Protein AF-A0A948BEP5-F1 (afdb_monomer)

Nearest PDB structures (foldseek):
  3zx6-assembly1_B  TM=8.880E-01  e=3.765E-09  Archaeoglobus fulgidus DSM 4304
  8c5v-assembly1_I  TM=4.727E-01  e=2.054E-11  Escherichia coli
  3g67-assembly1_A  TM=8.653E-01  e=1.529E-03  Thermotoga maritima

Radius of gyration: 84.53 Å; Cα contacts (8 Å, |Δi|>4): 363; chains: 1; bounding box: 162×76×253 Å

Structure (mmCIF, N/CA/C/O backbone):
data_AF-A0A948BEP5-F1
#
_entry.id   AF-A0A948BEP5-F1
#
loop_
_atom_site.group_PDB
_atom_site.id
_atom_site.type_symbol
_atom_site.label_atom_id
_atom_site.label_alt_id
_atom_site.label_comp_id
_atom_site.label_asym_id
_atom_site.label_entity_id
_atom_site.label_seq_id
_atom_site.pdbx_PDB_ins_code
_atom_site.Cartn_x
_atom_site.Cartn_y
_atom_site.Cartn_z
_atom_site.occupancy
_atom_site.B_iso_or_equiv
_atom_site.auth_seq_id
_atom_site.auth_comp_id
_atom_site.auth_asym_id
_atom_site.auth_atom_id
_atom_site.pdbx_PDB_model_num
ATOM 1 N N . MET A 1 1 ? 29.121 20.825 -36.760 1.00 53.16 1 MET A N 1
ATOM 2 C CA . MET A 1 1 ? 28.857 19.366 -36.659 1.00 53.16 1 MET A CA 1
ATOM 3 C C . MET A 1 1 ? 28.263 18.908 -35.318 1.00 53.16 1 MET A C 1
ATOM 5 O O . MET A 1 1 ? 27.631 17.858 -35.311 1.00 53.16 1 MET A O 1
ATOM 9 N N . SER A 1 2 ? 28.394 19.653 -34.205 1.00 50.41 2 SER A N 1
ATOM 10 C CA . SER A 1 2 ? 27.948 19.178 -32.875 1.00 50.41 2 SER A CA 1
ATOM 11 C C . SER A 1 2 ? 26.434 18.887 -32.761 1.00 50.41 2 SER A C 1
ATOM 13 O O . SER A 1 2 ? 26.057 17.910 -32.128 1.00 50.41 2 SER A O 1
ATOM 15 N N . GLN A 1 3 ? 25.566 19.618 -33.475 1.00 61.78 3 GLN A N 1
ATOM 16 C CA . GLN A 1 3 ? 24.101 19.426 -33.419 1.00 61.78 3 GLN A CA 1
ATOM 17 C C . GLN A 1 3 ? 23.497 18.514 -34.510 1.00 61.78 3 GLN A C 1
ATOM 19 O O . GLN A 1 3 ? 22.281 18.396 -34.623 1.00 61.78 3 GLN A O 1
ATOM 24 N N . MET A 1 4 ? 24.307 17.868 -35.354 1.00 74.12 4 MET A N 1
ATOM 25 C CA . MET A 1 4 ? 23.768 16.977 -36.395 1.00 74.12 4 MET A CA 1
ATOM 26 C C . MET A 1 4 ? 23.423 15.596 -35.827 1.00 74.12 4 MET A C 1
ATOM 28 O O . MET A 1 4 ? 24.247 15.016 -35.116 1.00 74.12 4 MET A O 1
ATOM 32 N N . THR A 1 5 ? 22.260 15.052 -36.206 1.00 80.31 5 THR A N 1
ATOM 33 C CA . THR A 1 5 ? 21.852 13.670 -35.895 1.00 80.31 5 THR A CA 1
ATOM 34 C C . THR A 1 5 ? 22.830 12.654 -36.491 1.00 80.31 5 THR A C 1
ATOM 36 O O . THR A 1 5 ? 23.499 12.939 -37.489 1.00 80.31 5 THR A O 1
ATOM 39 N N . VAL A 1 6 ? 22.901 11.453 -35.906 1.00 78.69 6 VAL A N 1
ATOM 40 C CA . VAL A 1 6 ? 23.799 10.373 -36.361 1.00 78.69 6 VAL A CA 1
ATOM 41 C C . VAL A 1 6 ? 23.621 10.093 -37.856 1.00 78.69 6 VAL A C 1
ATOM 43 O O . VAL A 1 6 ? 24.601 10.115 -38.599 1.00 78.69 6 VAL A O 1
ATOM 46 N N . GLY A 1 7 ? 22.373 9.959 -38.319 1.00 81.00 7 GLY A N 1
ATOM 47 C CA . GLY A 1 7 ? 22.066 9.751 -39.737 1.00 81.00 7 GLY A CA 1
ATOM 48 C C . GLY A 1 7 ? 22.590 10.873 -40.638 1.00 81.00 7 GLY A C 1
ATOM 49 O O . GLY A 1 7 ? 23.225 10.596 -41.651 1.00 81.00 7 GLY A O 1
ATOM 50 N N . LYS A 1 8 ? 22.426 12.145 -40.242 1.00 83.31 8 LYS A N 1
ATOM 51 C CA . LYS A 1 8 ? 22.953 13.288 -41.010 1.00 83.31 8 LYS A CA 1
ATOM 52 C C . LYS A 1 8 ? 24.482 13.318 -41.036 1.00 83.31 8 LYS A C 1
ATOM 54 O O . LYS A 1 8 ? 25.053 13.715 -42.045 1.00 83.31 8 LYS A O 1
ATOM 59 N N . ARG A 1 9 ? 25.154 12.911 -39.952 1.00 80.94 9 ARG A N 1
ATOM 60 C CA . ARG A 1 9 ? 26.625 12.835 -39.903 1.00 80.94 9 ARG A CA 1
ATOM 61 C C . ARG A 1 9 ? 27.159 11.744 -40.826 1.00 80.94 9 ARG A C 1
ATOM 63 O O . ARG A 1 9 ? 28.095 12.006 -41.567 1.00 80.94 9 ARG A O 1
ATOM 70 N N . ILE A 1 10 ? 26.553 10.557 -40.799 1.00 85.56 10 ILE A N 1
ATOM 71 C CA . ILE A 1 10 ? 26.925 9.442 -41.680 1.00 85.56 10 ILE A CA 1
ATOM 72 C C . ILE A 1 10 ? 26.679 9.831 -43.140 1.00 85.56 10 ILE A C 1
ATOM 74 O O . ILE A 1 10 ? 27.594 9.742 -43.955 1.00 85.56 10 ILE A O 1
ATOM 78 N N . ALA A 1 11 ? 25.483 10.338 -43.454 1.00 86.06 11 ALA A N 1
ATOM 79 C CA . ALA A 1 11 ? 25.134 10.769 -44.803 1.00 86.06 11 ALA A CA 1
ATOM 80 C C . ALA A 1 11 ? 26.091 11.850 -45.324 1.00 86.06 11 ALA A C 1
ATOM 82 O O . ALA A 1 11 ? 26.559 11.748 -46.449 1.00 86.06 11 ALA A O 1
ATOM 83 N N . LEU A 1 12 ? 26.441 12.851 -44.508 1.00 86.88 12 LEU A N 1
ATOM 84 C CA . LEU A 1 12 ? 27.394 13.886 -44.909 1.00 86.88 12 LEU A CA 1
ATOM 85 C C . LEU A 1 12 ? 28.789 13.303 -45.184 1.00 86.88 12 LEU A C 1
ATOM 87 O O . LEU A 1 12 ? 29.376 13.630 -46.212 1.00 86.88 12 LEU A O 1
ATOM 91 N N . SER A 1 13 ? 29.298 12.413 -44.326 1.00 85.75 13 SER A N 1
ATOM 92 C CA . SER A 1 13 ? 30.599 11.766 -44.540 1.00 85.75 13 SER A CA 1
ATOM 93 C C . SER A 1 13 ? 30.629 10.940 -45.829 1.00 85.75 13 SER A C 1
ATOM 95 O O . SER A 1 13 ? 31.559 11.085 -46.621 1.00 85.75 13 SER A O 1
ATOM 97 N N . PHE A 1 14 ? 29.592 10.136 -46.091 1.00 88.38 14 PHE A N 1
ATOM 98 C CA . PHE A 1 14 ? 29.485 9.366 -47.335 1.00 88.38 14 PHE A CA 1
ATOM 99 C C . PHE A 1 14 ? 29.331 10.263 -48.564 1.00 88.38 14 PHE A C 1
ATOM 101 O O . PHE A 1 14 ? 30.010 10.034 -49.559 1.00 88.38 14 PHE A O 1
ATOM 108 N N . THR A 1 15 ? 28.508 11.311 -48.495 1.00 90.44 15 THR A N 1
ATOM 109 C CA . THR A 1 15 ? 28.331 12.265 -49.599 1.00 90.44 15 THR A CA 1
ATOM 110 C C . THR A 1 15 ? 29.638 12.975 -49.938 1.00 90.44 15 THR A C 1
ATOM 112 O O . THR A 1 15 ? 29.978 13.087 -51.111 1.00 90.44 15 THR A O 1
ATOM 115 N N . VAL A 1 16 ? 30.414 13.408 -48.938 1.00 89.38 16 VAL A N 1
ATOM 116 C CA . VAL A 1 16 ? 31.720 14.044 -49.175 1.00 89.38 16 VAL A CA 1
ATOM 117 C C . VAL A 1 16 ? 32.698 13.068 -49.834 1.00 89.38 16 VAL A C 1
ATOM 119 O O . VAL A 1 16 ? 33.363 13.439 -50.798 1.00 89.38 16 VAL A O 1
ATOM 122 N N . ILE A 1 17 ? 32.752 11.811 -49.380 1.00 89.19 17 ILE A N 1
ATOM 123 C CA . ILE A 1 17 ? 33.594 10.774 -50.002 1.00 89.19 17 ILE A CA 1
ATOM 124 C C . ILE A 1 17 ? 33.149 10.497 -51.448 1.00 89.19 17 ILE A C 1
ATOM 126 O O . ILE A 1 17 ? 33.989 10.369 -52.341 1.00 89.19 17 ILE A O 1
ATOM 130 N N . LEU A 1 18 ? 31.842 10.446 -51.709 1.00 89.81 18 LEU A N 1
ATOM 131 C CA . LEU A 1 18 ? 31.289 10.189 -53.040 1.00 89.81 18 LEU A CA 1
ATOM 132 C C . LEU A 1 18 ? 31.579 11.351 -54.005 1.00 89.81 18 LEU A C 1
ATOM 134 O O . LEU A 1 18 ? 31.995 11.132 -55.139 1.00 89.81 18 LEU A O 1
ATOM 138 N N . ILE A 1 19 ? 31.472 12.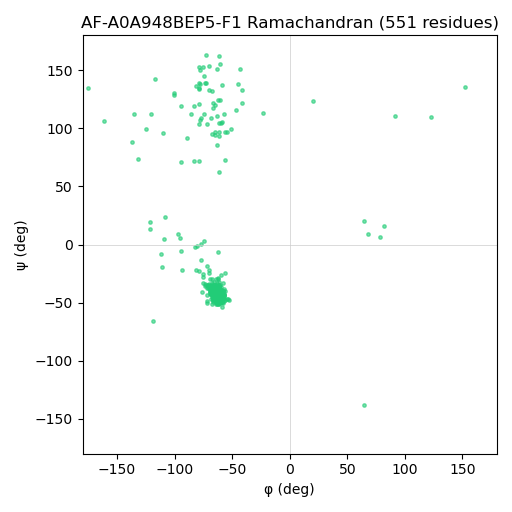597 -53.539 1.00 90.56 19 ILE A N 1
ATOM 139 C CA . ILE A 1 19 ? 31.864 13.777 -54.323 1.00 90.56 19 ILE A CA 1
ATOM 140 C C . ILE A 1 19 ? 33.369 13.753 -54.624 1.00 90.56 19 ILE A C 1
ATOM 142 O O . ILE A 1 19 ? 33.764 13.968 -55.768 1.00 90.56 19 ILE A O 1
ATOM 146 N N . LEU A 1 20 ? 34.218 13.455 -53.633 1.00 88.56 20 LEU A N 1
ATOM 147 C CA . LEU A 1 20 ? 35.672 13.385 -53.829 1.00 88.56 20 LEU A CA 1
ATOM 148 C C . LEU A 1 20 ? 36.076 12.283 -54.814 1.00 88.56 20 LEU A C 1
ATOM 150 O O . LEU A 1 20 ? 36.954 12.501 -55.646 1.00 88.56 20 LEU A O 1
ATOM 154 N N . THR A 1 21 ? 35.423 11.122 -54.754 1.00 87.81 21 THR A N 1
ATOM 155 C CA . THR A 1 21 ? 35.673 10.010 -55.685 1.00 87.81 21 THR A CA 1
ATOM 156 C C . THR A 1 21 ? 35.197 10.326 -57.103 1.00 87.81 21 THR A C 1
ATOM 158 O O . THR A 1 21 ? 35.933 10.052 -58.050 1.00 87.81 21 THR A O 1
ATOM 161 N N . LEU A 1 22 ? 34.039 10.976 -57.271 1.00 89.50 22 LEU A N 1
ATOM 162 C CA . LEU A 1 22 ? 33.578 11.459 -58.579 1.00 89.50 22 LEU A CA 1
ATOM 163 C C . LEU A 1 22 ? 34.520 12.515 -59.173 1.00 89.50 22 LEU A C 1
ATOM 165 O O . LEU A 1 22 ? 34.840 12.449 -60.359 1.00 89.50 22 LEU A O 1
ATOM 169 N N . LEU A 1 23 ? 35.007 13.458 -58.359 1.00 87.75 23 LEU A N 1
ATOM 170 C CA . LEU A 1 23 ? 35.986 14.458 -58.797 1.00 87.75 23 LEU A CA 1
ATOM 171 C C . LEU A 1 23 ? 37.303 13.806 -59.234 1.00 87.75 23 LEU A C 1
ATOM 173 O O . LEU A 1 23 ? 37.836 14.149 -60.287 1.00 87.75 23 LEU A O 1
ATOM 177 N N . LEU A 1 24 ? 37.800 12.831 -58.469 1.00 87.69 24 LEU A N 1
ATOM 178 C CA . LEU A 1 24 ? 38.979 12.035 -58.821 1.00 87.69 24 LEU A CA 1
ATOM 179 C C . LEU A 1 24 ? 38.804 11.291 -60.146 1.00 87.69 24 LEU A C 1
ATOM 181 O O . LEU A 1 24 ? 39.694 11.345 -60.995 1.00 87.69 24 LEU A O 1
ATOM 185 N N . ALA A 1 25 ? 37.660 10.632 -60.340 1.00 85.81 25 ALA A N 1
ATOM 186 C CA . ALA A 1 25 ? 37.344 9.929 -61.579 1.00 85.81 25 ALA A CA 1
ATOM 187 C C . ALA A 1 25 ? 37.276 10.896 -62.773 1.00 85.81 25 ALA A C 1
ATOM 189 O O . ALA A 1 25 ? 37.861 10.619 -63.820 1.00 85.81 25 ALA A O 1
ATOM 190 N N . GLY A 1 26 ? 36.639 12.060 -62.602 1.00 87.31 26 GLY A N 1
ATOM 191 C CA . GLY A 1 26 ? 36.557 13.098 -63.632 1.00 87.31 26 GLY A CA 1
ATOM 192 C C . GLY A 1 26 ? 37.926 13.668 -64.016 1.00 87.31 26 GLY A C 1
ATOM 193 O O . GLY A 1 26 ? 38.270 13.706 -65.197 1.00 87.31 26 GLY A O 1
ATOM 194 N N . ILE A 1 27 ? 38.746 14.047 -63.028 1.00 85.12 27 ILE A N 1
ATOM 195 C CA . ILE A 1 27 ? 40.113 14.553 -63.244 1.00 85.12 27 ILE A CA 1
ATOM 196 C C . ILE A 1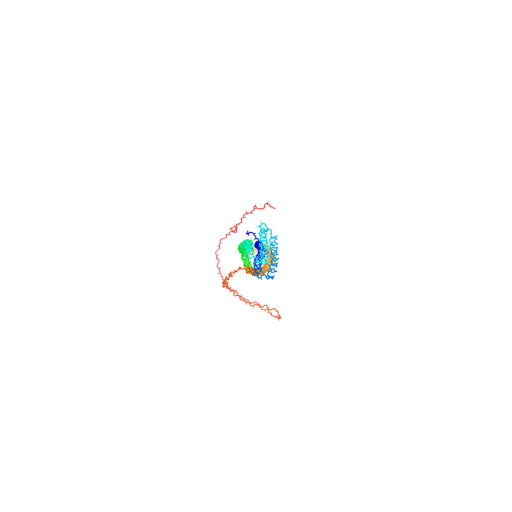 27 ? 40.993 13.474 -63.890 1.00 85.12 27 ILE A C 1
ATOM 198 O O . ILE A 1 27 ? 41.769 13.771 -64.801 1.00 85.12 27 ILE A O 1
ATOM 202 N N . GLY A 1 28 ? 40.878 12.223 -63.440 1.00 84.25 28 GLY A N 1
ATOM 203 C CA . GLY A 1 28 ? 41.599 11.089 -64.010 1.00 84.25 28 GLY A CA 1
ATOM 204 C C . GLY A 1 28 ? 41.238 10.862 -65.477 1.00 84.25 28 GLY A C 1
ATOM 205 O O . GLY A 1 28 ? 42.131 10.809 -66.320 1.00 84.25 28 GLY A O 1
ATOM 206 N N . SER A 1 29 ? 39.941 10.814 -65.792 1.00 86.75 29 SER A N 1
ATOM 207 C CA . SER A 1 29 ? 39.439 10.620 -67.157 1.00 86.75 29 SER A CA 1
ATOM 208 C C . SER A 1 29 ? 39.868 11.748 -68.094 1.00 86.75 29 SER A C 1
ATOM 210 O O . SER A 1 29 ? 40.354 11.484 -69.191 1.00 86.75 29 SER A O 1
ATOM 212 N N . PHE A 1 30 ? 39.752 13.005 -67.657 1.00 85.69 30 PHE A N 1
ATOM 213 C CA . PHE A 1 30 ? 40.146 14.167 -68.456 1.00 85.69 30 PHE A CA 1
ATOM 214 C C . PHE A 1 30 ? 41.641 14.154 -68.807 1.00 85.69 30 PHE A C 1
ATOM 216 O O . PHE A 1 30 ? 42.029 14.393 -69.952 1.00 85.69 30 PHE A O 1
ATOM 223 N N . ASN A 1 31 ? 42.497 13.833 -67.834 1.00 82.25 31 ASN A N 1
ATOM 224 C CA . ASN A 1 31 ? 43.938 13.755 -68.063 1.00 82.25 31 ASN A CA 1
ATOM 225 C C . ASN A 1 31 ? 44.333 12.531 -68.901 1.00 82.25 31 ASN A C 1
ATOM 227 O O . ASN A 1 31 ? 45.217 12.640 -69.749 1.00 82.25 31 ASN A O 1
ATOM 231 N N . ALA A 1 32 ? 43.673 11.386 -68.704 1.00 82.69 32 ALA A N 1
ATOM 232 C CA . ALA A 1 32 ? 43.890 10.193 -69.518 1.00 82.69 32 ALA A CA 1
ATOM 233 C C . ALA A 1 32 ? 43.532 10.446 -70.988 1.00 82.69 32 ALA A C 1
ATOM 235 O O . ALA A 1 32 ? 44.304 10.085 -71.872 1.00 82.69 32 ALA A O 1
ATOM 236 N N . GLN A 1 33 ? 42.417 11.136 -71.247 1.00 84.62 33 GLN A N 1
ATOM 237 C CA . GLN A 1 33 ? 41.996 11.487 -72.600 1.00 84.62 33 GLN A CA 1
ATOM 238 C C . GLN A 1 33 ? 43.021 12.392 -73.295 1.00 84.62 33 GLN A C 1
ATOM 240 O O . GLN A 1 33 ? 43.379 12.133 -74.437 1.00 84.62 33 GLN A O 1
ATOM 245 N N . ARG A 1 34 ? 43.581 13.386 -72.591 1.00 80.50 34 ARG A N 1
ATOM 246 C CA . ARG A 1 34 ? 44.648 14.246 -73.136 1.00 80.50 34 ARG A CA 1
ATOM 247 C C . ARG A 1 34 ? 45.925 13.489 -73.496 1.00 80.50 34 ARG A C 1
ATOM 249 O O . ARG A 1 34 ? 46.567 13.830 -74.483 1.00 80.50 34 ARG A O 1
ATOM 256 N N . VAL A 1 35 ? 46.313 12.499 -72.690 1.00 83.44 35 VAL A N 1
ATOM 257 C CA . VAL A 1 35 ? 47.468 11.637 -72.992 1.00 83.44 35 VAL A CA 1
ATOM 258 C C . VAL A 1 35 ? 47.160 10.730 -74.182 1.00 83.44 35 VAL A C 1
ATOM 260 O O . VAL A 1 35 ? 48.019 10.552 -75.041 1.00 83.44 35 VAL A O 1
ATOM 263 N N . LEU A 1 36 ? 45.940 10.189 -74.253 1.00 82.94 36 LEU A N 1
ATOM 264 C CA . LEU A 1 36 ? 45.505 9.328 -75.349 1.00 82.94 36 LEU A CA 1
ATOM 265 C C . LEU A 1 36 ? 45.498 10.072 -76.688 1.00 82.94 36 LEU A C 1
ATOM 267 O O . LEU A 1 36 ? 45.969 9.510 -77.668 1.00 82.94 36 LEU A O 1
ATOM 271 N N . THR A 1 37 ? 45.040 11.328 -76.723 1.00 83.12 37 THR A N 1
ATOM 272 C CA . THR A 1 37 ? 45.100 12.166 -77.931 1.00 83.12 37 THR A CA 1
ATOM 273 C C . THR A 1 37 ? 46.544 12.340 -78.406 1.00 83.12 37 THR A C 1
ATOM 275 O O . THR A 1 37 ? 46.856 11.929 -79.513 1.00 83.12 37 THR A O 1
ATOM 278 N N . SER A 1 38 ? 47.463 12.786 -77.539 1.00 79.69 38 SER A N 1
ATOM 279 C CA . SER A 1 38 ? 48.876 12.957 -77.925 1.00 79.69 38 SER A CA 1
ATOM 280 C C . SER A 1 38 ? 49.568 11.648 -78.344 1.00 79.69 38 SER A C 1
ATOM 282 O O . SER A 1 38 ? 50.490 11.660 -79.154 1.00 79.69 38 SER A O 1
ATOM 284 N N . MET A 1 39 ? 49.150 10.502 -77.794 1.00 80.25 39 MET A N 1
ATOM 285 C CA . MET A 1 39 ? 49.641 9.186 -78.228 1.00 80.25 39 MET A CA 1
ATOM 286 C C . MET A 1 39 ? 49.058 8.768 -79.582 1.00 80.25 39 MET A C 1
ATOM 288 O O . MET A 1 39 ? 49.753 8.132 -80.372 1.00 80.25 39 MET A O 1
ATOM 292 N N . ASN A 1 40 ? 47.797 9.113 -79.850 1.00 84.31 40 ASN A N 1
ATOM 293 C CA . ASN A 1 40 ? 47.148 8.852 -81.127 1.00 84.31 40 ASN A CA 1
ATOM 294 C C . ASN A 1 40 ? 47.814 9.648 -82.254 1.00 84.31 40 ASN A C 1
ATOM 296 O O . ASN A 1 40 ? 48.082 9.075 -83.307 1.00 84.31 40 ASN A O 1
ATOM 300 N N . ASP A 1 41 ? 48.152 10.914 -82.013 1.00 79.56 41 ASP A N 1
ATOM 301 C CA . ASP A 1 41 ? 48.837 11.766 -82.994 1.00 79.56 41 ASP A CA 1
ATOM 302 C C . ASP A 1 41 ? 50.211 11.169 -83.357 1.00 79.56 41 ASP A C 1
ATOM 304 O O . ASP A 1 41 ? 50.549 10.979 -84.526 1.00 79.56 41 ASP A O 1
ATOM 308 N N . LEU A 1 42 ? 50.967 10.720 -82.349 1.00 82.06 42 LEU A N 1
ATOM 309 C CA . LEU A 1 42 ? 52.245 10.031 -82.545 1.00 82.06 42 LEU A CA 1
ATOM 310 C C . LEU A 1 42 ? 52.105 8.746 -83.387 1.00 82.06 42 LEU A C 1
ATOM 312 O O . LEU A 1 42 ? 52.903 8.508 -84.294 1.00 82.06 42 LEU A O 1
ATOM 316 N N . ALA A 1 43 ? 51.106 7.913 -83.081 1.00 83.38 43 ALA A N 1
ATOM 317 C CA . ALA A 1 43 ? 50.912 6.609 -83.716 1.00 83.38 43 ALA A CA 1
ATOM 318 C C . ALA A 1 43 ? 50.332 6.691 -85.137 1.00 83.38 43 ALA A C 1
ATOM 320 O O . ALA A 1 43 ? 50.644 5.837 -85.964 1.00 83.38 43 ALA A O 1
ATOM 321 N N . SER A 1 44 ? 49.481 7.681 -85.411 1.00 83.38 44 SER A N 1
ATOM 322 C CA . SER A 1 44 ? 48.756 7.798 -86.683 1.00 83.38 44 SER A CA 1
ATOM 323 C C . SER A 1 44 ? 49.456 8.679 -87.716 1.00 83.38 44 SER A C 1
ATOM 325 O O . SER A 1 44 ? 49.213 8.498 -88.905 1.00 83.38 44 SER A O 1
ATOM 327 N N . ILE A 1 45 ? 50.345 9.580 -87.286 1.00 83.50 45 ILE A N 1
ATOM 328 C CA . ILE A 1 45 ? 50.978 10.563 -88.172 1.00 83.50 45 ILE A CA 1
ATOM 329 C C . ILE A 1 45 ? 52.493 10.371 -88.200 1.00 83.50 45 ILE A C 1
ATOM 331 O O . ILE A 1 45 ? 53.057 9.958 -89.212 1.00 83.50 45 ILE A O 1
ATOM 335 N N . HIS A 1 46 ? 53.171 10.611 -87.077 1.00 82.88 46 HIS A N 1
ATOM 336 C CA . HIS A 1 46 ? 54.634 10.680 -87.049 1.00 82.88 46 HIS A CA 1
ATOM 337 C C . HIS A 1 46 ? 55.324 9.332 -87.294 1.00 82.88 46 HIS A C 1
ATOM 339 O O . HIS A 1 46 ? 56.311 9.273 -88.031 1.00 82.88 46 HIS A O 1
ATOM 345 N N . VAL A 1 47 ? 54.802 8.241 -86.718 1.00 84.31 47 VAL A N 1
ATOM 346 C CA . VAL A 1 47 ? 55.361 6.890 -86.908 1.00 84.31 47 VAL A CA 1
ATOM 347 C C . VAL A 1 47 ? 55.209 6.400 -88.360 1.00 84.31 47 VAL A C 1
ATOM 349 O O . VAL A 1 47 ? 56.221 5.995 -88.938 1.00 84.31 47 VAL A O 1
ATOM 352 N N . PRO A 1 48 ? 54.024 6.468 -89.002 1.00 87.50 48 PRO A N 1
ATOM 353 C CA . PRO A 1 48 ? 53.893 6.164 -90.429 1.00 87.50 48 PRO A CA 1
ATOM 354 C C . PRO A 1 48 ? 54.779 7.044 -91.312 1.00 87.50 48 PRO A C 1
ATOM 356 O O . PRO A 1 48 ? 55.410 6.539 -92.237 1.00 87.50 48 PRO A O 1
ATOM 359 N N . LEU A 1 49 ? 54.900 8.336 -90.994 1.00 85.44 49 LEU A N 1
ATOM 360 C CA . LEU A 1 49 ? 55.749 9.254 -91.748 1.00 85.44 49 LEU A CA 1
ATOM 361 C C . LEU A 1 49 ? 57.234 8.885 -91.641 1.00 85.44 49 LEU A C 1
ATOM 363 O O . LEU A 1 49 ? 57.948 8.961 -92.635 1.00 85.44 49 LEU A O 1
ATOM 367 N N . MET A 1 50 ? 57.695 8.417 -90.473 1.00 84.62 50 MET A N 1
ATOM 368 C CA . MET A 1 50 ? 59.049 7.866 -90.313 1.00 84.62 50 MET A CA 1
ATOM 369 C C . MET A 1 50 ? 59.264 6.609 -91.164 1.00 84.62 50 MET A C 1
ATOM 371 O O . MET A 1 50 ? 60.328 6.454 -91.757 1.00 84.62 50 MET A O 1
ATOM 375 N N . ALA A 1 51 ? 58.270 5.719 -91.238 1.00 86.12 51 ALA A N 1
ATOM 3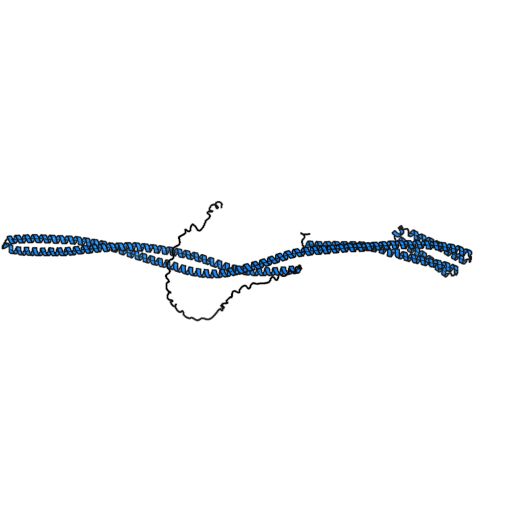76 C CA . ALA A 1 51 ? 58.360 4.509 -92.054 1.00 86.12 51 ALA A CA 1
ATOM 377 C C . ALA A 1 51 ? 58.421 4.838 -93.555 1.00 86.12 51 ALA A C 1
ATOM 379 O O . ALA A 1 51 ? 59.289 4.324 -94.256 1.00 86.12 51 ALA A O 1
ATOM 380 N N . LEU A 1 52 ? 57.558 5.744 -94.029 1.00 85.88 52 LEU A N 1
ATOM 381 C CA . LEU A 1 52 ? 57.554 6.214 -95.418 1.00 85.88 52 LEU A CA 1
ATOM 382 C C . LEU A 1 52 ? 58.857 6.936 -95.785 1.00 85.88 52 LEU A C 1
ATOM 384 O O . LEU A 1 52 ? 59.361 6.778 -96.891 1.00 85.88 52 LEU A O 1
ATOM 388 N N . GLN A 1 53 ? 59.429 7.701 -94.852 1.00 83.56 53 GLN A N 1
ATOM 389 C CA . GLN A 1 53 ? 60.730 8.352 -95.024 1.00 83.56 53 GLN A CA 1
ATOM 390 C C . GLN A 1 53 ? 61.871 7.359 -95.227 1.00 83.56 53 GLN A C 1
ATOM 392 O O . GLN A 1 53 ? 62.734 7.585 -96.073 1.00 83.56 53 GLN A O 1
ATOM 397 N N . GLU A 1 54 ? 61.895 6.287 -94.437 1.00 83.44 54 GLU A N 1
ATOM 398 C CA . GLU A 1 54 ? 62.936 5.269 -94.549 1.00 83.44 54 GLU A CA 1
ATOM 399 C C . GLU A 1 54 ? 62.802 4.491 -95.864 1.00 83.44 54 GLU A C 1
ATOM 401 O O . GLU A 1 54 ? 63.799 4.307 -96.557 1.00 83.44 54 GLU A O 1
ATOM 406 N N . GLN A 1 55 ? 61.570 4.147 -96.260 1.00 86.19 55 GLN A N 1
ATOM 407 C CA . GLN A 1 55 ? 61.286 3.522 -97.558 1.00 86.19 55 GLN A CA 1
ATOM 408 C C . GLN A 1 55 ? 61.728 4.407 -98.728 1.00 86.19 55 GLN A C 1
ATOM 410 O O . GLN A 1 55 ? 62.401 3.932 -99.633 1.00 86.19 55 GLN A O 1
ATOM 415 N N . LEU A 1 56 ? 61.426 5.707 -98.683 1.00 85.69 56 LEU A N 1
ATOM 416 C CA . LEU A 1 56 ? 61.837 6.664 -99.712 1.00 85.69 56 LEU A CA 1
ATOM 417 C C . LEU A 1 56 ? 63.368 6.748 -99.848 1.00 85.69 56 LEU A C 1
ATOM 419 O O . LEU A 1 56 ? 63.900 6.819 -100.955 1.00 85.69 56 LEU A O 1
ATOM 423 N N . ALA A 1 57 ? 64.086 6.748 -98.722 1.00 84.06 57 ALA A N 1
ATOM 424 C CA . ALA A 1 57 ? 65.545 6.775 -98.721 1.00 84.06 57 ALA A CA 1
ATOM 425 C C . ALA A 1 57 ? 66.148 5.484 -99.306 1.00 84.06 57 ALA A C 1
ATOM 427 O O . ALA A 1 57 ? 67.139 5.553 -100.036 1.00 84.06 57 ALA A O 1
ATOM 428 N N . GLU A 1 58 ? 65.549 4.330 -99.004 1.00 85.62 58 GLU A N 1
ATOM 429 C CA . GLU A 1 58 ? 65.946 3.020 -99.528 1.00 85.62 58 GLU A CA 1
ATOM 430 C C . GLU A 1 58 ? 65.672 2.903 -101.036 1.00 85.62 58 GLU A C 1
ATOM 432 O O . GLU A 1 58 ? 66.590 2.617 -101.805 1.00 85.62 58 GLU A O 1
ATOM 437 N N . GLU A 1 59 ? 64.449 3.216 -101.475 1.00 87.88 59 GLU A N 1
ATOM 438 C CA . GLU A 1 59 ? 64.023 3.129 -102.877 1.00 87.88 59 GLU A CA 1
ATOM 439 C C . GLU A 1 59 ? 64.873 4.037 -103.782 1.00 87.88 59 GLU A C 1
ATOM 441 O O . GLU A 1 59 ? 65.314 3.608 -104.850 1.00 87.88 59 GLU A O 1
ATOM 446 N N . VAL A 1 60 ? 65.208 5.259 -103.345 1.00 85.56 60 VAL A N 1
ATOM 447 C CA . VAL A 1 60 ? 66.070 6.146 -104.145 1.00 85.56 60 VAL A CA 1
ATOM 448 C C . VAL A 1 60 ? 67.532 5.697 -104.149 1.00 85.56 60 VAL A C 1
ATOM 450 O O . VAL A 1 60 ? 68.201 5.819 -105.176 1.00 85.56 60 VAL A O 1
ATOM 453 N N . ALA A 1 61 ? 68.045 5.134 -103.052 1.00 85.75 61 ALA A N 1
ATOM 454 C CA . ALA A 1 61 ? 69.388 4.552 -103.050 1.00 85.75 61 ALA A CA 1
ATOM 455 C C . ALA A 1 61 ? 69.482 3.363 -104.024 1.00 85.75 61 ALA A C 1
ATOM 457 O O . ALA A 1 61 ? 70.461 3.236 -104.765 1.00 85.75 61 ALA A O 1
ATOM 458 N N . GLU A 1 62 ? 68.444 2.524 -104.082 1.00 87.56 62 GLU A N 1
ATOM 459 C CA . GLU A 1 62 ? 68.341 1.470 -105.090 1.00 87.56 62 GLU A CA 1
ATOM 460 C C . GLU A 1 62 ? 68.196 2.028 -106.509 1.00 87.56 62 GLU A C 1
ATOM 462 O O . GLU A 1 62 ? 68.760 1.464 -107.451 1.00 87.56 62 GLU A O 1
ATOM 467 N N . GLN A 1 63 ? 67.474 3.139 -106.674 1.00 88.56 63 GLN A N 1
ATOM 468 C CA . GLN A 1 63 ? 67.261 3.783 -107.967 1.00 88.56 63 GLN A CA 1
ATOM 469 C C . GLN A 1 63 ? 68.580 4.350 -108.511 1.00 88.56 63 GLN A C 1
ATOM 471 O O . GLN A 1 63 ? 68.927 4.114 -109.669 1.00 88.56 63 GLN A O 1
ATOM 476 N N . GLU A 1 64 ? 69.368 5.012 -107.661 1.00 86.31 64 GLU A N 1
ATOM 477 C CA . GLU A 1 64 ? 70.727 5.472 -107.967 1.00 86.31 64 GLU A CA 1
ATOM 478 C C . GLU A 1 64 ? 71.635 4.301 -108.364 1.00 86.31 64 GLU A C 1
ATOM 480 O O . GLU A 1 64 ? 72.274 4.337 -109.420 1.00 86.31 64 GLU A O 1
ATOM 485 N N . ALA A 1 65 ? 71.640 3.225 -107.570 1.00 87.19 65 ALA A N 1
ATOM 486 C CA . ALA A 1 65 ? 72.414 2.027 -107.876 1.00 87.19 65 ALA A CA 1
ATOM 487 C C . ALA A 1 65 ? 72.008 1.412 -109.225 1.00 87.19 65 ALA A C 1
ATOM 489 O O . ALA A 1 65 ? 72.870 1.008 -110.003 1.00 87.19 65 ALA A O 1
ATOM 490 N N . SER A 1 66 ? 70.710 1.378 -109.537 1.00 89.38 66 SER A N 1
ATOM 491 C CA . SER A 1 66 ? 70.200 0.857 -110.806 1.00 89.38 66 SER A CA 1
ATOM 492 C C . SER A 1 66 ? 70.639 1.712 -111.999 1.00 89.38 66 SER A C 1
ATOM 494 O O . SER A 1 66 ? 71.069 1.165 -113.015 1.00 89.38 66 SER A O 1
ATOM 496 N N . ALA A 1 67 ? 70.617 3.044 -111.873 1.00 86.94 67 ALA A N 1
ATOM 497 C CA . ALA A 1 67 ? 71.127 3.940 -112.911 1.00 86.94 67 ALA A CA 1
ATOM 498 C C . ALA A 1 67 ? 72.622 3.704 -113.180 1.00 86.94 67 ALA A C 1
ATOM 500 O O . ALA A 1 67 ? 73.030 3.553 -114.332 1.00 86.94 67 ALA A O 1
ATOM 501 N N . LEU A 1 68 ? 73.436 3.611 -112.125 1.00 86.62 68 LEU A N 1
ATOM 502 C CA . LEU A 1 68 ? 74.878 3.373 -112.242 1.00 86.62 68 LEU A CA 1
ATOM 503 C C . LEU A 1 68 ? 75.195 1.978 -112.801 1.00 86.62 68 LEU A C 1
ATOM 505 O O . LEU A 1 68 ? 76.061 1.839 -113.663 1.00 86.62 68 LEU A O 1
ATOM 509 N N . LEU A 1 69 ? 74.472 0.942 -112.371 1.00 86.69 69 LEU A N 1
ATOM 510 C CA . LEU A 1 69 ? 74.628 -0.418 -112.896 1.00 86.69 69 LEU A CA 1
ATOM 511 C C . LEU A 1 69 ? 74.231 -0.512 -114.373 1.00 86.69 69 LEU A C 1
ATOM 513 O O . LEU A 1 69 ? 74.894 -1.218 -115.137 1.00 86.69 69 LEU A O 1
ATOM 517 N N . PHE A 1 70 ? 73.205 0.229 -114.803 1.00 89.31 70 PHE A N 1
ATOM 518 C CA . PHE A 1 70 ? 72.876 0.351 -116.221 1.00 89.31 70 PHE A CA 1
ATOM 519 C C . PHE A 1 70 ? 74.024 0.994 -117.006 1.00 89.31 70 PHE A C 1
ATOM 521 O O . PHE A 1 70 ? 74.407 0.478 -118.053 1.00 89.31 70 PHE A O 1
ATOM 528 N N . VAL A 1 71 ? 74.606 2.080 -116.489 1.00 86.19 71 VAL A N 1
ATOM 529 C CA . VAL A 1 71 ? 75.743 2.774 -117.120 1.00 86.19 71 VAL A CA 1
ATOM 530 C C . VAL A 1 71 ? 76.967 1.860 -117.239 1.00 86.19 71 VAL A C 1
ATOM 532 O O . VAL A 1 71 ? 77.643 1.878 -118.264 1.00 86.19 71 VAL A O 1
ATOM 535 N N . LEU A 1 72 ? 77.239 1.032 -116.226 1.00 85.50 72 LEU A N 1
ATOM 536 C CA . LEU A 1 72 ? 78.399 0.137 -116.204 1.00 85.50 72 LEU A CA 1
ATOM 537 C C . LEU A 1 72 ? 78.234 -1.103 -117.093 1.00 85.50 72 LEU A C 1
ATOM 539 O O . LEU A 1 72 ? 79.204 -1.548 -117.703 1.00 85.50 72 LEU A O 1
ATOM 543 N N . HIS A 1 73 ? 77.046 -1.713 -117.113 1.00 85.75 73 HIS A N 1
ATOM 544 C CA . HIS A 1 73 ? 76.843 -3.035 -117.725 1.00 85.75 73 HIS A CA 1
ATOM 545 C C . HIS A 1 73 ? 75.997 -3.001 -119.007 1.00 85.75 73 HIS A C 1
ATOM 547 O O . HIS A 1 73 ? 76.017 -3.964 -119.771 1.00 85.75 73 HIS A O 1
ATOM 553 N N . GLY A 1 74 ? 75.221 -1.936 -119.239 1.00 80.69 74 GLY A N 1
ATOM 554 C CA . GLY A 1 74 ? 74.315 -1.797 -120.387 1.00 80.69 74 GLY A CA 1
ATOM 555 C C . GLY A 1 74 ? 73.108 -2.748 -120.385 1.00 80.69 74 GLY A C 1
ATOM 556 O O . GLY A 1 74 ? 72.395 -2.842 -121.385 1.00 80.69 74 GLY A O 1
ATOM 557 N N . ASP A 1 75 ? 72.868 -3.477 -119.289 1.00 87.81 75 ASP A N 1
ATOM 558 C CA . ASP A 1 75 ? 71.784 -4.458 -119.178 1.00 87.81 75 ASP A CA 1
ATOM 559 C C . ASP A 1 75 ? 70.439 -3.767 -118.906 1.00 87.81 75 ASP A C 1
ATOM 561 O O . ASP A 1 75 ? 70.254 -3.102 -117.884 1.00 87.81 75 ASP A O 1
ATOM 565 N N . LYS A 1 76 ? 69.468 -3.974 -119.804 1.00 84.94 76 LYS A N 1
ATOM 566 C CA . LYS A 1 76 ? 68.122 -3.384 -119.735 1.00 84.94 76 LYS A CA 1
ATOM 567 C C . LYS A 1 76 ? 67.375 -3.679 -118.435 1.00 84.94 76 LYS A C 1
ATOM 569 O O . LYS A 1 76 ? 66.536 -2.870 -118.055 1.00 84.94 76 LYS A O 1
ATOM 574 N N . ARG A 1 77 ? 67.694 -4.766 -117.725 1.00 87.62 77 ARG A N 1
ATOM 575 C CA . ARG A 1 77 ? 67.069 -5.079 -116.427 1.00 87.62 77 ARG A CA 1
ATOM 576 C C . ARG A 1 77 ? 67.260 -3.959 -115.404 1.00 87.62 77 ARG A C 1
ATOM 578 O O . ARG A 1 77 ? 66.369 -3.708 -114.600 1.00 87.62 77 ARG A O 1
ATOM 585 N N . PHE A 1 78 ? 68.390 -3.253 -115.455 1.00 88.81 78 PHE A N 1
ATOM 586 C CA . PHE A 1 78 ? 68.648 -2.110 -114.578 1.00 88.81 78 PHE A CA 1
ATOM 587 C C . PHE A 1 78 ? 67.868 -0.856 -114.993 1.00 88.81 78 PHE A C 1
ATOM 589 O O . PHE A 1 78 ? 67.499 -0.055 -114.139 1.00 88.81 78 PHE A O 1
ATOM 596 N N . LEU A 1 79 ? 67.548 -0.703 -116.279 1.00 86.81 79 LEU A N 1
ATOM 597 C CA . LEU A 1 79 ? 66.666 0.369 -116.744 1.00 86.81 79 LEU A CA 1
ATOM 598 C C . LEU A 1 79 ? 65.209 0.101 -116.335 1.00 86.81 79 LEU A C 1
ATOM 600 O O . LEU A 1 79 ? 64.545 0.991 -115.818 1.00 86.81 79 LEU A O 1
ATOM 604 N N . GLU A 1 80 ? 64.735 -1.139 -116.485 1.00 88.06 80 GLU A N 1
ATOM 605 C CA . GLU A 1 80 ? 63.396 -1.547 -116.034 1.00 88.06 80 GLU A CA 1
ATOM 606 C C . GLU A 1 80 ? 63.239 -1.414 -114.511 1.00 88.06 80 GLU A C 1
ATOM 608 O O . GLU A 1 80 ? 62.215 -0.918 -114.038 1.00 88.06 80 GLU A O 1
ATOM 613 N N . LYS A 1 81 ? 64.266 -1.801 -113.736 1.00 89.56 81 LYS A N 1
ATOM 614 C CA . LYS A 1 81 ? 64.288 -1.600 -112.281 1.00 89.56 81 LYS A CA 1
ATOM 615 C C . LYS A 1 81 ? 64.305 -0.109 -111.917 1.00 89.56 81 LYS A C 1
ATOM 617 O O . LYS A 1 81 ? 63.560 0.287 -111.028 1.00 89.56 81 LYS A O 1
ATOM 622 N N . PHE A 1 82 ? 65.073 0.718 -112.632 1.00 91.12 82 PHE A N 1
ATOM 623 C CA . PHE A 1 82 ? 65.083 2.172 -112.436 1.00 91.12 82 PHE A CA 1
ATOM 624 C C . PHE A 1 82 ? 63.700 2.794 -112.672 1.00 91.12 82 PHE A C 1
ATOM 626 O O . PHE A 1 82 ? 63.230 3.549 -111.831 1.00 91.12 82 PHE A O 1
ATOM 633 N N . ASP A 1 83 ? 63.032 2.459 -113.782 1.00 89.25 83 ASP A N 1
ATOM 634 C CA . ASP A 1 83 ? 61.699 2.992 -114.108 1.00 89.25 83 ASP A CA 1
ATOM 635 C C . ASP A 1 83 ? 60.595 2.446 -113.183 1.00 89.25 83 ASP A C 1
ATOM 637 O O . ASP A 1 83 ? 59.549 3.077 -113.019 1.00 89.25 83 ASP A O 1
ATOM 641 N N . THR A 1 84 ? 60.798 1.267 -112.588 1.00 91.12 84 THR A N 1
ATOM 642 C CA . THR A 1 84 ? 59.895 0.727 -111.560 1.00 91.12 84 THR A CA 1
ATOM 643 C C . THR A 1 84 ? 60.042 1.513 -110.261 1.00 91.12 84 THR A C 1
ATOM 645 O O . THR A 1 84 ? 59.046 2.023 -109.755 1.00 91.12 84 THR A O 1
ATOM 648 N N . LEU A 1 85 ? 61.280 1.694 -109.791 1.00 90.38 85 LEU A N 1
ATOM 649 C CA . LEU A 1 85 ? 61.588 2.485 -108.599 1.00 90.38 85 LEU A CA 1
ATOM 650 C C . LEU A 1 85 ? 61.159 3.950 -108.755 1.00 90.38 85 LEU A C 1
ATOM 652 O O . LEU A 1 85 ? 60.662 4.534 -107.807 1.00 90.38 85 LEU A O 1
ATOM 656 N N . ASP A 1 86 ? 61.256 4.522 -109.959 1.00 90.25 86 ASP A N 1
ATOM 657 C CA . ASP A 1 86 ? 60.750 5.867 -110.272 1.00 90.25 86 ASP A CA 1
ATOM 658 C C . ASP A 1 86 ? 59.263 6.016 -109.910 1.00 90.25 86 ASP A C 1
ATOM 660 O O . ASP A 1 86 ? 58.859 6.952 -109.224 1.00 90.25 86 ASP A O 1
ATOM 664 N N . LYS A 1 87 ? 58.445 5.031 -110.304 1.00 89.50 87 LYS A N 1
ATOM 665 C CA . LYS A 1 87 ? 57.006 5.005 -109.999 1.00 89.50 87 LYS A CA 1
ATOM 666 C C . LYS A 1 87 ? 56.720 4.732 -108.525 1.00 89.50 87 LYS A C 1
ATOM 668 O O . LYS A 1 87 ? 55.718 5.230 -108.005 1.00 89.50 87 LYS A O 1
ATOM 673 N N . GLU A 1 88 ? 57.537 3.904 -107.878 1.00 89.50 88 GLU A N 1
ATOM 674 C CA . GLU A 1 88 ? 57.415 3.605 -106.447 1.00 89.50 88 GLU A CA 1
ATOM 675 C C . GLU A 1 88 ? 57.718 4.857 -105.620 1.00 89.50 88 GLU A C 1
ATOM 677 O O . GLU A 1 88 ? 56.863 5.271 -104.838 1.00 89.50 88 GLU A O 1
ATOM 682 N N . VAL A 1 89 ? 58.812 5.559 -105.920 1.00 89.12 89 VAL A N 1
ATOM 683 C CA . VAL A 1 89 ? 59.189 6.824 -105.277 1.00 89.12 89 VAL A CA 1
ATOM 684 C C . VAL A 1 89 ? 58.127 7.909 -105.491 1.00 89.12 89 VAL A C 1
ATOM 686 O O . VAL A 1 89 ? 57.720 8.570 -104.534 1.00 89.12 89 VAL A O 1
ATOM 689 N N . ASP A 1 90 ? 57.581 8.040 -106.704 1.00 87.69 90 ASP A N 1
ATOM 690 C CA . ASP A 1 90 ? 56.439 8.922 -106.993 1.00 87.69 90 ASP A CA 1
ATOM 691 C C . ASP A 1 90 ? 55.207 8.588 -106.138 1.00 87.69 90 ASP A C 1
ATOM 693 O O . ASP A 1 90 ? 54.463 9.466 -105.682 1.00 87.69 90 ASP A O 1
ATOM 697 N N . THR A 1 91 ? 54.956 7.295 -105.937 1.00 90.62 91 THR A N 1
ATOM 698 C CA . THR A 1 91 ? 53.854 6.812 -105.102 1.00 90.62 91 THR A CA 1
ATOM 699 C C . THR A 1 91 ? 54.119 7.138 -103.636 1.00 90.62 91 THR A C 1
ATOM 701 O O . THR A 1 91 ? 53.227 7.665 -102.970 1.00 90.62 91 THR A O 1
ATOM 704 N N . ARG A 1 92 ? 55.351 6.950 -103.146 1.00 89.44 92 ARG A N 1
ATOM 705 C CA . ARG A 1 92 ? 55.751 7.330 -101.784 1.00 89.44 92 ARG A CA 1
ATOM 706 C C . ARG A 1 92 ? 55.617 8.817 -101.536 1.00 89.44 92 ARG A C 1
ATOM 708 O O . ARG A 1 92 ? 55.080 9.202 -100.502 1.00 89.44 92 ARG A O 1
ATOM 715 N N . PHE A 1 93 ? 56.025 9.667 -102.476 1.00 89.00 93 PHE A N 1
ATOM 716 C CA . PHE A 1 93 ? 55.826 11.108 -102.340 1.00 89.00 93 PHE A CA 1
ATOM 717 C C . PHE A 1 93 ? 54.344 11.482 -102.247 1.00 89.00 93 PHE A C 1
ATOM 719 O O . PHE A 1 93 ? 53.990 12.352 -101.449 1.00 89.00 93 PHE A O 1
ATOM 726 N N . LYS A 1 94 ? 53.456 10.795 -102.979 1.00 88.81 94 LYS A N 1
ATOM 727 C CA . LYS A 1 94 ? 51.999 10.977 -102.849 1.00 88.81 94 LYS A CA 1
ATOM 728 C C . LYS A 1 94 ? 51.468 10.490 -101.502 1.00 88.81 94 LYS A C 1
ATOM 730 O O . LYS A 1 94 ? 50.649 11.184 -100.905 1.00 88.81 94 LYS A O 1
ATOM 735 N N . GLU A 1 95 ? 51.934 9.349 -101.000 1.00 89.06 95 GLU A N 1
ATOM 736 C CA . GLU A 1 95 ? 51.561 8.822 -99.677 1.00 89.06 95 GLU A CA 1
ATOM 737 C C . GLU A 1 95 ? 52.020 9.756 -98.547 1.00 89.06 95 GLU A C 1
ATOM 739 O O . GLU A 1 95 ? 51.238 10.101 -97.657 1.00 89.06 95 GLU A O 1
ATOM 744 N N . VAL A 1 96 ? 53.259 10.242 -98.623 1.00 87.81 96 VAL A N 1
ATOM 745 C CA . VAL A 1 96 ? 53.823 11.240 -97.708 1.00 87.81 96 VAL A CA 1
ATOM 746 C C . VAL A 1 96 ? 53.027 12.540 -97.769 1.00 87.81 96 VAL A C 1
ATOM 748 O O . VAL A 1 96 ? 52.615 13.057 -96.732 1.00 87.81 96 VAL A O 1
ATOM 751 N N . SER A 1 97 ? 52.766 13.056 -98.971 1.00 86.94 97 SER A N 1
ATOM 752 C CA . SER A 1 97 ? 51.992 14.282 -99.167 1.00 86.94 97 SER A CA 1
ATOM 753 C C . SER A 1 97 ? 50.563 14.138 -98.640 1.00 86.94 97 SER A C 1
ATOM 755 O O . SER A 1 97 ? 50.072 15.038 -97.961 1.00 86.94 97 SER A O 1
ATOM 757 N N . SER A 1 98 ? 49.913 12.990 -98.859 1.00 88.31 98 SER A N 1
ATOM 758 C CA . SER A 1 98 ? 48.578 12.701 -98.323 1.00 88.31 98 SER A CA 1
ATOM 759 C C . SER A 1 98 ? 48.576 12.631 -96.797 1.00 88.31 98 SER A C 1
ATOM 761 O O . SER A 1 98 ? 47.652 13.141 -96.171 1.00 88.31 98 SER A O 1
ATOM 763 N N . THR A 1 99 ? 49.602 12.023 -96.197 1.00 86.62 99 THR A N 1
ATOM 764 C CA . THR A 1 99 ? 49.738 11.920 -94.736 1.00 86.62 99 THR A CA 1
ATOM 765 C C . THR A 1 99 ? 49.933 13.305 -94.123 1.00 86.62 99 THR A C 1
ATOM 767 O O . THR A 1 99 ? 49.206 13.684 -93.210 1.00 86.62 99 THR A O 1
ATOM 770 N N . VAL A 1 100 ? 50.836 14.110 -94.687 1.00 86.56 100 VAL A N 1
ATOM 771 C CA . VAL A 1 100 ? 51.059 15.502 -94.268 1.00 86.56 100 VAL A CA 1
ATOM 772 C C . VAL A 1 100 ? 49.808 16.363 -94.470 1.00 86.56 100 VAL A C 1
ATOM 774 O O . VAL A 1 100 ? 49.465 17.144 -93.596 1.00 86.56 100 VAL A O 1
ATOM 777 N N . SER A 1 101 ? 49.095 16.210 -95.589 1.00 86.31 101 SER A N 1
ATOM 778 C CA . SER A 1 101 ? 47.885 17.001 -95.879 1.00 86.31 101 SER A CA 1
ATOM 779 C C . SER A 1 101 ? 46.687 16.616 -95.012 1.00 86.31 101 SER A C 1
ATOM 781 O O . SER A 1 101 ? 45.723 17.374 -94.935 1.00 86.31 101 SER A O 1
ATOM 783 N N . SER A 1 102 ? 46.717 15.432 -94.392 1.00 85.69 102 SER A N 1
ATOM 784 C CA . SER A 1 102 ? 45.658 14.982 -93.485 1.00 85.69 102 SER A CA 1
ATOM 785 C C . SER A 1 102 ? 45.731 15.628 -92.100 1.00 85.69 102 SER A C 1
ATOM 787 O O . SER A 1 102 ? 44.752 15.565 -91.357 1.00 85.69 102 SER A O 1
ATOM 789 N N . ASP A 1 103 ? 46.847 16.289 -91.782 1.00 84.06 103 ASP A N 1
ATOM 790 C CA . ASP A 1 103 ? 47.078 16.961 -90.511 1.00 84.06 103 ASP A CA 1
ATOM 791 C C . ASP A 1 103 ? 47.333 18.463 -90.725 1.00 84.06 103 ASP A C 1
ATOM 793 O O . ASP A 1 103 ? 48.347 18.875 -91.290 1.00 84.06 103 ASP A O 1
ATOM 797 N N . GLN A 1 104 ? 46.399 19.300 -90.264 1.00 82.75 104 GLN A N 1
ATOM 798 C CA . GLN A 1 104 ? 46.475 20.752 -90.450 1.00 82.75 104 GLN A CA 1
ATOM 799 C C . GLN A 1 104 ? 47.680 21.381 -89.730 1.00 82.75 104 GLN A C 1
ATOM 801 O O . GLN A 1 104 ? 48.215 22.379 -90.204 1.00 82.75 104 GLN A O 1
ATOM 806 N N . GLU A 1 105 ? 48.131 20.802 -88.618 1.00 81.94 105 GLU A N 1
ATOM 807 C CA . GLU A 1 105 ? 49.271 21.301 -87.849 1.00 81.94 105 GLU A CA 1
ATOM 808 C C . GLU A 1 105 ? 50.577 21.092 -88.629 1.00 81.94 105 GLU A C 1
ATOM 810 O O . GLU A 1 105 ? 51.416 21.994 -88.698 1.00 81.94 105 GLU A O 1
ATOM 815 N N . LEU A 1 106 ? 50.709 19.960 -89.330 1.00 82.75 106 LEU A N 1
ATOM 816 C CA . LEU A 1 106 ? 51.815 19.730 -90.261 1.00 82.75 106 LEU A CA 1
ATOM 817 C C . LEU A 1 106 ? 51.760 20.673 -91.471 1.00 82.75 106 LEU A C 1
ATOM 819 O O . LEU A 1 106 ? 52.796 21.190 -91.905 1.00 82.75 106 LEU A O 1
ATOM 823 N N . VAL A 1 107 ? 50.567 20.928 -92.014 1.00 83.00 107 VAL A N 1
ATOM 824 C CA . VAL A 1 107 ? 50.384 21.891 -93.113 1.00 83.00 107 VAL A CA 1
ATOM 825 C C . VAL A 1 107 ? 50.851 23.285 -92.696 1.00 83.00 107 VAL A C 1
ATOM 827 O O . VAL A 1 107 ? 51.666 23.892 -93.399 1.00 83.00 107 VAL A O 1
ATOM 830 N N . ASP A 1 108 ? 50.400 23.759 -91.537 1.00 83.50 108 ASP A N 1
ATOM 831 C CA . ASP A 1 108 ? 50.739 25.078 -90.999 1.00 83.50 108 ASP A CA 1
ATOM 832 C C . ASP A 1 108 ? 52.232 25.182 -90.639 1.00 83.50 108 ASP A C 1
ATOM 834 O O . ASP A 1 108 ? 52.850 26.234 -90.819 1.00 83.50 108 ASP A O 1
ATOM 838 N N . ALA A 1 109 ? 52.849 24.074 -90.219 1.00 81.62 109 ALA A N 1
ATOM 839 C CA . ALA A 1 109 ? 54.287 23.971 -89.974 1.00 81.62 109 ALA A CA 1
ATOM 840 C C . ALA A 1 109 ? 55.140 23.915 -91.263 1.00 81.62 109 ALA A C 1
ATOM 842 O O . ALA A 1 109 ? 56.366 23.813 -91.196 1.00 81.62 109 ALA A O 1
ATOM 843 N N . GLY A 1 110 ? 54.523 24.018 -92.447 1.00 85.19 110 GLY A N 1
ATOM 844 C CA . GLY A 1 110 ? 55.222 24.153 -93.727 1.00 85.19 110 GLY A CA 1
ATOM 845 C C . GLY A 1 110 ? 55.719 22.836 -94.324 1.00 85.19 110 GLY A C 1
ATOM 846 O O . GLY A 1 110 ? 56.530 22.849 -95.254 1.00 85.19 110 GLY A O 1
ATOM 847 N N . TRP A 1 111 ? 55.224 21.694 -93.846 1.00 86.38 111 TRP A N 1
ATOM 848 C CA . TRP A 1 111 ? 55.676 20.373 -94.285 1.00 86.38 111 TRP A CA 1
ATOM 849 C C . TRP A 1 111 ? 55.412 20.088 -95.760 1.00 86.38 111 TRP A C 1
ATOM 851 O O . TRP A 1 111 ? 56.234 19.449 -96.413 1.00 86.38 111 TRP A O 1
ATOM 861 N N . ILE A 1 112 ? 54.321 20.621 -96.316 1.00 86.44 112 ILE A N 1
ATOM 862 C CA . ILE A 1 112 ? 54.030 20.521 -97.754 1.00 86.44 112 ILE A CA 1
ATOM 863 C C . ILE A 1 112 ? 55.193 21.089 -98.581 1.00 86.44 112 ILE A C 1
ATOM 865 O O . ILE A 1 112 ? 55.581 20.504 -99.588 1.00 86.44 112 ILE A O 1
ATOM 869 N N . SER A 1 113 ? 55.793 22.199 -98.138 1.00 86.50 113 SER A N 1
ATOM 870 C CA . SER A 1 113 ? 56.942 22.810 -98.817 1.00 86.50 113 SER A CA 1
ATOM 871 C C . SER A 1 113 ? 58.171 21.897 -98.785 1.00 86.50 113 SER A C 1
ATOM 873 O O . SER A 1 113 ? 58.858 21.742 -99.793 1.00 86.50 113 SER A O 1
ATOM 875 N N . ILE A 1 114 ? 58.417 21.236 -97.649 1.00 87.44 114 ILE A N 1
ATOM 876 C CA . ILE A 1 114 ? 59.535 20.298 -97.475 1.00 87.44 114 ILE A CA 1
ATOM 877 C C . ILE A 1 114 ? 59.359 19.077 -98.389 1.00 87.44 114 ILE A C 1
ATOM 879 O O . ILE A 1 114 ? 60.294 18.707 -99.098 1.00 87.44 114 ILE A O 1
ATOM 883 N N . VAL A 1 115 ? 58.156 18.495 -98.422 1.00 88.44 115 VAL A N 1
ATOM 884 C CA . VAL A 1 115 ? 57.827 17.344 -99.279 1.00 88.44 115 VAL A CA 1
ATOM 885 C C . VAL A 1 115 ? 57.943 17.711 -100.758 1.00 88.44 115 VAL A C 1
ATOM 887 O O . VAL A 1 115 ? 58.586 16.989 -101.513 1.00 88.44 115 VAL A O 1
ATOM 890 N N . ASN A 1 116 ? 57.394 18.857 -101.169 1.00 89.06 116 ASN A N 1
ATOM 891 C CA . ASN A 1 116 ? 57.467 19.316 -102.558 1.00 89.06 116 ASN A CA 1
ATOM 892 C C . ASN A 1 116 ? 58.904 19.626 -102.994 1.00 89.06 116 ASN A C 1
ATOM 894 O O . ASN A 1 116 ? 59.270 19.356 -104.133 1.00 89.06 116 ASN A O 1
ATOM 898 N N . SER A 1 117 ? 59.726 20.177 -102.096 1.00 89.12 117 SER A N 1
ATOM 899 C CA . SER A 1 117 ? 61.149 20.419 -102.355 1.00 89.12 117 SER A CA 1
ATOM 900 C C . SER A 1 117 ? 61.909 19.109 -102.582 1.00 89.12 117 SER A C 1
ATOM 902 O O . SER A 1 117 ? 62.705 19.016 -103.515 1.00 89.12 117 SER A O 1
ATOM 904 N N . ALA A 1 118 ? 61.620 18.079 -101.779 1.00 88.19 118 ALA A N 1
ATOM 905 C CA . ALA A 1 118 ? 62.200 16.751 -101.955 1.00 88.19 118 ALA A CA 1
ATOM 906 C C . ALA A 1 118 ? 61.722 16.074 -103.250 1.00 88.19 118 ALA A C 1
ATOM 908 O O . ALA A 1 118 ? 62.551 15.555 -103.993 1.00 88.19 118 ALA A O 1
ATOM 909 N N . ALA A 1 119 ? 60.427 16.147 -103.571 1.00 89.06 119 ALA A N 1
ATOM 910 C CA . ALA A 1 119 ? 59.882 15.618 -104.823 1.00 89.06 119 ALA A CA 1
ATOM 911 C C . ALA A 1 119 ? 60.503 16.306 -106.056 1.00 89.06 119 ALA A C 1
ATOM 913 O O . ALA A 1 119 ? 60.975 15.639 -106.968 1.00 89.06 119 ALA A O 1
ATOM 914 N N . ALA A 1 120 ? 60.623 17.637 -106.050 1.00 89.50 120 ALA A N 1
ATOM 915 C CA . ALA A 1 120 ? 61.267 18.368 -107.144 1.00 89.50 120 ALA A CA 1
ATOM 916 C C . ALA A 1 120 ? 62.767 18.038 -107.279 1.00 89.50 120 ALA A C 1
ATOM 918 O O . ALA A 1 120 ? 63.307 18.000 -108.384 1.00 89.50 120 ALA A O 1
ATOM 919 N N . ALA A 1 121 ? 63.461 17.799 -106.162 1.00 89.25 121 ALA A N 1
ATOM 920 C CA . ALA A 1 121 ? 64.850 17.350 -106.190 1.00 89.25 121 ALA A CA 1
ATOM 921 C C . ALA A 1 121 ? 64.988 15.909 -106.720 1.00 89.25 121 ALA A C 1
ATOM 923 O O . ALA A 1 121 ? 66.004 15.594 -107.343 1.00 89.25 121 ALA A O 1
ATOM 924 N N . HIS A 1 122 ? 63.977 15.056 -106.511 1.00 91.75 122 HIS A N 1
ATOM 925 C CA . HIS A 1 122 ? 63.905 13.719 -107.105 1.00 91.75 122 HIS A CA 1
ATOM 926 C C . HIS A 1 122 ? 63.705 13.794 -108.617 1.00 91.75 122 HIS A C 1
ATOM 928 O O . HIS A 1 122 ? 64.484 13.184 -109.343 1.00 91.75 122 HIS A O 1
ATOM 934 N N . ASP A 1 123 ? 62.774 14.620 -109.100 1.00 91.12 123 ASP A N 1
ATOM 935 C CA . ASP A 1 123 ? 62.568 14.850 -110.538 1.00 91.12 123 ASP A CA 1
ATOM 936 C C . ASP A 1 123 ? 63.872 15.277 -111.234 1.00 91.12 123 ASP A C 1
ATOM 938 O O . ASP A 1 123 ? 64.267 14.727 -112.269 1.00 91.12 123 ASP A O 1
ATOM 942 N N . ASP A 1 124 ? 64.589 16.232 -110.631 1.00 90.12 124 ASP A N 1
ATOM 943 C CA . ASP A 1 124 ? 65.906 16.690 -111.084 1.00 90.12 124 ASP A CA 1
ATOM 944 C C . ASP A 1 124 ? 66.925 15.533 -111.162 1.00 90.12 124 ASP A C 1
ATOM 946 O O . ASP A 1 124 ? 67.697 15.432 -112.128 1.00 90.12 124 ASP A O 1
ATOM 950 N N . PHE A 1 125 ? 66.941 14.661 -110.147 1.00 91.25 125 PHE A N 1
ATOM 951 C CA . PHE A 1 125 ? 67.773 13.458 -110.104 1.00 91.25 125 PHE A CA 1
ATOM 952 C C . PHE A 1 125 ? 67.395 12.471 -111.217 1.00 91.25 125 PHE A C 1
ATOM 954 O O . PHE A 1 125 ? 68.275 12.040 -111.963 1.00 91.25 125 PHE A O 1
ATOM 961 N N . VAL A 1 126 ? 66.109 12.172 -111.409 1.00 91.12 126 VAL A N 1
ATOM 962 C CA . VAL A 1 126 ? 65.610 11.231 -112.424 1.00 91.12 126 VAL A CA 1
ATOM 963 C C . VAL A 1 126 ? 65.961 11.696 -113.831 1.00 91.12 126 VAL A C 1
ATOM 965 O O . VAL A 1 126 ? 66.450 10.913 -114.653 1.00 91.12 126 VAL A O 1
ATOM 968 N N . VAL A 1 127 ? 65.757 12.983 -114.123 1.00 91.44 127 VAL A N 1
ATOM 969 C CA . VAL A 1 127 ? 66.123 13.584 -115.413 1.00 91.44 127 VAL A CA 1
ATOM 970 C C . VAL A 1 127 ? 67.626 13.454 -115.656 1.00 91.44 127 VAL A C 1
ATOM 972 O O . VAL A 1 127 ? 68.049 13.079 -116.755 1.00 91.44 127 VAL A O 1
ATOM 975 N N . SER A 1 128 ? 68.439 13.714 -114.633 1.00 90.50 128 SER A N 1
ATOM 976 C CA . SER A 1 128 ? 69.901 13.641 -114.723 1.00 90.50 128 SER A CA 1
ATOM 977 C C . SER A 1 128 ? 70.387 12.198 -114.889 1.00 90.50 128 SER A C 1
ATOM 979 O O . SER A 1 128 ? 71.227 11.932 -115.750 1.00 90.50 128 SER A O 1
ATOM 981 N N . ALA A 1 129 ? 69.781 11.248 -114.174 1.00 89.25 129 ALA A N 1
ATOM 982 C CA . ALA A 1 129 ? 70.056 9.820 -114.287 1.00 89.25 129 ALA A CA 1
ATOM 983 C C . ALA A 1 129 ? 69.700 9.298 -115.683 1.00 89.25 129 ALA A C 1
ATOM 985 O O . ALA A 1 129 ? 70.511 8.632 -116.323 1.00 89.25 129 ALA A O 1
ATOM 986 N N . ARG A 1 130 ? 68.532 9.667 -116.227 1.00 89.56 130 ARG A N 1
ATOM 987 C CA . ARG A 1 130 ? 68.149 9.319 -117.607 1.00 89.56 130 ARG A CA 1
ATOM 988 C C . ARG A 1 130 ? 69.095 9.922 -118.639 1.00 89.56 130 ARG A C 1
ATOM 990 O O . ARG A 1 130 ? 69.415 9.265 -119.629 1.00 89.56 130 ARG A O 1
ATOM 997 N N . ASN A 1 131 ? 69.558 11.151 -118.428 1.00 88.44 131 ASN A N 1
ATOM 998 C CA . ASN A 1 131 ? 70.536 11.783 -119.309 1.00 88.44 131 ASN A CA 1
ATOM 999 C C . ASN A 1 131 ? 71.887 11.058 -119.280 1.00 88.44 131 ASN A C 1
ATOM 1001 O O . ASN A 1 131 ? 72.476 10.876 -120.348 1.00 88.44 131 ASN A O 1
ATOM 1005 N N . LEU A 1 132 ? 72.348 10.625 -118.102 1.00 88.56 132 LEU A N 1
ATOM 1006 C CA . LEU A 1 132 ? 73.555 9.814 -117.943 1.00 88.56 132 LEU A CA 1
ATOM 1007 C C . LEU A 1 132 ? 73.400 8.442 -118.616 1.00 88.56 132 LEU A C 1
ATOM 1009 O O . LEU A 1 132 ? 74.246 8.051 -119.414 1.00 88.56 132 LEU A O 1
ATOM 1013 N N . MET A 1 133 ? 72.285 7.745 -118.379 1.00 87.00 133 MET A N 1
ATOM 1014 C CA . MET A 1 133 ? 71.990 6.452 -119.007 1.00 87.00 133 MET A CA 1
ATOM 1015 C C . MET A 1 133 ? 71.924 6.544 -120.541 1.00 87.00 133 MET A C 1
ATOM 1017 O O . MET A 1 133 ? 72.363 5.625 -121.228 1.00 87.00 133 MET A O 1
ATOM 1021 N N . LYS A 1 134 ? 71.424 7.656 -121.103 1.00 86.31 134 LYS A N 1
ATOM 1022 C CA . LYS A 1 134 ? 71.455 7.912 -122.556 1.00 86.31 134 LYS A CA 1
ATOM 1023 C C . LYS A 1 134 ? 72.874 8.140 -123.084 1.00 86.31 134 LYS A C 1
ATOM 1025 O O . LYS A 1 134 ? 73.198 7.622 -124.146 1.00 86.31 134 LYS A O 1
ATOM 1030 N N . ALA A 1 135 ? 73.720 8.872 -122.359 1.00 85.00 135 ALA A N 1
ATOM 1031 C CA . ALA A 1 135 ? 75.122 9.061 -122.747 1.00 85.00 135 ALA A CA 1
ATOM 1032 C C . ALA A 1 135 ? 75.935 7.761 -122.646 1.00 85.00 135 ALA A C 1
ATOM 1034 O O . ALA A 1 135 ? 76.776 7.483 -123.493 1.00 85.00 135 ALA A O 1
ATOM 1035 N N . ALA A 1 136 ? 75.617 6.887 -121.689 1.00 82.69 136 ALA A N 1
ATOM 1036 C CA . ALA A 1 136 ? 76.221 5.557 -121.617 1.00 82.69 136 ALA A CA 1
ATOM 1037 C C . ALA A 1 136 ? 75.966 4.709 -122.880 1.00 82.69 136 ALA A C 1
ATOM 1039 O O . ALA A 1 136 ? 76.782 3.859 -123.228 1.00 82.69 136 ALA A O 1
ATOM 1040 N N . GLN A 1 137 ? 74.872 4.966 -123.608 1.00 79.25 137 GLN A N 1
ATOM 1041 C CA . GLN A 1 137 ? 74.559 4.289 -124.873 1.00 79.25 137 GLN A CA 1
ATOM 1042 C C . GLN A 1 137 ? 75.346 4.839 -126.076 1.00 79.25 137 GLN A C 1
ATOM 1044 O O . GLN A 1 137 ? 75.492 4.119 -127.063 1.00 79.25 137 GLN A O 1
ATOM 1049 N N . SER A 1 138 ? 75.844 6.085 -126.026 1.00 75.88 138 SER A N 1
ATOM 1050 C CA . SER A 1 138 ? 76.647 6.685 -127.110 1.00 75.88 138 SER A CA 1
ATOM 1051 C C . SER A 1 138 ? 78.121 6.267 -127.058 1.00 75.88 138 SER A C 1
ATOM 1053 O O . SER A 1 138 ? 78.800 6.301 -128.084 1.00 75.88 138 SER A O 1
ATOM 1055 N N . GLY A 1 139 ? 78.608 5.836 -125.886 1.00 71.56 139 GLY A N 1
ATOM 1056 C CA . GLY A 1 139 ? 79.988 5.393 -125.666 1.00 71.56 139 GLY A CA 1
ATOM 1057 C C . GLY A 1 139 ? 81.010 6.528 -125.511 1.00 71.56 139 GLY A C 1
ATOM 1058 O O . GLY A 1 139 ? 82.207 6.249 -125.425 1.00 71.56 139 GLY A O 1
ATOM 1059 N N . ASP A 1 140 ? 80.568 7.792 -125.462 1.00 83.69 140 ASP A N 1
ATOM 1060 C CA . ASP A 1 140 ? 81.440 8.949 -125.232 1.00 83.69 140 ASP A CA 1
ATOM 1061 C C . ASP A 1 140 ? 81.773 9.088 -123.742 1.00 83.69 140 ASP A C 1
ATOM 1063 O O . ASP A 1 140 ? 80.973 9.553 -122.929 1.00 83.69 140 ASP A O 1
ATOM 1067 N N . LYS A 1 141 ? 82.997 8.694 -123.387 1.00 79.38 141 LYS A N 1
ATOM 1068 C CA . LYS A 1 141 ? 83.471 8.722 -122.004 1.00 79.38 141 LYS A CA 1
ATOM 1069 C C . LYS A 1 141 ? 83.492 10.132 -121.401 1.00 79.38 141 LYS A C 1
ATOM 1071 O O . LYS A 1 141 ? 83.184 10.271 -120.224 1.00 79.38 141 LYS A O 1
ATOM 1076 N N . ALA A 1 142 ? 83.805 11.167 -122.185 1.00 79.56 142 ALA A N 1
ATOM 1077 C CA . ALA A 1 142 ? 83.835 12.540 -121.679 1.00 79.56 142 ALA A CA 1
ATOM 1078 C C . ALA A 1 142 ? 82.418 13.067 -121.391 1.00 79.56 142 ALA A C 1
ATOM 1080 O O . ALA A 1 142 ? 82.209 13.798 -120.422 1.00 79.56 142 ALA A O 1
ATOM 1081 N N . GLU A 1 143 ? 81.436 12.663 -122.201 1.00 82.06 143 GLU A N 1
ATOM 1082 C CA . GLU A 1 143 ? 80.027 12.996 -121.975 1.00 82.06 143 GLU A CA 1
ATOM 1083 C C . GLU A 1 143 ? 79.440 12.241 -120.768 1.00 82.06 143 GLU A C 1
ATOM 1085 O O . GLU A 1 143 ? 78.650 12.811 -120.009 1.00 82.06 143 GLU A O 1
ATOM 1090 N N . ILE A 1 144 ? 79.843 10.981 -120.567 1.00 83.81 144 ILE A N 1
ATOM 1091 C CA . ILE A 1 144 ? 79.456 10.168 -119.405 1.00 83.81 144 ILE A CA 1
ATOM 1092 C C . ILE A 1 144 ? 80.005 10.780 -118.113 1.00 83.81 144 ILE A C 1
ATOM 1094 O O . ILE A 1 144 ? 79.222 10.988 -117.191 1.00 83.81 144 ILE A O 1
ATOM 1098 N N . ASP A 1 145 ? 81.297 11.121 -118.057 1.00 83.56 145 ASP A N 1
ATOM 1099 C CA . ASP A 1 145 ? 81.925 11.691 -116.855 1.00 83.56 145 ASP A CA 1
ATOM 1100 C C . ASP A 1 145 ? 81.259 13.028 -116.462 1.00 83.56 145 ASP A C 1
ATOM 1102 O O . ASP A 1 145 ? 80.817 13.192 -115.328 1.00 83.56 145 ASP A O 1
ATOM 1106 N N . HIS A 1 146 ? 81.042 13.944 -117.415 1.00 86.19 146 HIS A N 1
ATOM 1107 C CA . HIS A 1 146 ? 80.362 15.220 -117.141 1.00 86.19 146 HIS A CA 1
ATOM 1108 C C . HIS A 1 146 ? 78.911 15.039 -116.657 1.00 86.19 146 HIS A C 1
ATOM 1110 O O . HIS A 1 146 ? 78.437 15.766 -115.783 1.00 86.19 146 HIS A O 1
ATOM 1116 N N . LYS A 1 147 ? 78.164 14.078 -117.217 1.00 87.44 147 LYS A N 1
ATOM 1117 C CA . LYS A 1 147 ? 76.794 13.793 -116.756 1.00 87.44 147 LYS A CA 1
ATOM 1118 C C . LYS A 1 147 ? 76.767 13.031 -115.433 1.00 87.44 147 LYS A C 1
ATOM 1120 O O . LYS A 1 147 ? 75.773 13.146 -114.719 1.00 87.44 147 LYS A O 1
ATOM 1125 N N . ALA A 1 148 ? 77.816 12.278 -115.109 1.00 85.12 148 ALA A N 1
ATOM 1126 C CA . ALA A 1 148 ? 77.971 11.627 -113.818 1.00 85.12 148 ALA A CA 1
ATOM 1127 C C . ALA A 1 148 ? 78.204 12.669 -112.717 1.00 85.12 148 ALA A C 1
ATOM 1129 O O . ALA A 1 148 ? 77.519 12.596 -111.702 1.00 85.12 148 ALA A O 1
ATOM 1130 N N . ASP A 1 149 ? 79.032 13.692 -112.963 1.00 86.62 149 ASP A N 1
ATOM 1131 C CA . ASP A 1 149 ? 79.223 14.823 -112.038 1.00 86.62 149 ASP A CA 1
ATOM 1132 C C . ASP A 1 149 ? 77.901 15.569 -111.770 1.00 86.62 149 ASP A C 1
ATOM 1134 O O . ASP A 1 149 ? 77.560 15.879 -110.627 1.00 86.62 149 ASP A O 1
ATOM 1138 N N . ILE A 1 150 ? 77.102 15.814 -112.820 1.00 87.69 150 ILE A N 1
ATOM 1139 C CA . ILE A 1 150 ? 75.771 16.433 -112.680 1.00 87.69 150 ILE A CA 1
ATOM 1140 C C . ILE A 1 150 ? 74.827 15.530 -111.878 1.00 87.69 150 ILE A C 1
ATOM 1142 O O . ILE A 1 150 ? 74.086 16.018 -111.023 1.00 87.69 150 ILE A O 1
ATOM 1146 N N . LEU A 1 151 ? 74.826 14.221 -112.148 1.00 87.62 151 LEU A N 1
ATOM 1147 C CA . LEU A 1 151 ? 74.015 13.275 -111.387 1.00 87.62 151 LEU A CA 1
ATOM 1148 C C . LEU A 1 151 ? 74.437 13.257 -109.916 1.00 87.62 151 LEU A C 1
ATOM 1150 O O . LEU A 1 151 ? 73.565 13.308 -109.058 1.00 87.62 151 LEU A O 1
ATOM 1154 N N . GLU A 1 152 ? 75.735 13.248 -109.616 1.00 86.81 152 GLU A N 1
ATOM 1155 C CA . GLU A 1 152 ? 76.252 13.302 -108.248 1.00 86.81 152 GLU A CA 1
ATOM 1156 C C . GLU A 1 152 ? 75.775 14.567 -107.517 1.00 86.81 152 GLU A C 1
ATOM 1158 O O . GLU A 1 152 ? 75.274 14.479 -106.392 1.00 86.81 152 GLU A O 1
ATOM 1163 N N . GLU A 1 153 ? 75.833 15.735 -108.170 1.00 89.25 153 GLU A N 1
ATOM 1164 C CA . GLU A 1 153 ? 75.315 16.991 -107.616 1.00 89.25 153 GLU A CA 1
ATOM 1165 C C . GLU A 1 153 ? 73.810 16.901 -107.308 1.00 89.25 153 GLU A C 1
ATOM 1167 O O . GLU A 1 153 ? 73.367 17.269 -106.213 1.00 89.25 153 GLU A O 1
ATOM 1172 N N . LYS A 1 154 ? 73.005 16.383 -108.247 1.00 89.56 154 LYS A N 1
ATOM 1173 C CA . LYS A 1 154 ? 71.552 16.246 -108.062 1.00 89.56 154 LYS A CA 1
ATOM 1174 C C . LYS A 1 154 ? 71.190 15.209 -107.007 1.00 89.56 154 LYS A C 1
ATOM 1176 O O . LYS A 1 154 ? 70.336 15.488 -106.169 1.00 89.56 154 LYS A O 1
ATOM 1181 N N . THR A 1 155 ? 71.878 14.070 -106.978 1.00 85.81 155 THR A N 1
ATOM 1182 C CA . THR A 1 155 ? 71.748 13.056 -105.928 1.00 85.81 155 THR A CA 1
ATOM 1183 C C . THR A 1 155 ? 72.049 13.657 -104.561 1.00 85.81 155 THR A C 1
ATOM 1185 O O . THR A 1 155 ? 71.302 13.435 -103.608 1.00 85.81 155 THR A O 1
ATOM 1188 N N . LYS A 1 156 ? 73.130 14.437 -104.440 1.00 87.00 156 LYS A N 1
ATOM 1189 C CA . LYS A 1 156 ? 73.493 15.095 -103.183 1.00 87.00 156 LYS A CA 1
ATOM 1190 C C . LYS A 1 156 ? 72.401 16.061 -102.732 1.00 87.00 156 LYS A C 1
ATOM 1192 O O . LYS A 1 156 ? 71.967 15.985 -101.585 1.00 87.00 156 LYS A O 1
ATOM 1197 N N . LYS A 1 157 ? 71.909 16.911 -103.637 1.00 86.75 157 LYS A N 1
ATOM 1198 C CA . LYS A 1 157 ? 70.817 17.852 -103.352 1.00 86.75 157 LYS A CA 1
ATOM 1199 C C . LYS A 1 157 ? 69.535 17.128 -102.928 1.00 86.75 157 LYS A C 1
ATOM 1201 O O . LYS A 1 157 ? 68.887 17.538 -101.968 1.00 86.75 157 LYS A O 1
ATOM 1206 N N . PHE A 1 158 ? 69.197 16.026 -103.593 1.00 86.31 158 PHE A N 1
ATOM 1207 C CA . PHE A 1 158 ? 68.069 15.184 -103.212 1.00 86.31 158 PHE A CA 1
ATOM 1208 C C . PHE A 1 158 ? 68.244 14.588 -101.805 1.00 86.31 158 PHE A C 1
ATOM 1210 O O . PHE A 1 158 ? 67.382 14.774 -100.942 1.00 86.31 158 PHE A O 1
ATOM 1217 N N . LYS A 1 159 ? 69.393 13.960 -101.522 1.00 85.19 159 LYS A N 1
ATOM 1218 C CA . LYS A 1 159 ? 69.717 13.412 -100.193 1.00 85.19 159 LYS A CA 1
ATOM 1219 C C . LYS A 1 159 ? 69.656 14.483 -99.100 1.00 85.19 159 LYS A C 1
ATOM 1221 O O . LYS A 1 159 ? 69.142 14.207 -98.019 1.00 85.19 159 LYS A O 1
ATOM 1226 N N . GLU A 1 160 ? 70.106 15.707 -99.379 1.00 86.69 160 GLU A N 1
ATOM 1227 C CA . GLU A 1 160 ? 69.976 16.846 -98.460 1.00 86.69 160 GLU A CA 1
ATOM 1228 C C . GLU A 1 160 ? 68.502 17.188 -98.180 1.00 86.69 160 GLU A C 1
ATOM 1230 O O . GLU A 1 160 ? 68.121 17.319 -97.016 1.00 86.69 160 GLU A O 1
ATOM 1235 N N . THR A 1 161 ? 67.642 17.259 -99.204 1.00 86.00 161 THR A N 1
ATOM 1236 C CA . THR A 1 161 ? 66.203 17.531 -99.007 1.00 86.00 161 THR A CA 1
ATOM 1237 C C . THR A 1 161 ? 65.479 16.430 -98.226 1.00 86.00 161 THR A C 1
ATOM 1239 O O . THR A 1 161 ? 64.681 16.732 -97.336 1.00 86.00 161 THR A O 1
ATOM 1242 N N . VAL A 1 162 ? 65.807 15.157 -98.471 1.00 84.50 162 VAL A N 1
ATOM 1243 C CA . VAL A 1 162 ? 65.272 14.022 -97.698 1.00 84.50 162 VAL A CA 1
ATOM 1244 C C . VAL A 1 162 ? 65.811 14.023 -96.264 1.00 84.50 162 VAL A C 1
ATOM 1246 O O . VAL A 1 162 ? 65.064 13.731 -95.330 1.00 84.50 162 VAL A O 1
ATOM 1249 N N . SER A 1 163 ? 67.071 14.418 -96.047 1.00 85.62 163 SER A N 1
ATOM 1250 C CA . SER A 1 163 ? 67.639 14.573 -94.700 1.00 85.62 163 SER A CA 1
ATOM 1251 C C . SER A 1 163 ? 66.916 15.658 -93.903 1.00 85.62 163 SER A C 1
ATOM 1253 O O . SER A 1 163 ? 66.559 15.423 -92.753 1.00 85.62 163 SER A O 1
ATOM 1255 N N . VAL A 1 164 ? 66.628 16.816 -94.511 1.00 87.00 164 VAL A N 1
ATOM 1256 C CA . VAL A 1 164 ? 65.845 17.891 -93.871 1.00 87.00 164 VAL A CA 1
ATOM 1257 C C . VAL A 1 164 ? 64.455 17.395 -93.474 1.00 87.00 164 VAL A C 1
ATOM 1259 O O . VAL A 1 164 ? 63.976 17.698 -92.379 1.00 87.00 164 VAL A O 1
ATOM 1262 N N . PHE A 1 165 ? 63.820 16.594 -94.327 1.00 83.25 165 PHE A N 1
ATOM 1263 C CA . PHE A 1 165 ? 62.528 15.979 -94.042 1.00 83.25 165 PHE A CA 1
ATOM 1264 C C . PHE A 1 165 ? 62.606 14.974 -92.874 1.00 83.25 165 PHE A C 1
ATOM 1266 O O . PHE A 1 165 ? 61.788 15.030 -91.949 1.00 83.25 165 PHE A O 1
ATOM 1273 N N . LYS A 1 166 ? 63.629 14.109 -92.855 1.00 84.25 166 LYS A N 1
ATOM 1274 C CA . LYS A 1 166 ? 63.891 13.135 -91.779 1.00 84.25 166 LYS A CA 1
ATOM 1275 C C . LYS A 1 166 ? 64.182 13.813 -90.438 1.00 84.25 166 LYS A C 1
ATOM 1277 O O . LYS A 1 166 ? 63.607 13.432 -89.418 1.00 84.25 166 LYS A O 1
ATOM 1282 N N . ASP A 1 167 ? 65.037 14.832 -90.428 1.00 86.00 167 ASP A N 1
ATOM 1283 C CA . ASP A 1 167 ? 65.415 15.560 -89.214 1.00 86.00 167 ASP A CA 1
ATOM 1284 C C . ASP A 1 167 ? 64.247 16.372 -88.648 1.00 86.00 167 ASP A C 1
ATOM 1286 O O . ASP A 1 167 ? 64.031 16.372 -87.432 1.00 86.00 167 ASP A O 1
ATOM 1290 N N . THR A 1 168 ? 63.445 16.996 -89.519 1.00 85.75 168 THR A N 1
ATOM 1291 C CA . THR A 1 168 ? 62.213 17.692 -89.119 1.00 85.75 168 THR A CA 1
ATOM 1292 C C . THR A 1 168 ? 61.231 16.717 -88.468 1.00 85.75 168 THR A C 1
ATOM 1294 O O . THR A 1 168 ? 60.780 16.967 -87.351 1.00 85.75 168 THR A O 1
ATOM 1297 N N . ASN A 1 169 ? 60.985 15.549 -89.073 1.00 83.38 169 ASN A N 1
ATOM 1298 C CA . ASN A 1 169 ? 60.092 14.551 -88.477 1.00 83.38 169 ASN A CA 1
ATOM 1299 C C . ASN A 1 169 ? 60.616 13.987 -87.162 1.00 83.38 169 ASN A C 1
ATOM 1301 O O . ASN A 1 169 ? 59.862 13.840 -86.204 1.00 83.38 169 ASN A O 1
ATOM 1305 N N . LYS A 1 170 ? 61.920 13.724 -87.071 1.00 85.31 170 LYS A N 1
ATOM 1306 C CA . LYS A 1 170 ? 62.554 13.276 -85.829 1.00 85.31 170 LYS A CA 1
ATOM 1307 C C . LYS A 1 170 ? 62.407 14.307 -84.709 1.00 85.31 170 LYS A C 1
ATOM 1309 O O . LYS A 1 170 ? 62.153 13.923 -83.566 1.00 85.31 170 LYS A O 1
ATOM 1314 N N . LYS A 1 171 ? 62.555 15.597 -85.021 1.00 85.81 171 LYS A N 1
ATOM 1315 C CA . LYS A 1 171 ? 62.396 16.694 -84.061 1.00 85.81 171 LYS A CA 1
ATOM 1316 C C . LYS A 1 171 ? 60.949 16.821 -83.580 1.00 85.81 171 LYS A C 1
ATOM 1318 O O . LYS A 1 171 ? 60.745 16.864 -82.369 1.00 85.81 171 LYS A O 1
ATOM 1323 N N . GLU A 1 172 ? 59.976 16.817 -84.490 1.00 83.62 172 GLU A N 1
ATOM 1324 C CA . GLU A 1 172 ? 58.549 16.884 -84.137 1.00 83.62 172 GLU A CA 1
ATOM 1325 C C . GLU A 1 172 ? 58.105 15.643 -83.351 1.00 83.62 172 GLU A C 1
ATOM 1327 O O . GLU A 1 172 ? 57.527 15.757 -82.274 1.00 83.62 172 GLU A O 1
ATOM 1332 N N . THR A 1 173 ? 58.515 14.446 -83.781 1.00 83.12 173 THR A N 1
ATOM 1333 C CA . THR A 1 173 ? 58.255 13.193 -83.050 1.00 83.12 173 THR A CA 1
ATOM 1334 C C . THR A 1 173 ? 58.815 13.252 -81.627 1.00 83.12 173 THR A C 1
ATOM 1336 O O . THR A 1 173 ? 58.146 12.852 -80.673 1.00 83.12 173 THR A O 1
ATOM 1339 N N . ALA A 1 174 ? 60.033 13.775 -81.444 1.00 84.94 174 ALA A N 1
ATOM 1340 C CA . ALA A 1 174 ? 60.624 13.953 -80.120 1.00 84.94 174 ALA A CA 1
ATOM 1341 C C . ALA A 1 174 ? 59.880 15.007 -79.281 1.00 84.94 174 ALA A C 1
ATOM 1343 O O . ALA A 1 174 ? 59.716 14.806 -78.077 1.00 84.94 174 ALA A O 1
ATOM 1344 N N . ALA A 1 175 ? 59.413 16.101 -79.891 1.00 84.00 175 ALA A N 1
ATOM 1345 C CA . ALA A 1 175 ? 58.622 17.133 -79.223 1.00 84.00 175 ALA A CA 1
ATOM 1346 C C . ALA A 1 175 ? 57.275 16.577 -78.732 1.00 84.00 175 ALA A C 1
ATOM 1348 O O . ALA A 1 175 ? 56.999 16.645 -77.533 1.00 84.00 175 ALA A O 1
ATOM 1349 N N . VAL A 1 176 ? 56.513 15.916 -79.610 1.00 83.44 176 VAL A N 1
ATOM 1350 C CA . VAL A 1 176 ? 55.231 15.266 -79.288 1.00 83.44 176 VAL A CA 1
ATOM 1351 C C . VAL A 1 176 ? 55.415 14.171 -78.234 1.00 83.44 176 VAL A C 1
ATOM 1353 O O . VAL A 1 176 ? 54.648 14.092 -77.273 1.00 83.44 176 VAL A O 1
ATOM 1356 N N . THR A 1 177 ? 56.474 13.359 -78.330 1.00 83.69 177 THR A N 1
ATOM 1357 C CA . THR A 1 177 ? 56.764 12.313 -77.331 1.00 83.69 177 THR A CA 1
ATOM 1358 C C . THR A 1 177 ? 57.115 12.917 -75.965 1.00 83.69 177 THR A C 1
ATOM 1360 O O . THR A 1 177 ? 56.624 12.448 -74.935 1.00 83.69 177 THR A O 1
ATOM 1363 N N . ASN A 1 178 ? 57.936 13.971 -75.926 1.00 85.06 178 ASN A N 1
ATOM 1364 C CA . ASN A 1 178 ? 58.278 14.672 -74.685 1.00 85.06 178 ASN A CA 1
ATOM 1365 C C . ASN A 1 178 ? 57.056 15.355 -74.063 1.00 85.06 178 ASN A C 1
ATOM 1367 O O . ASN A 1 178 ? 56.877 15.301 -72.843 1.00 85.06 178 ASN A O 1
ATOM 1371 N N . GLU A 1 179 ? 56.190 15.952 -74.881 1.00 84.31 179 GLU A N 1
ATOM 1372 C CA . GLU A 1 179 ? 54.939 16.541 -74.423 1.00 84.31 179 GLU A CA 1
ATOM 1373 C C . GLU A 1 179 ? 53.990 15.473 -73.864 1.00 84.31 179 GLU A C 1
ATOM 1375 O O . GLU A 1 179 ? 53.498 15.619 -72.742 1.00 84.31 179 GLU A O 1
ATOM 1380 N N . ALA A 1 180 ? 53.795 14.360 -74.576 1.00 82.94 180 ALA A N 1
ATOM 1381 C CA . ALA A 1 180 ? 52.987 13.234 -74.116 1.00 82.94 180 ALA A CA 1
ATOM 1382 C C . ALA A 1 180 ? 53.523 12.649 -72.796 1.00 82.94 180 ALA A C 1
ATOM 1384 O O . ALA A 1 180 ? 52.753 12.399 -71.863 1.00 82.94 180 ALA A O 1
ATOM 1385 N N . MET A 1 181 ? 54.847 12.497 -72.661 1.00 84.62 181 MET A N 1
ATOM 1386 C CA . MET A 1 181 ? 55.488 12.057 -71.417 1.00 84.62 181 MET A CA 1
ATOM 1387 C C . MET A 1 181 ? 55.315 13.068 -70.275 1.00 84.62 181 MET A C 1
ATOM 1389 O O . MET A 1 181 ? 55.028 12.669 -69.144 1.00 84.62 181 MET A O 1
ATOM 1393 N N . SER A 1 182 ? 55.442 14.369 -70.546 1.00 85.31 182 SER A N 1
ATOM 1394 C CA . SER A 1 182 ? 55.239 15.435 -69.556 1.00 85.31 182 SER A CA 1
ATOM 1395 C C . SER A 1 182 ? 53.784 15.496 -69.074 1.00 85.31 182 SER A C 1
ATOM 1397 O O . SER A 1 182 ? 53.519 15.516 -67.864 1.00 85.31 182 SER A O 1
ATOM 1399 N N . ARG A 1 183 ? 52.824 15.418 -70.006 1.00 83.69 183 ARG A N 1
ATOM 1400 C CA . ARG A 1 183 ? 51.385 15.307 -69.718 1.00 83.69 183 ARG A CA 1
ATOM 1401 C C . ARG A 1 183 ? 51.088 14.047 -68.902 1.00 83.69 183 ARG A C 1
ATOM 1403 O O . ARG A 1 183 ? 50.387 14.131 -67.897 1.00 83.69 183 ARG A O 1
ATOM 1410 N N . SER A 1 184 ? 51.696 12.911 -69.246 1.00 85.06 184 SER A N 1
ATOM 1411 C CA . SER A 1 184 ? 51.576 11.650 -68.497 1.00 85.06 184 SER A CA 1
ATOM 1412 C C . SER A 1 184 ? 52.129 11.752 -67.069 1.00 85.06 184 SER A C 1
ATOM 1414 O O . SER A 1 184 ? 51.475 11.335 -66.110 1.00 85.06 184 SER A O 1
ATOM 1416 N N . LYS A 1 185 ? 53.301 12.372 -66.878 1.00 86.12 185 LYS A N 1
ATOM 1417 C CA . LYS A 1 185 ? 53.895 12.592 -65.548 1.00 86.12 185 LYS A CA 1
ATOM 1418 C C . LYS A 1 185 ? 53.042 13.528 -64.692 1.00 86.12 185 LYS A C 1
ATOM 1420 O O . LYS A 1 185 ? 52.818 13.247 -63.512 1.00 86.12 185 LYS A O 1
ATOM 1425 N N . THR A 1 186 ? 52.535 14.605 -65.285 1.00 84.19 186 THR A N 1
ATOM 1426 C CA . THR A 1 186 ? 51.636 15.557 -64.618 1.00 84.19 186 THR A CA 1
ATOM 1427 C C . THR A 1 186 ? 50.329 14.875 -64.218 1.00 84.19 186 THR A C 1
ATOM 1429 O O . THR A 1 186 ? 49.914 14.990 -63.067 1.00 84.19 186 THR A O 1
ATOM 1432 N N . ALA A 1 187 ? 49.735 14.080 -65.114 1.00 84.69 187 ALA A N 1
ATOM 1433 C CA . ALA A 1 187 ? 48.536 13.292 -64.844 1.00 84.69 187 ALA A CA 1
ATOM 1434 C C . ALA A 1 187 ? 48.738 12.322 -63.669 1.00 84.69 187 ALA A C 1
ATOM 1436 O O . ALA A 1 187 ? 47.956 12.342 -62.720 1.00 84.69 187 ALA A O 1
ATOM 1437 N N . LYS A 1 188 ? 49.821 11.530 -63.673 1.00 85.06 188 LYS A N 1
ATOM 1438 C CA . LYS A 1 188 ? 50.157 10.612 -62.568 1.00 85.06 188 LYS A CA 1
ATOM 1439 C C . LYS A 1 188 ? 50.351 11.346 -61.241 1.00 85.06 188 LYS A C 1
ATOM 1441 O O . LYS A 1 188 ? 49.867 10.884 -60.211 1.00 85.06 188 LYS A O 1
ATOM 1446 N N . THR A 1 189 ? 51.030 12.493 -61.267 1.00 85.94 189 THR A N 1
ATOM 1447 C CA . THR A 1 189 ? 51.287 13.297 -60.063 1.00 85.94 189 THR A CA 1
ATOM 1448 C C . THR A 1 189 ? 49.989 13.877 -59.498 1.00 85.94 189 THR A C 1
ATOM 1450 O O . THR A 1 189 ? 49.733 13.749 -58.303 1.00 85.94 189 THR A O 1
ATOM 1453 N N . MET A 1 190 ? 49.128 14.442 -60.351 1.00 83.69 190 MET A N 1
ATOM 1454 C CA . MET A 1 190 ? 47.824 14.976 -59.944 1.00 83.69 190 MET A CA 1
ATOM 1455 C C . MET A 1 190 ? 46.911 13.880 -59.391 1.00 83.69 190 MET A C 1
ATOM 1457 O O . MET A 1 190 ? 46.367 14.040 -58.301 1.00 83.69 190 MET A O 1
ATOM 1461 N N . ILE A 1 191 ? 46.795 12.740 -60.084 1.00 87.56 191 ILE A N 1
ATOM 1462 C CA . ILE A 1 191 ? 46.021 11.587 -59.599 1.00 87.56 191 ILE A CA 1
ATOM 1463 C C . ILE A 1 191 ? 46.541 11.135 -58.227 1.00 87.56 191 ILE A C 1
ATOM 1465 O O . ILE A 1 191 ? 45.737 10.915 -57.322 1.00 87.56 191 ILE A O 1
ATOM 1469 N N . GLY A 1 192 ? 47.863 11.052 -58.039 1.00 85.69 192 GLY A N 1
ATOM 1470 C CA . GLY A 1 192 ? 48.477 10.686 -56.761 1.00 85.69 192 GLY A CA 1
ATOM 1471 C C . GLY A 1 192 ? 48.142 11.656 -55.623 1.00 85.69 192 GLY A C 1
ATOM 1472 O O . GLY A 1 192 ? 47.713 11.218 -54.556 1.00 85.69 192 GLY A O 1
ATOM 1473 N N . ILE A 1 193 ? 48.270 12.968 -55.855 1.00 88.50 193 ILE A N 1
ATOM 1474 C CA . ILE A 1 193 ? 47.960 14.006 -54.856 1.00 88.50 193 ILE A CA 1
ATOM 1475 C C . ILE A 1 193 ? 46.475 13.973 -54.479 1.00 88.50 193 ILE A C 1
ATOM 1477 O O . ILE A 1 193 ? 46.147 13.902 -53.294 1.00 88.50 193 ILE A O 1
ATOM 1481 N N . PHE A 1 194 ? 45.568 13.982 -55.461 1.00 86.69 194 PHE A N 1
ATOM 1482 C CA . PHE A 1 194 ? 44.129 13.955 -55.185 1.00 86.69 194 PHE A CA 1
ATOM 1483 C C . PHE A 1 194 ? 43.702 12.654 -54.493 1.00 86.69 194 PHE A C 1
ATOM 1485 O O . PHE A 1 194 ? 42.862 12.699 -53.595 1.00 86.69 194 PHE A O 1
ATOM 1492 N N . SER A 1 195 ? 44.315 11.514 -54.840 1.00 87.62 195 SER A N 1
ATOM 1493 C CA . SER A 1 195 ? 44.037 10.226 -54.188 1.00 87.62 195 SER A CA 1
ATOM 1494 C C . SER A 1 195 ? 44.469 10.240 -52.723 1.00 87.62 195 SER A C 1
ATOM 1496 O O . SER A 1 195 ? 43.726 9.784 -51.856 1.00 87.62 195 SER A O 1
ATOM 1498 N N . LEU A 1 196 ? 45.637 10.820 -52.425 1.00 89.94 196 LEU A N 1
ATOM 1499 C CA . LEU A 1 196 ? 46.126 10.967 -51.056 1.00 89.94 196 LEU A CA 1
ATOM 1500 C C . LEU A 1 196 ? 45.227 11.897 -50.229 1.00 89.94 196 LEU A C 1
ATOM 1502 O O . LEU A 1 196 ? 44.884 11.566 -49.096 1.00 89.94 196 LEU A O 1
ATOM 1506 N N . ILE A 1 197 ? 44.800 13.030 -50.796 1.00 89.81 197 ILE A N 1
ATOM 1507 C CA . ILE A 1 197 ? 43.876 13.960 -50.130 1.00 89.81 197 ILE A CA 1
ATOM 1508 C C . ILE A 1 197 ? 42.541 13.270 -49.839 1.00 89.81 197 ILE A C 1
ATOM 1510 O O . ILE A 1 197 ? 42.054 13.339 -48.711 1.00 89.81 197 ILE A O 1
ATOM 1514 N N . ALA A 1 198 ? 41.962 12.571 -50.820 1.00 88.50 198 ALA A N 1
ATOM 1515 C CA . ALA A 1 198 ? 40.703 11.856 -50.637 1.00 88.50 198 ALA A CA 1
ATOM 1516 C C . ALA A 1 198 ? 40.807 10.770 -49.556 1.00 88.50 198 ALA A C 1
ATOM 1518 O O . ALA A 1 198 ? 39.897 10.638 -48.738 1.00 88.50 198 ALA A O 1
ATOM 1519 N N . LEU A 1 199 ? 41.933 10.050 -49.494 1.00 90.25 199 LEU A N 1
ATOM 1520 C CA . LEU A 1 199 ? 42.203 9.064 -48.447 1.00 90.25 199 LEU A CA 1
ATOM 1521 C C . LEU A 1 199 ? 42.280 9.717 -47.059 1.00 90.25 199 LEU A C 1
ATOM 1523 O O . LEU A 1 199 ? 41.606 9.268 -46.135 1.00 90.25 199 LEU A O 1
ATOM 1527 N N . ILE A 1 200 ? 43.057 10.794 -46.907 1.00 91.56 200 ILE A N 1
ATOM 1528 C CA . ILE A 1 200 ? 43.212 11.502 -45.626 1.00 91.56 200 ILE A CA 1
ATOM 1529 C C . ILE A 1 200 ? 41.866 12.057 -45.149 1.00 91.56 200 ILE A C 1
ATOM 1531 O O . ILE A 1 200 ? 41.490 11.855 -43.994 1.00 91.56 200 ILE A O 1
ATOM 1535 N N . VAL A 1 201 ? 41.120 12.725 -46.033 1.00 91.12 201 VAL A N 1
ATOM 1536 C CA . VAL A 1 201 ? 39.800 13.281 -45.707 1.00 91.12 201 VAL A CA 1
ATOM 1537 C C . VAL A 1 201 ? 38.817 12.166 -45.352 1.00 91.12 201 VAL A C 1
ATOM 1539 O O . VAL A 1 201 ? 38.109 12.284 -44.353 1.00 91.12 201 VAL A O 1
ATOM 1542 N N . GLY A 1 202 ? 38.811 11.062 -46.105 1.00 89.75 202 GLY A N 1
ATOM 1543 C CA . GLY A 1 202 ? 37.975 9.897 -45.820 1.00 89.75 202 GLY A CA 1
ATOM 1544 C C . GLY A 1 202 ? 38.263 9.288 -44.446 1.00 89.75 202 GLY A C 1
ATOM 1545 O O . GLY A 1 202 ? 37.336 9.065 -43.669 1.00 89.75 202 GLY A O 1
ATOM 1546 N N . VAL A 1 203 ? 39.540 9.093 -44.101 1.00 90.94 203 VAL A N 1
ATOM 1547 C CA . VAL A 1 203 ? 39.959 8.569 -42.789 1.00 90.94 203 VAL A CA 1
ATOM 1548 C C . VAL A 1 203 ? 39.600 9.536 -41.659 1.00 90.94 203 VAL A C 1
ATOM 1550 O O . VAL A 1 203 ? 39.062 9.108 -40.639 1.00 90.94 203 VAL A O 1
ATOM 1553 N N . LEU A 1 204 ? 39.841 10.841 -41.825 1.00 90.44 204 LEU A N 1
ATOM 1554 C CA . LEU A 1 204 ? 39.487 11.845 -40.816 1.00 90.44 204 LEU A CA 1
ATOM 1555 C C . LEU A 1 204 ? 37.977 11.900 -40.571 1.00 90.44 204 LEU A C 1
ATOM 1557 O O . LEU A 1 204 ? 37.548 11.893 -39.416 1.00 90.44 204 LEU A O 1
ATOM 1561 N N . LEU A 1 205 ? 37.167 11.910 -41.634 1.00 89.00 205 LEU A N 1
ATOM 1562 C CA . LEU A 1 205 ? 35.709 11.876 -41.520 1.00 89.00 205 LEU A CA 1
ATOM 1563 C C . LEU A 1 205 ? 35.232 10.580 -40.862 1.00 89.00 205 LEU A C 1
ATOM 1565 O O . LEU A 1 205 ? 34.386 10.643 -39.973 1.00 89.00 205 LEU A O 1
ATOM 1569 N N . ALA A 1 206 ? 35.811 9.429 -41.217 1.00 87.81 206 ALA A N 1
ATOM 1570 C CA . ALA A 1 206 ? 35.500 8.155 -40.575 1.00 87.81 206 ALA A CA 1
ATOM 1571 C C . ALA A 1 206 ? 35.812 8.187 -39.069 1.00 87.81 206 ALA A C 1
ATOM 1573 O O . ALA A 1 206 ? 34.962 7.826 -38.259 1.00 87.81 206 ALA A O 1
ATOM 1574 N N . ILE A 1 207 ? 36.984 8.689 -38.665 1.00 88.94 207 ILE A N 1
ATOM 1575 C CA . ILE A 1 207 ? 37.364 8.796 -37.247 1.00 88.94 207 ILE A CA 1
ATOM 1576 C C . ILE A 1 207 ? 36.426 9.747 -36.492 1.00 88.94 207 ILE A C 1
ATOM 1578 O O . ILE A 1 207 ? 35.971 9.409 -35.398 1.00 88.94 207 ILE A O 1
ATOM 1582 N N . ILE A 1 208 ? 36.123 10.923 -37.052 1.00 87.56 208 ILE A N 1
ATOM 1583 C CA . ILE A 1 208 ? 35.250 11.922 -36.416 1.00 87.56 208 ILE A CA 1
ATOM 1584 C C . ILE A 1 208 ? 33.822 11.382 -36.275 1.00 87.56 208 ILE A C 1
ATOM 1586 O O . ILE A 1 208 ? 33.228 11.495 -35.198 1.00 87.56 208 ILE A O 1
ATOM 1590 N N . SER A 1 209 ? 33.277 10.774 -37.333 1.00 86.00 209 SER A N 1
ATOM 1591 C CA . SER A 1 209 ? 31.944 10.171 -37.318 1.00 86.00 209 SER A CA 1
ATOM 1592 C C . SER A 1 209 ? 31.866 9.027 -36.311 1.00 86.00 209 SER A C 1
ATOM 1594 O O . SER A 1 209 ? 30.998 9.065 -35.440 1.00 86.00 209 SER A O 1
ATOM 1596 N N . THR A 1 210 ? 32.792 8.066 -36.361 1.00 86.06 210 THR A N 1
ATOM 1597 C CA . THR A 1 210 ? 32.803 6.907 -35.457 1.00 86.06 210 THR A CA 1
ATOM 1598 C C . THR A 1 210 ? 32.966 7.336 -34.002 1.00 86.06 210 THR A C 1
ATOM 1600 O O . THR A 1 210 ? 32.130 6.988 -33.173 1.00 86.06 210 THR A O 1
ATOM 1603 N N . ARG A 1 211 ? 33.963 8.174 -33.676 1.00 86.44 211 ARG A N 1
ATOM 1604 C CA . ARG A 1 211 ? 34.166 8.651 -32.294 1.00 86.44 211 ARG A CA 1
ATOM 1605 C C . ARG A 1 211 ? 32.956 9.409 -31.761 1.00 86.44 211 ARG A C 1
ATOM 1607 O O . ARG A 1 211 ? 32.558 9.196 -30.620 1.00 86.44 211 ARG A O 1
ATOM 1614 N N . GLY A 1 212 ? 32.361 10.279 -32.578 1.00 84.12 212 GLY A N 1
ATOM 1615 C CA . GLY A 1 212 ? 31.185 11.047 -32.178 1.00 84.12 212 GLY A CA 1
ATOM 1616 C C . GLY A 1 212 ? 29.974 10.165 -31.860 1.00 84.12 212 GLY A C 1
ATOM 1617 O O . GLY A 1 212 ? 29.241 10.467 -30.921 1.00 84.12 212 GLY A O 1
ATOM 1618 N N . ILE A 1 213 ? 29.778 9.081 -32.617 1.00 85.44 213 ILE A N 1
ATOM 1619 C CA . ILE A 1 213 ? 28.691 8.119 -32.397 1.00 85.44 213 ILE A CA 1
ATOM 1620 C C . ILE A 1 213 ? 28.962 7.283 -31.143 1.00 85.44 213 ILE A C 1
ATOM 1622 O O . ILE A 1 213 ? 28.095 7.202 -30.276 1.00 85.44 213 ILE A O 1
ATOM 1626 N N . THR A 1 214 ? 30.168 6.728 -30.995 1.00 86.00 214 THR A N 1
ATOM 1627 C CA . THR A 1 214 ? 30.523 5.884 -29.843 1.00 86.00 214 THR A CA 1
ATOM 1628 C C . THR A 1 214 ? 30.427 6.640 -28.517 1.00 86.00 214 THR A C 1
ATOM 1630 O O . THR A 1 214 ? 29.947 6.079 -27.538 1.00 86.00 214 THR A O 1
ATOM 1633 N N . ILE A 1 215 ? 30.828 7.918 -28.463 1.00 87.25 215 ILE A N 1
ATOM 1634 C CA . ILE A 1 215 ? 30.710 8.735 -27.240 1.00 87.25 215 ILE A CA 1
ATOM 1635 C C . ILE A 1 215 ? 29.241 8.919 -26.836 1.00 87.25 215 ILE A C 1
ATOM 1637 O O . ILE A 1 215 ? 28.907 8.768 -25.662 1.00 87.25 215 ILE A O 1
ATOM 1641 N N . LEU A 1 216 ? 28.365 9.226 -27.799 1.00 85.69 216 LEU A N 1
ATOM 1642 C CA . LEU A 1 216 ? 26.939 9.414 -27.533 1.00 85.69 216 LEU A CA 1
ATOM 1643 C C . LEU A 1 216 ? 26.276 8.106 -27.088 1.00 85.69 216 LEU A C 1
ATOM 1645 O O . LEU A 1 216 ? 25.556 8.102 -26.093 1.00 85.69 216 LEU A O 1
ATOM 1649 N N . LEU A 1 217 ? 26.558 7.002 -27.786 1.00 88.44 217 LEU A N 1
ATOM 1650 C CA . LEU A 1 217 ? 26.052 5.681 -27.413 1.00 88.44 217 LEU A CA 1
ATOM 1651 C C . LEU A 1 217 ? 26.523 5.285 -26.018 1.00 88.44 217 LEU A C 1
ATOM 1653 O O . LEU A 1 217 ? 25.709 4.855 -25.214 1.00 88.44 217 LEU A O 1
ATOM 1657 N N . LYS A 1 218 ? 27.805 5.500 -25.696 1.00 89.12 218 LYS A N 1
ATOM 1658 C CA . LYS A 1 218 ? 28.346 5.210 -24.365 1.00 89.12 218 LYS A CA 1
ATOM 1659 C C . LYS A 1 218 ? 27.591 5.953 -23.271 1.00 89.12 218 LYS A C 1
ATOM 1661 O O . LYS A 1 218 ? 27.239 5.338 -22.275 1.00 89.12 218 LYS A O 1
ATOM 1666 N N . LYS A 1 219 ? 27.323 7.247 -23.469 1.00 90.12 219 LYS A N 1
ATOM 1667 C CA . LYS A 1 219 ? 26.554 8.046 -22.511 1.00 90.12 219 LYS A CA 1
ATOM 1668 C C . LYS A 1 219 ? 25.157 7.455 -22.285 1.00 90.12 219 LYS A C 1
ATOM 1670 O O . LYS A 1 219 ? 24.786 7.233 -21.142 1.00 90.12 219 LYS A O 1
ATOM 1675 N N . ILE A 1 220 ? 24.430 7.155 -23.363 1.00 91.38 220 ILE A N 1
ATOM 1676 C CA . ILE A 1 220 ? 23.068 6.600 -23.291 1.00 91.38 220 ILE A CA 1
ATOM 1677 C C . ILE A 1 220 ? 23.067 5.209 -22.640 1.00 91.38 220 ILE A C 1
ATOM 1679 O O . ILE A 1 220 ? 22.223 4.929 -21.801 1.00 91.38 220 ILE A O 1
ATOM 1683 N N . ILE A 1 221 ? 24.027 4.347 -22.986 1.00 92.06 221 ILE A N 1
ATOM 1684 C CA . ILE A 1 221 ? 24.205 3.017 -22.381 1.00 92.06 221 ILE A CA 1
ATOM 1685 C C . ILE A 1 221 ? 24.433 3.136 -20.873 1.00 92.06 221 ILE A C 1
ATOM 1687 O O . ILE A 1 221 ? 23.827 2.388 -20.114 1.00 92.06 221 ILE A O 1
ATOM 1691 N N . THR A 1 222 ? 25.291 4.063 -20.434 1.00 91.44 222 THR A N 1
ATOM 1692 C CA . THR A 1 222 ? 25.527 4.302 -19.005 1.00 91.44 222 THR A CA 1
ATOM 1693 C C . THR A 1 222 ? 24.261 4.809 -18.315 1.00 91.44 222 THR A C 1
ATOM 1695 O O . THR A 1 222 ? 23.847 4.209 -17.334 1.00 91.44 222 THR A O 1
ATOM 1698 N N . GLU A 1 223 ? 23.594 5.831 -18.861 1.00 93.38 223 GLU A N 1
ATOM 1699 C CA . GLU A 1 223 ? 22.356 6.377 -18.280 1.00 93.38 223 GLU A CA 1
ATOM 1700 C C . GLU A 1 223 ? 21.237 5.322 -18.191 1.00 93.38 223 GLU A C 1
ATOM 1702 O O . GLU A 1 223 ? 20.559 5.230 -17.169 1.00 93.38 223 GLU A O 1
ATOM 1707 N N . LEU A 1 224 ? 21.069 4.479 -19.218 1.00 94.25 224 LEU A N 1
ATOM 1708 C CA . LEU A 1 224 ? 20.101 3.376 -19.199 1.00 94.25 224 LEU A CA 1
ATOM 1709 C C . LEU A 1 224 ? 20.493 2.273 -18.210 1.00 94.25 224 LEU A C 1
ATOM 1711 O O . LEU A 1 224 ? 19.627 1.736 -17.525 1.00 94.25 224 LEU A O 1
ATOM 1715 N N . GLY A 1 225 ? 21.778 1.923 -18.123 1.00 93.06 225 GLY A N 1
ATOM 1716 C CA . GLY A 1 225 ? 22.272 0.917 -17.180 1.00 93.06 225 GLY A CA 1
ATOM 1717 C C . GLY A 1 225 ? 22.112 1.348 -15.720 1.00 93.06 225 GLY A C 1
ATOM 1718 O O . GLY A 1 225 ? 21.695 0.545 -14.877 1.00 93.06 225 GLY A O 1
ATOM 1719 N N . ASP A 1 226 ? 22.383 2.621 -15.433 1.00 93.62 226 ASP A N 1
ATOM 1720 C CA . ASP A 1 226 ? 22.182 3.226 -14.117 1.00 93.62 226 ASP A CA 1
ATOM 1721 C C . ASP A 1 226 ? 20.686 3.296 -13.785 1.00 93.62 226 ASP A C 1
ATOM 1723 O O . ASP A 1 226 ? 20.273 2.836 -12.719 1.00 93.62 226 ASP A O 1
ATOM 1727 N N . GLY A 1 227 ? 19.857 3.760 -14.729 1.00 95.69 227 GLY A N 1
ATOM 1728 C CA . GLY A 1 227 ? 18.401 3.799 -14.582 1.00 95.69 227 GLY A CA 1
ATOM 1729 C C . GLY A 1 227 ? 17.798 2.419 -14.309 1.00 95.69 227 GLY A C 1
ATOM 1730 O O . GLY A 1 227 ? 17.047 2.249 -13.352 1.00 95.69 227 GLY A O 1
ATOM 1731 N N . ALA A 1 228 ? 18.194 1.397 -15.071 1.00 95.56 228 ALA A N 1
ATOM 1732 C CA . ALA A 1 228 ? 17.758 0.021 -14.840 1.00 95.56 228 ALA A CA 1
ATOM 1733 C C . ALA A 1 228 ? 18.223 -0.513 -13.473 1.00 95.56 228 ALA A C 1
ATOM 1735 O O . ALA A 1 228 ? 17.505 -1.253 -12.802 1.00 95.56 228 ALA A O 1
ATOM 1736 N N . SER A 1 229 ? 19.422 -0.139 -13.022 1.00 95.06 229 SER A N 1
ATOM 1737 C CA . SER A 1 229 ? 19.912 -0.514 -11.690 1.00 95.06 229 SER A CA 1
ATOM 1738 C C . SER A 1 229 ? 19.113 0.147 -10.572 1.00 95.06 229 SER A C 1
ATOM 1740 O O . SER A 1 229 ? 18.816 -0.511 -9.575 1.00 95.06 229 SER A O 1
ATOM 1742 N N . GLN A 1 230 ? 18.717 1.404 -10.758 1.00 96.62 230 GLN A N 1
ATOM 1743 C CA . GLN A 1 230 ? 17.884 2.136 -9.813 1.00 96.62 230 GLN A CA 1
ATOM 1744 C C . GLN A 1 230 ? 16.460 1.569 -9.744 1.00 96.62 230 GLN A C 1
ATOM 1746 O O . GLN A 1 230 ? 15.944 1.396 -8.643 1.00 96.62 230 GLN A O 1
ATOM 1751 N N . VAL A 1 231 ? 15.855 1.206 -10.883 1.00 97.00 231 VAL A N 1
ATOM 1752 C CA . VAL A 1 231 ? 14.535 0.546 -10.913 1.00 97.00 231 VAL A CA 1
ATOM 1753 C C . VAL A 1 231 ? 14.584 -0.805 -10.203 1.00 97.00 231 VAL A C 1
ATOM 1755 O O . VAL A 1 231 ? 13.726 -1.069 -9.366 1.00 97.00 231 VAL A O 1
ATOM 1758 N N . ALA A 1 232 ? 15.601 -1.634 -10.460 1.00 95.81 232 ALA A N 1
ATOM 1759 C CA . ALA A 1 232 ? 15.758 -2.918 -9.769 1.00 95.81 232 ALA A CA 1
ATOM 1760 C C . ALA A 1 232 ? 15.893 -2.737 -8.245 1.00 95.81 232 ALA A C 1
ATOM 1762 O O . ALA A 1 232 ? 15.236 -3.429 -7.470 1.00 95.81 232 ALA A O 1
ATOM 1763 N N . ALA A 1 233 ? 16.705 -1.769 -7.805 1.00 96.06 233 ALA A N 1
ATOM 1764 C CA . ALA A 1 233 ? 16.874 -1.472 -6.385 1.00 96.06 233 ALA A CA 1
ATOM 1765 C C . ALA A 1 233 ? 15.569 -0.980 -5.735 1.00 96.06 233 ALA A C 1
ATOM 1767 O O . ALA A 1 233 ? 15.182 -1.498 -4.688 1.00 96.06 233 ALA A O 1
ATOM 1768 N N . ALA A 1 234 ? 14.872 -0.031 -6.369 1.00 97.25 234 ALA A N 1
ATOM 1769 C CA . ALA A 1 234 ? 13.597 0.492 -5.882 1.00 97.25 234 ALA A CA 1
ATOM 1770 C C . ALA A 1 234 ? 12.525 -0.606 -5.812 1.00 97.25 234 ALA A C 1
ATOM 1772 O O . ALA A 1 234 ? 11.829 -0.720 -4.809 1.00 97.25 234 ALA A O 1
ATOM 1773 N N . SER A 1 235 ? 12.451 -1.467 -6.828 1.00 97.25 235 SER A N 1
ATOM 1774 C CA . SER A 1 235 ? 11.519 -2.601 -6.855 1.00 97.25 235 SER A CA 1
ATOM 1775 C C . SER A 1 235 ? 11.803 -3.583 -5.717 1.00 97.25 235 SER A C 1
ATOM 1777 O O . SER A 1 235 ? 10.886 -3.992 -5.013 1.00 97.25 235 SER A O 1
ATOM 1779 N N . GLY A 1 236 ? 13.077 -3.892 -5.447 1.00 95.12 236 GLY A N 1
ATOM 1780 C CA . GLY A 1 236 ? 13.455 -4.717 -4.295 1.00 95.12 236 GLY A CA 1
ATOM 1781 C C . GLY A 1 236 ? 13.057 -4.102 -2.946 1.00 95.12 236 GLY A C 1
ATOM 1782 O O . GLY A 1 236 ? 12.656 -4.825 -2.034 1.00 95.12 236 GLY A O 1
ATOM 1783 N N . GLN A 1 237 ? 13.118 -2.772 -2.814 1.00 96.94 237 GLN A N 1
ATOM 1784 C CA . GLN A 1 237 ? 12.648 -2.070 -1.614 1.00 96.94 237 GLN A CA 1
ATOM 1785 C C . GLN A 1 237 ? 11.122 -2.117 -1.475 1.00 96.94 237 GLN A C 1
ATOM 1787 O O . GLN A 1 237 ? 10.633 -2.358 -0.372 1.00 96.94 237 GLN A O 1
ATOM 1792 N N . ILE A 1 238 ? 10.378 -1.926 -2.569 1.00 96.88 238 ILE A N 1
ATOM 1793 C CA . ILE A 1 238 ? 8.910 -2.008 -2.557 1.00 96.88 238 ILE A CA 1
ATOM 1794 C C . ILE A 1 238 ? 8.462 -3.433 -2.221 1.00 96.88 238 ILE A C 1
ATOM 1796 O O . ILE A 1 238 ? 7.591 -3.593 -1.370 1.00 96.88 238 ILE A O 1
ATOM 1800 N N . ALA A 1 239 ? 9.092 -4.464 -2.788 1.00 95.81 239 ALA A N 1
ATOM 1801 C CA . ALA A 1 239 ? 8.794 -5.860 -2.463 1.00 95.81 239 ALA A CA 1
ATOM 1802 C C . ALA A 1 239 ? 9.010 -6.159 -0.967 1.00 95.81 239 ALA A C 1
ATOM 1804 O O . ALA A 1 239 ? 8.134 -6.713 -0.305 1.00 95.81 239 ALA A O 1
ATOM 1805 N N . ALA A 1 240 ? 10.139 -5.724 -0.395 1.00 95.31 240 ALA A N 1
ATOM 1806 C CA . ALA A 1 240 ? 10.415 -5.900 1.033 1.00 95.31 240 ALA A CA 1
ATOM 1807 C C . ALA A 1 240 ? 9.424 -5.135 1.933 1.00 95.31 240 ALA A C 1
ATOM 1809 O O . ALA A 1 240 ? 8.978 -5.658 2.958 1.00 95.31 240 ALA A O 1
ATOM 1810 N N . GLY A 1 241 ? 9.061 -3.907 1.546 1.00 97.62 241 GLY A N 1
ATOM 1811 C CA . GLY A 1 241 ? 8.047 -3.116 2.245 1.00 97.62 241 GLY A CA 1
ATOM 1812 C C . GLY A 1 241 ? 6.665 -3.765 2.178 1.00 97.62 241 GLY A C 1
ATOM 1813 O O . GLY A 1 241 ? 5.970 -3.832 3.187 1.00 97.62 241 GLY A O 1
ATOM 1814 N N . SER A 1 242 ? 6.310 -4.318 1.020 1.00 97.50 242 SER A N 1
ATOM 1815 C CA . SER A 1 242 ? 5.047 -5.023 0.795 1.00 97.50 242 SER A CA 1
ATOM 1816 C C . SER A 1 242 ? 4.956 -6.295 1.637 1.00 97.50 242 SER A C 1
ATOM 1818 O O . SER A 1 242 ? 3.957 -6.506 2.314 1.00 97.50 242 SER A O 1
ATOM 1820 N N . GLN A 1 243 ? 6.025 -7.094 1.700 1.00 94.56 243 GLN A N 1
ATOM 1821 C CA . GLN A 1 243 ? 6.085 -8.265 2.580 1.00 94.56 243 GLN A CA 1
ATOM 1822 C C . GLN A 1 243 ? 5.878 -7.883 4.053 1.00 94.56 243 GLN A C 1
ATOM 1824 O O . GLN A 1 243 ? 5.099 -8.519 4.759 1.00 94.56 243 GLN A O 1
ATOM 1829 N N . THR A 1 244 ? 6.539 -6.812 4.503 1.00 97.38 244 THR A N 1
ATOM 1830 C CA . THR A 1 244 ? 6.378 -6.302 5.874 1.00 97.38 244 THR A CA 1
ATOM 1831 C C . THR A 1 244 ? 4.934 -5.853 6.124 1.00 97.38 244 THR A C 1
ATOM 1833 O O . THR A 1 244 ? 4.358 -6.181 7.157 1.00 97.38 244 THR A O 1
ATOM 1836 N N . LEU A 1 245 ? 4.319 -5.148 5.167 1.00 97.19 245 LEU A N 1
ATOM 1837 C CA . LEU A 1 245 ? 2.926 -4.710 5.261 1.00 97.19 245 LEU A CA 1
ATOM 1838 C C . LEU A 1 245 ? 1.951 -5.895 5.323 1.00 97.19 245 LEU A C 1
ATOM 1840 O O . LEU A 1 245 ? 0.999 -5.850 6.100 1.00 97.19 245 LEU A O 1
ATOM 1844 N N . ALA A 1 246 ? 2.190 -6.959 4.554 1.00 95.00 246 ALA A N 1
ATOM 1845 C CA . ALA A 1 246 ? 1.385 -8.179 4.594 1.00 95.00 246 ALA A CA 1
ATOM 1846 C C . ALA A 1 246 ? 1.489 -8.891 5.957 1.00 95.00 246 ALA A C 1
ATOM 1848 O O . ALA A 1 246 ? 0.473 -9.302 6.527 1.00 95.00 246 ALA A O 1
ATOM 1849 N N . GLU A 1 247 ? 2.699 -8.985 6.517 1.00 94.81 247 GLU A N 1
ATOM 1850 C CA . GLU A 1 247 ? 2.933 -9.541 7.856 1.00 94.81 247 GLU A CA 1
ATOM 1851 C C . GLU A 1 247 ? 2.221 -8.714 8.937 1.00 94.81 247 GLU A C 1
ATOM 1853 O O . GLU A 1 247 ? 1.455 -9.269 9.725 1.00 94.81 247 GLU A O 1
ATOM 1858 N N . SER A 1 248 ? 2.381 -7.386 8.923 1.00 96.62 248 SER A N 1
ATOM 1859 C CA . SER A 1 248 ? 1.693 -6.491 9.863 1.00 96.62 248 SER A CA 1
ATOM 1860 C C . SER A 1 248 ? 0.172 -6.522 9.707 1.00 96.62 248 SER A C 1
ATOM 1862 O O . SER A 1 248 ? -0.539 -6.473 10.705 1.00 96.62 248 SER A O 1
ATOM 1864 N N . SER A 1 249 ? -0.346 -6.644 8.482 1.00 96.31 249 SER A N 1
ATOM 1865 C CA . SER A 1 249 ? -1.792 -6.775 8.244 1.00 96.31 249 SER A CA 1
ATOM 1866 C C . SER A 1 249 ? -2.334 -8.078 8.836 1.00 96.31 249 SER A C 1
ATOM 1868 O O . SER A 1 249 ? -3.407 -8.085 9.427 1.00 96.31 249 SER A O 1
ATOM 1870 N N . THR A 1 250 ? -1.570 -9.171 8.755 1.00 92.81 250 THR A N 1
ATOM 1871 C CA . THR A 1 250 ? -1.944 -10.458 9.366 1.00 92.81 250 THR A CA 1
ATOM 1872 C C . THR A 1 250 ? -1.960 -10.377 10.897 1.00 92.81 250 THR A C 1
ATOM 1874 O O . THR A 1 250 ? -2.876 -10.886 11.541 1.00 92.81 250 THR A O 1
ATOM 1877 N N . GLU A 1 251 ? -0.967 -9.716 11.495 1.00 95.06 251 GLU A N 1
ATOM 1878 C CA . GLU A 1 251 ? -0.906 -9.501 12.947 1.00 95.06 251 GLU A CA 1
ATOM 1879 C C . GLU A 1 251 ? -2.044 -8.591 13.442 1.00 95.06 251 GLU A C 1
ATOM 1881 O O . GLU A 1 251 ? -2.676 -8.868 14.467 1.00 95.06 251 GLU A O 1
ATOM 1886 N N . LEU A 1 252 ? -2.361 -7.542 12.677 1.00 94.94 252 LEU A N 1
ATOM 1887 C CA . LEU A 1 252 ? -3.496 -6.661 12.944 1.00 94.94 252 LEU A CA 1
ATOM 1888 C C . LEU A 1 252 ? -4.831 -7.395 12.835 1.00 94.94 252 LEU A C 1
ATOM 1890 O O . LEU A 1 252 ? -5.675 -7.200 13.702 1.00 94.94 252 LEU A O 1
ATOM 1894 N N . ALA A 1 253 ? -5.012 -8.262 11.837 1.00 94.81 253 ALA A N 1
ATOM 1895 C CA . ALA A 1 253 ? -6.223 -9.071 11.703 1.00 94.81 253 ALA A CA 1
ATOM 1896 C C . ALA A 1 253 ? -6.453 -9.943 12.948 1.00 94.81 253 ALA A C 1
ATOM 1898 O O . ALA A 1 253 ? -7.539 -9.933 13.520 1.00 94.81 253 ALA A O 1
ATOM 1899 N N . SER A 1 254 ? -5.405 -10.617 13.439 1.00 94.56 254 SER A N 1
ATOM 1900 C CA . SER A 1 254 ? -5.495 -11.405 14.677 1.00 94.56 254 SER A CA 1
ATOM 1901 C C . SER A 1 254 ? -5.831 -10.540 15.897 1.00 94.56 254 SER A C 1
ATOM 1903 O O . SER A 1 254 ? -6.586 -10.971 16.766 1.00 94.56 254 SER A O 1
ATOM 1905 N N . SER A 1 255 ? -5.273 -9.330 15.975 1.00 95.50 255 SER A N 1
ATOM 1906 C CA . SER A 1 255 ? -5.537 -8.397 17.079 1.00 95.50 255 SER A CA 1
ATOM 1907 C C . SER A 1 255 ? -6.961 -7.829 17.024 1.00 95.50 255 SER A C 1
ATOM 1909 O O . SER A 1 255 ? -7.591 -7.624 18.063 1.00 95.50 255 SER A O 1
ATOM 1911 N N . LEU A 1 256 ? -7.489 -7.592 15.818 1.00 96.44 256 LEU A N 1
ATOM 1912 C CA . LEU A 1 256 ? -8.878 -7.192 15.597 1.00 96.44 256 LEU A CA 1
ATOM 1913 C C . LEU A 1 256 ? -9.847 -8.307 15.987 1.00 96.44 256 LEU A C 1
ATOM 1915 O O . LEU A 1 256 ? -10.856 -8.015 16.620 1.00 96.44 256 LEU A O 1
ATOM 1919 N N . GLU A 1 257 ? -9.529 -9.566 15.683 1.00 93.62 257 GLU A N 1
ATOM 1920 C CA . GLU A 1 257 ? -10.348 -10.719 16.073 1.00 93.62 257 GLU A CA 1
ATOM 1921 C C . GLU A 1 257 ? -10.428 -10.861 17.605 1.00 93.62 257 GLU A C 1
ATOM 1923 O O . GLU A 1 257 ? -11.516 -11.006 18.162 1.00 93.62 257 GLU A O 1
ATOM 1928 N N . GLU A 1 258 ? -9.300 -10.713 18.313 1.00 96.12 258 GLU A N 1
ATOM 1929 C CA . GLU A 1 258 ? -9.275 -10.716 19.785 1.00 96.12 258 GLU A CA 1
ATOM 1930 C C . GLU A 1 258 ? -10.042 -9.522 20.377 1.00 96.12 258 GLU A C 1
ATOM 1932 O O . GLU A 1 258 ? -10.806 -9.676 21.334 1.00 96.12 258 GLU A O 1
ATOM 1937 N N . THR A 1 259 ? -9.893 -8.336 19.781 1.00 95.81 259 THR A N 1
ATOM 1938 C CA . THR A 1 259 ? -10.615 -7.132 20.217 1.00 95.81 259 THR A CA 1
ATOM 1939 C C . THR A 1 259 ? -12.118 -7.279 19.990 1.00 95.81 259 THR A C 1
ATOM 1941 O O . THR A 1 259 ? -12.903 -6.944 20.872 1.00 95.81 259 THR A O 1
ATOM 1944 N N . SER A 1 260 ? -12.535 -7.826 18.847 1.00 94.88 260 SER A N 1
ATOM 1945 C CA . SER A 1 260 ? -13.941 -8.091 18.536 1.00 94.88 260 SER A CA 1
ATOM 1946 C C . SER A 1 260 ? -14.554 -9.080 19.530 1.00 94.88 260 SER A C 1
ATOM 1948 O O . SER A 1 260 ? -15.608 -8.792 20.096 1.00 94.88 260 SER A O 1
ATOM 1950 N N . ALA A 1 261 ? -13.855 -10.175 19.850 1.00 94.69 261 ALA A N 1
ATOM 1951 C CA . ALA A 1 261 ? -14.303 -11.127 20.866 1.00 94.69 261 ALA A CA 1
ATOM 1952 C C . ALA A 1 261 ? -14.456 -10.473 22.254 1.00 94.69 261 ALA A C 1
ATOM 1954 O O . ALA A 1 261 ? -15.449 -10.701 22.948 1.00 94.69 261 ALA A O 1
ATOM 1955 N N . ALA A 1 262 ? -13.514 -9.609 22.648 1.00 96.19 262 ALA A N 1
ATOM 1956 C CA . ALA A 1 262 ? -13.611 -8.853 23.896 1.00 96.19 262 ALA A CA 1
ATOM 1957 C C . ALA A 1 262 ? -14.791 -7.861 23.892 1.00 96.19 262 ALA A C 1
ATOM 1959 O O . ALA A 1 262 ? -15.446 -7.673 24.921 1.00 96.19 262 ALA A O 1
ATOM 1960 N N . MET A 1 263 ? -15.100 -7.246 22.746 1.00 96.12 263 MET A N 1
ATOM 1961 C CA . MET A 1 263 ? -16.255 -6.356 22.590 1.00 96.12 263 MET A CA 1
ATOM 1962 C C . MET A 1 263 ? -17.587 -7.112 22.636 1.00 96.12 263 MET A C 1
ATOM 1964 O O . MET A 1 263 ? -18.544 -6.605 23.225 1.00 96.12 263 MET A O 1
ATOM 1968 N N . GLU A 1 264 ? -17.668 -8.325 22.083 1.00 92.88 264 GLU A N 1
ATOM 1969 C CA . GLU A 1 264 ? -18.843 -9.195 22.234 1.00 92.88 264 GLU A CA 1
ATOM 1970 C C . GLU A 1 264 ? -19.077 -9.574 23.702 1.00 92.88 264 GLU A C 1
ATOM 1972 O O . GLU A 1 264 ? -20.202 -9.466 24.203 1.00 92.88 264 GLU A O 1
ATOM 1977 N N . GLU A 1 265 ? -18.017 -9.953 24.423 1.00 95.88 265 GLU A N 1
ATOM 1978 C CA . GLU A 1 265 ? -18.099 -10.250 25.856 1.00 95.88 265 GLU A CA 1
ATOM 1979 C C . GLU A 1 265 ? -18.540 -9.012 26.652 1.00 95.88 265 GLU A C 1
ATOM 1981 O O . GLU A 1 265 ? -19.439 -9.097 27.494 1.00 95.88 265 GLU A O 1
ATOM 1986 N N . MET A 1 266 ? -17.976 -7.840 26.344 1.00 96.06 266 MET A N 1
ATOM 1987 C CA . MET A 1 266 ? -18.359 -6.576 26.972 1.00 96.06 266 MET A CA 1
ATOM 1988 C C . MET A 1 266 ? -19.822 -6.221 26.692 1.00 96.06 266 MET A C 1
ATOM 1990 O O . MET A 1 266 ? -20.543 -5.864 27.621 1.00 96.06 266 MET A O 1
ATOM 1994 N N . SER A 1 267 ? -20.292 -6.388 25.453 1.00 94.81 267 SER A N 1
ATOM 1995 C CA . SER A 1 267 ? -21.697 -6.183 25.076 1.00 94.81 267 SER A CA 1
ATOM 1996 C C . SER A 1 267 ? -22.632 -7.074 25.897 1.00 94.81 267 SER A C 1
ATOM 1998 O O . SER A 1 267 ? -23.620 -6.600 26.470 1.00 94.81 267 SER A O 1
ATOM 2000 N N . SER A 1 268 ? -22.282 -8.358 26.034 1.00 96.06 268 SER A N 1
ATOM 2001 C CA . SER A 1 268 ? -23.036 -9.312 26.851 1.00 96.06 268 SER A CA 1
ATOM 2002 C C . SER A 1 268 ? -23.074 -8.898 28.325 1.00 96.06 268 SER A C 1
ATOM 2004 O O . SER A 1 268 ? -24.144 -8.907 28.938 1.00 96.06 268 SER A O 1
ATOM 2006 N N . MET A 1 269 ? -21.933 -8.513 28.905 1.00 96.50 269 MET A N 1
ATOM 2007 C CA . MET A 1 269 ? -21.857 -8.071 30.302 1.00 96.50 269 MET A CA 1
ATOM 2008 C C . MET A 1 269 ? -22.650 -6.785 30.546 1.00 96.50 269 MET A C 1
ATOM 2010 O O . MET A 1 269 ? -23.374 -6.687 31.535 1.00 96.50 269 MET A O 1
ATOM 2014 N N . THR A 1 270 ? -22.567 -5.812 29.640 1.00 96.44 270 THR A N 1
ATOM 2015 C CA . THR A 1 270 ? -23.317 -4.555 29.739 1.00 96.44 270 THR A CA 1
ATOM 2016 C C . THR A 1 270 ? -24.822 -4.799 29.663 1.00 96.44 270 THR A C 1
ATOM 2018 O O . THR A 1 270 ? -25.580 -4.246 30.461 1.00 96.44 270 THR A O 1
ATOM 2021 N N . ARG A 1 271 ? -25.271 -5.696 28.776 1.00 92.56 271 ARG A N 1
ATOM 2022 C CA . ARG A 1 271 ? -26.682 -6.090 28.701 1.00 92.56 271 ARG A CA 1
ATOM 2023 C C . ARG A 1 271 ? -27.150 -6.789 29.976 1.00 92.56 271 ARG A C 1
ATOM 2025 O O . ARG A 1 271 ? -28.210 -6.460 30.500 1.00 92.56 271 ARG A O 1
ATOM 2032 N N . GLN A 1 272 ? -26.328 -7.683 30.522 1.00 95.44 272 GLN A N 1
ATOM 2033 C CA . GLN A 1 272 ? -26.605 -8.324 31.805 1.00 95.44 272 GLN A CA 1
ATOM 2034 C C . GLN A 1 272 ? -26.673 -7.307 32.959 1.00 95.44 272 GLN A C 1
ATOM 2036 O O . GLN A 1 272 ? -27.516 -7.447 33.843 1.00 95.44 272 GLN A O 1
ATOM 2041 N N . ASN A 1 273 ? -25.832 -6.269 32.960 1.00 95.31 273 ASN A N 1
ATOM 2042 C CA . ASN A 1 273 ? -25.890 -5.195 33.955 1.00 95.31 273 ASN A CA 1
ATOM 2043 C C . ASN A 1 273 ? -27.185 -4.382 33.856 1.00 95.31 273 ASN A C 1
ATOM 2045 O O . ASN A 1 273 ? -27.785 -4.088 34.890 1.00 95.31 273 ASN A O 1
ATOM 2049 N N . ALA A 1 274 ? -27.647 -4.059 32.645 1.00 92.44 274 ALA A N 1
ATOM 2050 C CA . ALA A 1 274 ? -28.936 -3.396 32.445 1.00 92.44 274 ALA A CA 1
ATOM 2051 C C . ALA A 1 274 ? -30.099 -4.260 32.969 1.00 92.44 274 ALA A C 1
ATOM 2053 O O . ALA A 1 274 ? -30.938 -3.781 33.733 1.00 92.44 274 ALA A O 1
ATOM 2054 N N . ASP A 1 275 ? -30.109 -5.557 32.646 1.00 93.12 275 ASP A N 1
ATOM 2055 C CA . ASP A 1 275 ? -31.126 -6.499 33.129 1.00 93.12 275 ASP A CA 1
ATOM 2056 C C . ASP A 1 275 ? -31.105 -6.641 34.662 1.00 93.12 275 ASP A C 1
ATOM 2058 O O . ASP A 1 275 ? -32.156 -6.600 35.308 1.00 93.12 275 ASP A O 1
ATOM 2062 N N . ASN A 1 276 ? -29.917 -6.755 35.265 1.00 95.56 276 ASN A N 1
ATOM 2063 C CA . ASN A 1 276 ? -29.752 -6.813 36.719 1.00 95.56 276 ASN A CA 1
ATOM 2064 C C . ASN A 1 276 ? -30.222 -5.520 37.398 1.00 95.56 276 ASN A C 1
ATOM 2066 O O . ASN A 1 276 ? -30.875 -5.582 38.439 1.00 95.56 276 ASN A O 1
ATOM 2070 N N . SER A 1 277 ? -29.927 -4.358 36.812 1.00 96.38 277 SER A N 1
ATOM 2071 C CA . SER A 1 277 ? -30.397 -3.063 37.309 1.00 96.38 277 SER A CA 1
ATOM 2072 C C . SER A 1 277 ? -31.919 -2.949 37.233 1.00 96.38 277 SER A C 1
ATOM 2074 O O . SER A 1 277 ? -32.537 -2.528 38.203 1.00 96.38 277 SER A O 1
ATOM 2076 N N . ASN A 1 278 ? -32.553 -3.408 36.149 1.00 92.75 278 ASN A N 1
ATOM 2077 C CA . ASN A 1 278 ? -34.018 -3.450 36.043 1.00 92.75 278 ASN A CA 1
ATOM 2078 C C . ASN A 1 278 ? -34.659 -4.344 37.122 1.00 92.75 278 ASN A C 1
ATOM 2080 O O . ASN A 1 278 ? -35.682 -3.989 37.718 1.00 92.75 278 ASN A O 1
ATOM 2084 N N . GLN A 1 279 ? -34.055 -5.503 37.402 1.00 95.50 279 GLN A N 1
ATOM 2085 C CA . GLN A 1 279 ? -34.512 -6.383 38.483 1.00 95.50 279 GLN A CA 1
ATOM 2086 C C . GLN A 1 279 ? -34.322 -5.734 39.859 1.00 95.50 279 GLN A C 1
ATOM 2088 O O . GLN A 1 279 ? -35.229 -5.780 40.691 1.00 95.50 279 GLN A O 1
ATOM 2093 N N . ALA A 1 280 ? -33.169 -5.105 40.093 1.00 96.12 280 ALA A N 1
ATOM 2094 C CA . ALA A 1 280 ? -32.885 -4.400 41.335 1.00 96.12 280 ALA A CA 1
ATOM 2095 C C . ALA A 1 280 ? -33.853 -3.225 41.552 1.00 96.12 280 ALA A C 1
ATOM 2097 O O . ALA A 1 280 ? -34.353 -3.064 42.661 1.00 96.12 280 ALA A O 1
ATOM 2098 N N . ASP A 1 281 ? -34.186 -2.463 40.507 1.00 93.25 281 ASP A N 1
ATOM 2099 C CA . ASP A 1 281 ? -35.164 -1.372 40.582 1.00 93.25 281 ASP A CA 1
ATOM 2100 C C . ASP A 1 281 ? -36.541 -1.894 41.007 1.00 93.25 281 ASP A C 1
ATOM 2102 O O . ASP A 1 281 ? -37.146 -1.381 41.946 1.00 93.25 281 ASP A O 1
ATOM 2106 N N . SER A 1 282 ? -36.989 -3.001 40.406 1.00 93.50 282 SER A N 1
ATOM 2107 C CA . SER A 1 282 ? -38.260 -3.646 40.763 1.00 93.50 282 SER A CA 1
ATOM 2108 C C . SER A 1 282 ? -38.300 -4.072 42.239 1.00 93.50 282 SER A C 1
ATOM 2110 O O . SER A 1 282 ? -39.279 -3.806 42.940 1.00 93.50 282 SER A O 1
ATOM 2112 N N . LEU A 1 283 ? -37.217 -4.677 42.741 1.00 95.56 283 LEU A N 1
ATOM 2113 C CA . LEU A 1 283 ? -37.083 -5.058 44.154 1.00 95.56 283 LEU A CA 1
ATOM 2114 C C . LEU A 1 283 ? -37.052 -3.838 45.083 1.00 95.56 283 LEU A C 1
ATOM 2116 O O . LEU A 1 283 ? -37.598 -3.874 46.188 1.00 95.56 283 LEU A O 1
ATOM 2120 N N . MET A 1 284 ? -36.433 -2.743 44.648 1.00 95.12 284 MET A N 1
ATOM 2121 C CA . MET A 1 284 ? -36.395 -1.497 45.407 1.00 95.12 284 MET A CA 1
ATOM 2122 C C . MET A 1 284 ? -37.760 -0.813 45.465 1.00 95.12 284 MET A C 1
ATOM 2124 O O . MET A 1 284 ? -38.121 -0.287 46.518 1.00 95.12 284 MET A O 1
ATOM 2128 N N . GLN A 1 285 ? -38.554 -0.874 44.393 1.00 91.62 285 GLN A N 1
ATOM 2129 C CA . GLN A 1 285 ? -39.940 -0.402 44.401 1.00 91.62 285 GLN A CA 1
ATOM 2130 C C . GLN A 1 285 ? -40.802 -1.201 45.389 1.00 91.62 285 GLN A C 1
ATOM 2132 O O . GLN A 1 285 ? -41.575 -0.612 46.148 1.00 91.62 285 GLN A O 1
ATOM 2137 N N . GLU A 1 286 ? -40.657 -2.529 45.426 1.00 94.56 286 GLU A N 1
ATOM 2138 C CA . GLU A 1 286 ? -41.334 -3.379 46.413 1.00 94.56 286 GLU A CA 1
ATOM 2139 C C . GLU A 1 286 ? -40.882 -3.051 47.843 1.00 94.56 286 GLU A C 1
ATOM 2141 O O . GLU A 1 286 ? -41.711 -2.823 48.725 1.00 94.56 286 GLU A O 1
ATOM 2146 N N . THR A 1 287 ? -39.571 -2.934 48.059 1.00 95.00 287 THR A N 1
ATOM 2147 C CA . THR A 1 287 ? -38.992 -2.570 49.360 1.00 95.00 287 THR A CA 1
ATOM 2148 C C . THR A 1 287 ? -39.498 -1.206 49.831 1.00 95.00 287 THR A C 1
ATOM 2150 O O . THR A 1 287 ? -39.847 -1.050 50.998 1.00 95.00 287 THR A O 1
ATOM 2153 N N . SER A 1 288 ? -39.595 -0.225 48.930 1.00 93.69 288 SER A N 1
ATOM 2154 C CA . SER A 1 288 ? -40.129 1.105 49.236 1.00 93.69 288 SER A CA 1
ATOM 2155 C C . SER A 1 288 ? -41.579 1.034 49.725 1.00 93.69 288 SER A C 1
ATOM 2157 O O . SER A 1 288 ? -41.905 1.633 50.750 1.00 93.69 288 SER A O 1
ATOM 2159 N N . ARG A 1 289 ? -42.432 0.213 49.089 1.00 93.31 289 ARG A N 1
ATOM 2160 C CA . ARG A 1 289 ? -43.811 -0.024 49.562 1.00 93.31 289 ARG A CA 1
ATOM 2161 C C . ARG A 1 289 ? -43.840 -0.618 50.970 1.00 93.31 289 ARG A C 1
ATOM 2163 O O . ARG A 1 289 ? -44.549 -0.099 51.825 1.00 93.31 289 ARG A O 1
ATOM 2170 N N . ILE A 1 290 ? -43.021 -1.638 51.236 1.00 94.94 290 ILE A N 1
ATOM 2171 C CA . ILE A 1 290 ? -42.935 -2.271 52.564 1.00 94.94 290 ILE A CA 1
ATOM 2172 C C . ILE A 1 290 ? -42.515 -1.250 53.632 1.00 94.94 290 ILE A C 1
ATOM 2174 O O . ILE A 1 290 ? -43.071 -1.231 54.730 1.00 94.94 290 ILE A O 1
ATOM 2178 N N . VAL A 1 291 ? -41.550 -0.380 53.324 1.00 94.12 291 VAL A N 1
ATOM 2179 C CA . VAL A 1 291 ? -41.082 0.651 54.262 1.00 94.12 291 VAL A CA 1
ATOM 2180 C C . VAL A 1 291 ? -42.148 1.727 54.502 1.00 94.12 291 VAL A C 1
ATOM 2182 O O . VAL A 1 291 ? -42.305 2.178 55.640 1.00 94.12 291 VAL A O 1
ATOM 2185 N N . ILE A 1 292 ? -42.916 2.112 53.478 1.00 91.31 292 ILE A N 1
ATOM 2186 C CA . ILE A 1 292 ? -44.059 3.030 53.619 1.00 91.31 292 ILE A CA 1
ATOM 2187 C C . ILE A 1 292 ? -45.120 2.422 54.547 1.00 91.31 292 ILE A C 1
ATOM 2189 O O . ILE A 1 292 ? -45.565 3.088 55.486 1.00 91.31 292 ILE A O 1
ATOM 2193 N N . ASP A 1 293 ? -45.468 1.151 54.350 1.00 93.50 293 ASP A N 1
ATOM 2194 C CA . ASP A 1 293 ? -46.447 0.444 55.182 1.00 93.50 293 ASP A CA 1
ATOM 2195 C C . ASP A 1 293 ? -45.960 0.288 56.634 1.00 93.50 293 ASP A C 1
ATOM 2197 O O . ASP A 1 293 ? -46.725 0.495 57.585 1.00 93.50 293 ASP A O 1
ATOM 2201 N N . ALA A 1 294 ? -44.670 -0.005 56.832 1.00 94.06 294 ALA A N 1
ATOM 2202 C CA . ALA A 1 294 ? -44.047 -0.059 58.154 1.00 94.06 294 ALA A CA 1
ATOM 2203 C C . ALA A 1 294 ? -44.078 1.309 58.857 1.00 94.06 294 ALA A C 1
ATOM 2205 O O . ALA A 1 294 ? -44.425 1.392 60.036 1.00 94.06 294 ALA A O 1
ATOM 2206 N N . THR A 1 295 ? -43.783 2.389 58.128 1.00 91.69 295 THR A N 1
ATOM 2207 C CA . THR A 1 295 ? -43.843 3.765 58.648 1.00 91.69 295 THR A CA 1
ATOM 2208 C C . THR A 1 295 ? -45.275 4.146 59.037 1.00 91.69 295 THR A C 1
ATOM 2210 O O . THR A 1 295 ? -45.496 4.701 60.113 1.00 91.69 295 THR A O 1
ATOM 2213 N N . SER A 1 296 ? -46.268 3.780 58.218 1.00 92.56 296 SER A N 1
ATOM 2214 C CA . SER A 1 296 ? -47.690 3.974 58.538 1.00 92.56 296 SER A CA 1
ATOM 2215 C C . SER A 1 296 ? -48.102 3.214 59.805 1.00 92.56 296 SER A C 1
ATOM 2217 O O . SER A 1 296 ? -48.726 3.782 60.704 1.00 92.56 296 SER A O 1
ATOM 2219 N N . SER A 1 297 ? -47.679 1.951 59.922 1.00 94.06 297 SER A N 1
ATOM 2220 C CA . SER A 1 297 ? -47.950 1.103 61.089 1.00 94.06 297 SER A CA 1
ATOM 2221 C C . SER A 1 297 ? -47.327 1.666 62.371 1.00 94.06 297 SER A C 1
ATOM 2223 O O . SER A 1 297 ? -47.959 1.641 63.426 1.00 94.06 297 SER A O 1
ATOM 2225 N N . MET A 1 298 ? -46.119 2.236 62.289 1.00 93.44 298 MET A N 1
ATOM 2226 C CA . MET A 1 298 ? -45.492 2.934 63.418 1.00 93.44 298 MET A CA 1
ATOM 2227 C C . MET A 1 298 ? -46.285 4.175 63.830 1.00 93.44 298 MET A C 1
ATOM 2229 O O . MET A 1 298 ? -46.489 4.382 65.021 1.00 93.44 298 MET A O 1
ATOM 2233 N N . GLY A 1 299 ? -46.813 4.948 62.875 1.00 91.62 299 GLY A N 1
ATOM 2234 C CA . GLY A 1 299 ? -47.701 6.076 63.176 1.00 91.62 299 GLY A CA 1
ATOM 2235 C C . GLY A 1 299 ? -48.963 5.658 63.943 1.00 91.62 299 GLY A C 1
ATOM 2236 O O . GLY A 1 299 ? -49.340 6.303 64.924 1.00 91.62 299 GLY A O 1
ATOM 2237 N N . GLN A 1 300 ? -49.585 4.539 63.557 1.00 93.94 300 GLN A N 1
ATOM 2238 C CA . GLN A 1 300 ? -50.726 3.968 64.287 1.00 93.94 300 GLN A CA 1
ATOM 2239 C C . GLN A 1 300 ? -50.333 3.491 65.695 1.00 93.94 300 GLN A C 1
ATOM 2241 O O . GLN A 1 300 ? -51.085 3.688 66.655 1.00 93.94 300 GLN A O 1
ATOM 2246 N N . LEU A 1 301 ? -49.144 2.897 65.839 1.00 93.81 301 LEU A N 1
ATOM 2247 C CA . LEU A 1 301 ? -48.623 2.442 67.127 1.00 93.81 301 LEU A CA 1
ATOM 2248 C C . LEU A 1 301 ? -48.322 3.616 68.070 1.00 93.81 301 LEU A C 1
ATOM 2250 O O . LEU A 1 301 ? -48.700 3.554 69.239 1.00 93.81 301 LEU A O 1
ATOM 2254 N N . THR A 1 302 ? -47.723 4.702 67.569 1.00 92.19 302 THR A N 1
ATOM 2255 C CA . THR A 1 302 ? -47.516 5.945 68.330 1.00 92.19 302 THR A CA 1
ATOM 2256 C C . THR A 1 302 ? -48.852 6.509 68.822 1.00 92.19 302 THR A C 1
ATOM 2258 O O . THR A 1 302 ? -48.980 6.835 70.002 1.00 92.19 302 THR A O 1
ATOM 2261 N N . SER A 1 303 ? -49.882 6.550 67.962 1.00 93.62 303 SER A N 1
ATOM 2262 C CA . SER A 1 303 ? -51.234 6.977 68.364 1.00 93.62 303 SER A CA 1
ATOM 2263 C C . SER A 1 303 ? -51.811 6.086 69.468 1.00 93.62 303 SER A C 1
ATOM 2265 O O . SER A 1 303 ? -52.327 6.586 70.465 1.00 93.62 303 SER A O 1
ATOM 2267 N N . SER A 1 304 ? -51.662 4.765 69.337 1.00 94.56 304 SER A N 1
ATOM 2268 C CA . SER A 1 304 ? -52.150 3.800 70.330 1.00 94.56 304 SER A CA 1
ATOM 2269 C C . SER A 1 304 ? -51.447 3.962 71.683 1.00 94.56 304 SER A C 1
ATOM 2271 O O . SER A 1 304 ? -52.095 3.915 72.725 1.00 94.56 304 SER A O 1
ATOM 2273 N N . MET A 1 305 ? -50.131 4.204 71.693 1.00 93.00 305 MET A N 1
ATOM 2274 C CA . MET A 1 305 ? -49.381 4.470 72.929 1.00 93.00 305 MET A CA 1
ATOM 2275 C C . MET A 1 305 ? -49.822 5.776 73.596 1.00 93.00 305 MET A C 1
ATOM 2277 O O . MET A 1 305 ? -49.968 5.815 74.819 1.00 93.00 305 MET A O 1
ATOM 2281 N N . ALA A 1 306 ? -50.108 6.819 72.812 1.00 91.00 306 ALA A N 1
ATOM 2282 C CA . ALA A 1 306 ? -50.649 8.074 73.329 1.00 91.00 306 ALA A CA 1
ATOM 2283 C C . ALA A 1 306 ? -52.046 7.888 73.953 1.00 91.00 306 ALA A C 1
ATOM 2285 O O . ALA A 1 306 ? -52.320 8.416 75.033 1.00 91.00 306 ALA A O 1
ATOM 2286 N N . GLU A 1 307 ? -52.917 7.096 73.320 1.00 94.19 307 GLU A N 1
ATOM 2287 C CA . GLU A 1 307 ? -54.239 6.751 73.856 1.00 94.19 307 GLU A CA 1
ATOM 2288 C C . GLU A 1 307 ? -54.148 5.938 75.156 1.00 94.19 307 GLU A C 1
ATOM 2290 O O . GLU A 1 307 ? -54.839 6.261 76.124 1.00 94.19 307 GLU A O 1
ATOM 2295 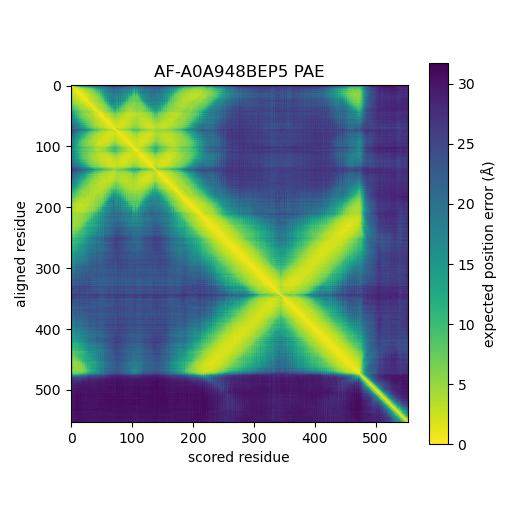N N . ILE A 1 308 ? -53.262 4.934 75.218 1.00 93.38 308 ILE A N 1
ATOM 2296 C CA . ILE A 1 308 ? -53.018 4.133 76.430 1.00 93.38 308 ILE A CA 1
ATOM 2297 C C . ILE A 1 308 ? -52.471 5.011 77.561 1.00 93.38 308 ILE A C 1
ATOM 2299 O O . ILE A 1 308 ? -52.909 4.878 78.707 1.00 93.38 308 ILE A O 1
ATOM 2303 N N . SER A 1 309 ? -51.540 5.920 77.254 1.00 90.62 309 SER A N 1
ATOM 2304 C CA . SER A 1 309 ? -50.985 6.862 78.230 1.00 90.62 309 SER A CA 1
ATOM 2305 C C . SER A 1 309 ? -52.091 7.734 78.830 1.00 90.62 309 SER A C 1
ATOM 2307 O O . SER A 1 309 ? -52.281 7.758 80.047 1.00 90.62 309 SER A O 1
ATOM 2309 N N . LYS A 1 310 ? -52.929 8.333 77.974 1.00 92.88 310 LYS A N 1
ATOM 2310 C CA . LYS A 1 310 ? -54.079 9.143 78.395 1.00 92.88 310 LYS A CA 1
ATOM 2311 C C . LYS A 1 310 ? -55.085 8.344 79.231 1.00 92.88 310 LYS A C 1
ATOM 2313 O O . LYS A 1 310 ? -55.549 8.828 80.260 1.00 92.88 310 LYS A O 1
ATOM 2318 N N . ALA A 1 311 ? -55.423 7.120 78.821 1.00 93.94 311 ALA A N 1
ATOM 2319 C CA . ALA A 1 311 ? -56.325 6.252 79.580 1.00 93.94 311 ALA A CA 1
ATOM 2320 C C . ALA A 1 311 ? -55.750 5.887 80.962 1.00 93.94 311 ALA A C 1
ATOM 2322 O O . ALA A 1 311 ? -56.486 5.829 81.950 1.00 93.94 311 ALA A O 1
ATOM 2323 N N . SER A 1 312 ? -54.432 5.693 81.052 1.00 93.25 312 SER A N 1
ATOM 2324 C CA . SER A 1 312 ? -53.733 5.411 82.310 1.00 93.25 312 SER A CA 1
ATOM 2325 C C . SER A 1 312 ? -53.745 6.623 83.249 1.00 93.25 312 SER A C 1
ATOM 2327 O O . SER A 1 312 ? -54.009 6.468 84.442 1.00 93.25 312 SER A O 1
ATOM 2329 N N . GLU A 1 313 ? -53.551 7.837 82.723 1.00 91.00 313 GLU A N 1
ATOM 2330 C CA . GLU A 1 313 ? -53.681 9.085 83.489 1.00 91.00 313 GLU A CA 1
ATOM 2331 C C . GLU A 1 313 ? -55.103 9.293 84.030 1.00 91.00 313 GLU A C 1
ATOM 2333 O O . GLU A 1 313 ? -55.276 9.633 85.201 1.00 91.00 313 GLU A O 1
ATOM 2338 N N . GLU A 1 314 ? -56.133 9.057 83.211 1.00 93.69 314 GLU A N 1
ATOM 2339 C CA . GLU A 1 314 ? -57.530 9.130 83.661 1.00 93.69 314 GLU A CA 1
ATOM 2340 C C . GLU A 1 314 ? -57.832 8.081 84.740 1.00 93.69 314 GLU A C 1
ATOM 2342 O O . GLU A 1 314 ? -58.466 8.389 85.751 1.00 93.69 314 GLU A O 1
ATOM 2347 N N . THR A 1 315 ? -57.310 6.861 84.591 1.00 93.75 315 THR A N 1
ATOM 2348 C CA . THR A 1 315 ? -57.458 5.811 85.611 1.00 93.75 315 THR A CA 1
ATOM 2349 C C . THR A 1 315 ? -56.777 6.216 86.923 1.00 93.75 315 THR A C 1
ATOM 2351 O O . THR A 1 315 ? -57.354 6.032 87.995 1.00 93.75 315 THR A O 1
ATOM 2354 N N . SER A 1 316 ? -55.595 6.839 86.859 1.00 93.38 316 SER A N 1
ATOM 2355 C CA . SER A 1 316 ? -54.891 7.374 88.035 1.00 93.38 316 SER A CA 1
ATOM 2356 C C . SER A 1 316 ? -55.733 8.415 88.783 1.00 93.38 316 SER A C 1
ATOM 2358 O O . SER A 1 316 ? -55.863 8.350 90.008 1.00 93.38 316 SER A O 1
ATOM 2360 N N . LYS A 1 317 ? -56.394 9.330 88.054 1.00 93.69 317 LYS A N 1
ATOM 2361 C CA . LYS A 1 317 ? -57.318 10.316 88.646 1.00 93.69 317 LYS A CA 1
ATOM 2362 C C . LYS A 1 317 ? -58.488 9.639 89.361 1.00 93.69 317 LYS A C 1
ATOM 2364 O O . LYS A 1 317 ? -58.799 10.021 90.485 1.00 93.69 317 LYS A O 1
ATOM 2369 N N . ILE A 1 318 ? -59.097 8.623 88.745 1.00 94.38 318 ILE A N 1
ATOM 2370 C CA . ILE A 1 318 ? -60.207 7.866 89.348 1.00 94.38 318 ILE A CA 1
ATOM 2371 C C . ILE A 1 318 ? -59.757 7.199 90.649 1.00 94.38 318 ILE A C 1
ATOM 2373 O O . ILE A 1 318 ? -60.440 7.314 91.664 1.00 94.38 318 ILE A O 1
ATOM 2377 N N . VAL A 1 319 ? -58.599 6.534 90.648 1.00 94.12 319 VAL A N 1
ATOM 2378 C CA . VAL A 1 319 ? -58.071 5.865 91.845 1.00 94.12 319 VAL A CA 1
ATOM 2379 C C . VAL A 1 319 ? -57.769 6.862 92.962 1.00 94.12 319 VAL A C 1
ATOM 2381 O O . VAL A 1 319 ? -58.091 6.591 94.117 1.00 94.12 319 VAL A O 1
ATOM 2384 N N . LYS A 1 320 ? -57.249 8.047 92.628 1.00 94.00 320 LYS A N 1
ATOM 2385 C CA . LYS A 1 320 ? -57.069 9.131 93.599 1.00 94.00 320 LYS A CA 1
ATOM 2386 C C . LYS A 1 320 ? -58.399 9.592 94.205 1.00 94.00 320 LYS A C 1
ATOM 2388 O O . LYS A 1 320 ? -58.486 9.770 95.415 1.00 94.00 320 LYS A O 1
ATOM 2393 N N . THR A 1 321 ? -59.450 9.727 93.398 1.00 96.38 321 THR A N 1
ATOM 2394 C CA . THR A 1 321 ? -60.798 10.025 93.907 1.00 96.38 321 THR A CA 1
ATOM 2395 C C . THR A 1 321 ? -61.328 8.908 94.815 1.00 96.38 321 THR A C 1
ATOM 2397 O O . THR A 1 321 ? -61.973 9.200 95.818 1.00 96.38 321 THR A O 1
ATOM 2400 N N . ILE A 1 322 ? -61.044 7.634 94.518 1.00 94.31 322 ILE A N 1
ATOM 2401 C CA . ILE A 1 322 ? -61.419 6.506 95.390 1.00 94.31 322 ILE A CA 1
ATOM 2402 C C . ILE A 1 322 ? -60.696 6.594 96.741 1.00 94.31 322 ILE A C 1
ATOM 2404 O O . ILE A 1 322 ? -61.339 6.402 97.771 1.00 94.31 322 ILE A O 1
ATOM 2408 N N . ASP A 1 323 ? -59.401 6.917 96.752 1.00 94.94 323 ASP A N 1
ATOM 2409 C CA . ASP A 1 323 ? -58.630 7.129 97.986 1.00 94.94 323 ASP A CA 1
ATOM 2410 C C . ASP A 1 323 ? -59.198 8.298 98.816 1.00 94.94 323 ASP A C 1
ATOM 2412 O O . ASP A 1 323 ? -59.428 8.167 100.019 1.00 94.94 323 ASP A O 1
ATOM 2416 N N . GLU A 1 324 ? -59.555 9.411 98.164 1.00 94.88 324 GLU A N 1
ATOM 2417 C CA . GLU A 1 324 ? -60.228 10.548 98.809 1.00 94.88 324 GLU A CA 1
ATOM 2418 C C . GLU A 1 324 ? -61.585 10.150 99.423 1.00 94.88 324 GLU A C 1
ATOM 2420 O O . GLU A 1 324 ? -61.880 10.523 100.563 1.00 94.88 324 GLU A O 1
ATOM 2425 N N . ILE A 1 325 ? -62.399 9.353 98.717 1.00 94.19 325 ILE A N 1
ATOM 2426 C CA . ILE A 1 325 ? -63.676 8.824 99.233 1.00 94.19 325 ILE A CA 1
ATOM 2427 C C . ILE A 1 325 ? -63.435 7.882 100.418 1.00 94.19 325 ILE A C 1
ATOM 2429 O O . ILE A 1 325 ? -64.145 7.962 101.424 1.00 94.19 325 ILE A O 1
ATOM 2433 N N . ALA A 1 326 ? -62.438 6.999 100.334 1.00 95.50 326 ALA A N 1
ATOM 2434 C CA . ALA A 1 326 ? -62.079 6.084 101.412 1.00 95.50 326 ALA A CA 1
ATOM 2435 C C . ALA A 1 326 ? -61.633 6.854 102.666 1.00 95.50 326 ALA A C 1
ATOM 2437 O O . ALA A 1 326 ? -62.103 6.570 103.770 1.00 95.50 326 ALA A O 1
ATOM 2438 N N . PHE A 1 327 ? -60.820 7.901 102.504 1.00 93.94 327 PHE A N 1
ATOM 2439 C CA . PHE A 1 327 ? -60.404 8.784 103.592 1.00 93.94 327 PHE A CA 1
ATOM 2440 C C . PHE A 1 327 ? -61.587 9.529 104.229 1.00 93.94 327 PHE A C 1
ATOM 2442 O O . PHE A 1 327 ? -61.727 9.536 105.455 1.00 93.94 327 PHE A O 1
ATOM 2449 N N . GLN A 1 328 ? -62.481 10.105 103.416 1.00 95.56 328 GLN A N 1
ATOM 2450 C CA . GLN A 1 328 ? -63.706 10.749 103.906 1.00 95.56 328 GLN A CA 1
ATOM 2451 C C . GLN A 1 328 ? -64.605 9.759 104.660 1.00 95.56 328 GLN A C 1
ATOM 2453 O O . GLN A 1 3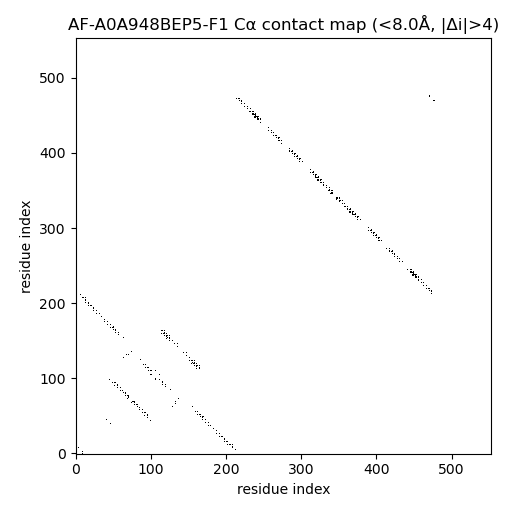28 ? -65.128 10.089 105.724 1.00 95.56 328 GLN A O 1
ATOM 2458 N N . THR A 1 329 ? -64.741 8.528 104.160 1.00 95.62 329 THR A N 1
ATOM 2459 C CA . THR A 1 329 ? -65.528 7.461 104.799 1.00 95.62 329 THR A CA 1
ATOM 2460 C C . THR A 1 329 ? -64.921 7.052 106.141 1.00 95.62 329 THR A C 1
ATOM 2462 O O . THR A 1 329 ? -65.643 6.909 107.124 1.00 95.62 329 THR A O 1
ATOM 2465 N N . ASN A 1 330 ? -63.593 6.940 106.218 1.00 93.56 330 ASN A N 1
ATOM 2466 C CA . ASN A 1 330 ? -62.864 6.661 107.456 1.00 93.56 330 ASN A CA 1
ATOM 2467 C C . ASN A 1 330 ? -63.070 7.773 108.505 1.00 93.56 330 ASN A C 1
ATOM 2469 O O . ASN A 1 330 ? -63.288 7.478 109.680 1.00 93.56 330 ASN A O 1
ATOM 2473 N N . LEU A 1 331 ? -63.068 9.047 108.088 1.00 93.31 331 LEU A N 1
ATOM 2474 C CA . LEU A 1 331 ? -63.373 10.182 108.969 1.00 93.31 331 LEU A CA 1
ATOM 2475 C C . LEU A 1 331 ? -64.834 10.189 109.440 1.00 93.31 331 LEU A C 1
ATOM 2477 O O . LEU A 1 331 ? -65.092 10.422 110.621 1.00 93.31 331 LEU A O 1
ATOM 2481 N N . LEU A 1 332 ? -65.791 9.911 108.549 1.00 93.38 332 LEU A N 1
ATOM 2482 C CA . LEU A 1 332 ? -67.211 9.800 108.902 1.00 93.38 332 LEU A CA 1
ATOM 2483 C C . LEU A 1 332 ? -67.455 8.657 109.893 1.00 93.38 332 LEU A C 1
ATOM 2485 O O . LEU A 1 332 ? -68.169 8.844 110.876 1.00 93.38 332 LEU A O 1
ATOM 2489 N N . ALA A 1 333 ? -66.827 7.504 109.666 1.00 93.31 333 ALA A N 1
ATOM 2490 C CA . ALA A 1 333 ? -66.908 6.343 110.542 1.00 93.31 333 ALA A CA 1
ATOM 2491 C C . ALA A 1 333 ? -66.289 6.619 111.920 1.00 93.31 333 ALA A C 1
ATOM 2493 O O . ALA A 1 333 ? -66.877 6.269 112.937 1.00 93.31 333 ALA A O 1
ATOM 2494 N N . LEU A 1 334 ? -65.153 7.323 111.974 1.00 91.31 334 LEU A N 1
ATOM 2495 C CA . LEU A 1 334 ? -64.556 7.779 113.229 1.00 91.31 334 LEU A CA 1
ATOM 2496 C C . LEU A 1 334 ? -65.483 8.737 113.991 1.00 91.31 334 LEU A C 1
ATOM 2498 O O . LEU A 1 334 ? -65.682 8.559 115.190 1.00 91.31 334 LEU A O 1
ATOM 2502 N N . ASN A 1 335 ? -66.082 9.715 113.305 1.00 90.56 335 ASN A N 1
ATOM 2503 C CA . ASN A 1 335 ? -67.054 10.625 113.916 1.00 90.56 335 ASN A CA 1
ATOM 2504 C C . ASN A 1 335 ? -68.278 9.863 114.454 1.00 90.56 335 ASN A C 1
ATOM 2506 O O . ASN A 1 335 ? -68.734 10.138 115.563 1.00 90.56 335 ASN A O 1
ATOM 2510 N N . ALA A 1 336 ? -68.775 8.873 113.705 1.00 90.50 336 ALA A N 1
ATOM 2511 C CA . ALA A 1 336 ? -69.878 8.015 114.131 1.00 90.50 336 ALA A CA 1
ATOM 2512 C C . ALA A 1 336 ? -69.508 7.136 115.338 1.00 90.50 336 ALA A C 1
ATOM 2514 O O . ALA A 1 336 ? -70.307 7.021 116.263 1.00 90.50 336 ALA A O 1
ATOM 2515 N N . ALA A 1 337 ? -68.299 6.567 115.376 1.00 88.56 337 ALA A N 1
ATOM 2516 C CA . ALA A 1 337 ? -67.801 5.783 116.507 1.00 88.56 337 ALA A CA 1
ATOM 2517 C C . ALA A 1 337 ? -67.673 6.637 117.781 1.00 88.56 337 ALA A C 1
ATOM 2519 O O . ALA A 1 337 ? -68.049 6.194 118.867 1.00 88.56 337 ALA A O 1
ATOM 2520 N N . VAL A 1 338 ? -67.209 7.888 117.651 1.00 88.69 338 VAL A N 1
ATOM 2521 C CA . VAL A 1 338 ? -67.135 8.855 118.760 1.00 88.69 338 VAL A CA 1
ATOM 2522 C C . VAL A 1 338 ? -68.529 9.203 119.291 1.00 88.69 338 VAL A C 1
ATOM 2524 O O . VAL A 1 338 ? -68.739 9.184 120.503 1.00 88.69 338 VAL A O 1
ATOM 2527 N N . GLU A 1 339 ? -69.497 9.481 118.414 1.00 87.94 339 GLU A N 1
ATOM 2528 C CA . GLU A 1 339 ? -70.867 9.809 118.834 1.00 87.94 339 GLU A CA 1
ATOM 2529 C C . GLU A 1 339 ? -71.602 8.581 119.410 1.00 87.94 339 GLU A C 1
ATOM 2531 O O . GLU A 1 339 ? -72.345 8.697 120.385 1.00 87.94 339 GLU A O 1
ATOM 2536 N N . ALA A 1 340 ? -71.328 7.378 118.894 1.00 86.50 340 ALA A N 1
ATOM 2537 C CA . ALA A 1 340 ? -71.827 6.123 119.453 1.00 86.50 340 ALA A CA 1
ATOM 2538 C C . ALA A 1 340 ? -71.258 5.846 120.857 1.00 86.50 340 ALA A C 1
ATOM 2540 O O . ALA A 1 340 ? -72.010 5.475 121.757 1.00 86.50 340 ALA A O 1
ATOM 2541 N N . ALA A 1 341 ? -69.962 6.099 121.081 1.00 83.81 341 ALA A N 1
ATOM 2542 C CA . ALA A 1 341 ? -69.347 6.023 122.408 1.00 83.81 341 ALA A CA 1
ATOM 2543 C C . ALA A 1 341 ? -69.948 7.055 123.381 1.00 83.81 341 ALA A C 1
ATOM 2545 O O . ALA A 1 341 ? -70.128 6.773 124.567 1.00 83.81 341 ALA A O 1
ATOM 2546 N N . ARG A 1 342 ? -70.320 8.238 122.873 1.00 86.75 342 ARG A N 1
ATOM 2547 C CA . ARG A 1 342 ? -70.986 9.302 123.639 1.00 86.75 342 ARG A CA 1
ATOM 2548 C C . ARG A 1 342 ? -72.405 8.925 124.084 1.00 86.75 342 ARG A C 1
ATOM 2550 O O . ARG A 1 342 ? -72.843 9.382 125.137 1.00 86.75 342 ARG A O 1
ATOM 2557 N N . ALA A 1 343 ? -73.101 8.080 123.322 1.00 84.50 343 ALA A N 1
ATOM 2558 C CA . ALA A 1 343 ? -74.446 7.587 123.631 1.00 84.50 343 ALA A CA 1
ATOM 2559 C C . ALA A 1 343 ? -74.486 6.418 124.648 1.00 84.50 343 ALA A C 1
ATOM 2561 O O . ALA A 1 343 ? -75.575 5.964 125.012 1.00 84.50 343 ALA A O 1
ATOM 2562 N N . GLY A 1 344 ? -73.335 5.929 125.134 1.00 80.31 344 GLY A N 1
ATOM 2563 C CA . GLY A 1 344 ? -73.260 4.886 126.168 1.00 80.31 344 GLY A CA 1
ATOM 2564 C C . GLY A 1 344 ? -73.832 3.533 125.716 1.00 80.31 344 GLY A C 1
ATOM 2565 O O . GLY A 1 344 ? -73.609 3.109 124.584 1.00 80.31 344 GLY A O 1
ATOM 2566 N N . GLU A 1 345 ? -74.589 2.837 126.578 1.00 76.56 345 GLU A N 1
ATOM 2567 C CA . GLU A 1 345 ? -75.146 1.506 126.250 1.00 76.56 345 GLU A CA 1
ATOM 2568 C C . GLU A 1 345 ? -76.120 1.516 125.057 1.00 76.56 345 GLU A C 1
ATOM 2570 O O . GLU A 1 345 ? -76.188 0.537 124.316 1.00 76.56 345 GLU A O 1
ATOM 2575 N N . ALA A 1 346 ? -76.822 2.629 124.805 1.00 75.69 346 ALA A N 1
ATOM 2576 C CA . ALA A 1 346 ? -77.735 2.757 123.664 1.00 75.69 346 ALA A CA 1
ATOM 2577 C C . ALA A 1 346 ? -77.001 2.832 122.307 1.00 75.69 346 ALA A C 1
ATOM 2579 O O . ALA A 1 346 ? -77.591 2.530 121.269 1.00 75.69 346 ALA A O 1
ATOM 2580 N N . GLY A 1 347 ? -75.719 3.218 122.307 1.00 82.12 347 GLY A N 1
ATOM 2581 C CA . GLY A 1 347 ? -74.880 3.357 121.113 1.00 82.12 347 GLY A CA 1
ATOM 2582 C C . GLY A 1 347 ? -74.027 2.131 120.776 1.00 82.12 347 GLY A C 1
ATOM 2583 O O . GLY A 1 347 ? -73.405 2.108 119.717 1.00 82.12 347 GLY A O 1
ATOM 2584 N N . ALA A 1 348 ? -74.003 1.095 121.624 1.00 77.75 348 ALA A N 1
ATOM 2585 C CA . ALA A 1 348 ? -73.077 -0.036 121.495 1.00 77.75 348 ALA A CA 1
ATOM 2586 C C . ALA A 1 348 ? -73.186 -0.781 120.148 1.00 77.75 348 ALA A C 1
ATOM 2588 O O . ALA A 1 348 ? -72.171 -1.122 119.545 1.00 77.75 348 ALA A O 1
ATOM 2589 N N . GLY A 1 349 ? -74.405 -0.980 119.630 1.00 83.00 349 GLY A N 1
ATOM 2590 C CA . GLY A 1 349 ? -74.617 -1.590 118.309 1.00 83.00 349 GLY A CA 1
ATOM 2591 C C . GLY A 1 349 ? -74.156 -0.703 117.145 1.00 83.00 349 GLY A C 1
ATOM 2592 O O . GLY A 1 349 ? -73.627 -1.209 116.158 1.00 83.00 349 GLY A O 1
ATOM 2593 N N . PHE A 1 350 ? -74.296 0.621 117.274 1.00 86.00 350 PHE A N 1
ATOM 2594 C CA . PHE A 1 350 ? -73.821 1.584 116.275 1.00 86.00 350 PHE A CA 1
ATOM 2595 C C . PHE A 1 350 ? -72.295 1.723 116.281 1.00 86.00 350 PHE A C 1
ATOM 2597 O O . PHE A 1 350 ? -71.710 1.888 115.214 1.00 86.00 350 PHE A O 1
ATOM 2604 N N . ALA A 1 351 ? -71.647 1.601 117.444 1.00 86.88 351 ALA A N 1
ATOM 2605 C CA . ALA A 1 351 ? -70.190 1.631 117.561 1.00 86.88 351 ALA A CA 1
ATOM 2606 C C . ALA A 1 351 ? -69.531 0.479 116.782 1.00 86.88 351 ALA A C 1
ATOM 2608 O O . ALA A 1 351 ? -68.592 0.715 116.030 1.00 86.88 351 ALA A O 1
ATOM 2609 N N . VAL A 1 352 ? -70.081 -0.741 116.874 1.00 88.00 352 VAL A N 1
ATOM 2610 C CA . VAL A 1 352 ? -69.576 -1.908 116.124 1.00 88.00 352 VAL A CA 1
ATOM 2611 C C . VAL A 1 352 ? -69.702 -1.704 114.611 1.00 88.00 352 VAL A C 1
ATOM 2613 O O . VAL A 1 352 ? -68.770 -1.999 113.869 1.00 88.00 352 VAL A O 1
ATOM 2616 N N . VAL A 1 353 ? -70.831 -1.161 114.140 1.00 91.00 353 VAL A N 1
ATOM 2617 C CA . VAL A 1 353 ? -71.014 -0.850 112.711 1.00 91.00 353 VAL A CA 1
ATOM 2618 C C . VAL A 1 353 ? -70.054 0.255 112.265 1.00 91.00 353 VAL A C 1
ATOM 2620 O O . VAL A 1 353 ? -69.475 0.153 111.188 1.00 91.00 353 VAL A O 1
ATOM 2623 N N . ALA A 1 354 ? -69.848 1.290 113.082 1.00 91.88 354 ALA A N 1
ATOM 2624 C CA . ALA A 1 354 ? -68.913 2.368 112.779 1.00 91.88 354 ALA A CA 1
ATOM 2625 C C . ALA A 1 354 ? -67.460 1.866 112.684 1.00 91.88 354 ALA A C 1
ATOM 2627 O O . ALA A 1 354 ? -66.758 2.237 111.744 1.00 91.88 354 ALA A O 1
ATOM 2628 N N . ASP A 1 355 ? -67.027 0.974 113.579 1.00 90.88 355 ASP A N 1
ATOM 2629 C CA . ASP A 1 355 ? -65.699 0.349 113.513 1.00 90.88 355 ASP A CA 1
ATOM 2630 C C . ASP A 1 355 ? -65.539 -0.568 112.286 1.00 90.88 355 ASP A C 1
ATOM 2632 O O . ASP A 1 355 ? -64.485 -0.552 111.644 1.00 90.88 355 ASP A O 1
ATOM 2636 N N . GLU A 1 356 ? -66.580 -1.308 111.890 1.00 94.19 356 GLU A N 1
ATOM 2637 C CA . GLU A 1 356 ? -66.551 -2.140 110.677 1.00 94.19 356 GLU A CA 1
ATOM 2638 C C . GLU A 1 356 ? -66.485 -1.283 109.399 1.00 94.19 356 GLU A C 1
ATOM 2640 O O . GLU A 1 356 ? -65.684 -1.556 108.502 1.00 94.19 356 GLU A O 1
ATOM 2645 N N . VAL A 1 357 ? -67.256 -0.187 109.330 1.00 95.06 357 VAL A N 1
ATOM 2646 C CA . VAL A 1 357 ? -67.189 0.784 108.220 1.00 95.06 357 VAL A CA 1
ATOM 2647 C C . VAL A 1 357 ? -65.813 1.447 108.167 1.00 95.06 357 VAL A C 1
ATOM 2649 O O . VAL A 1 357 ? -65.255 1.619 107.083 1.00 95.06 357 VAL A O 1
ATOM 2652 N N . ARG A 1 358 ? -65.229 1.776 109.325 1.00 92.50 358 ARG A N 1
ATOM 2653 C CA . ARG A 1 358 ? -63.873 2.325 109.421 1.00 92.50 358 ARG A CA 1
ATOM 2654 C C . ARG A 1 358 ? -62.832 1.339 108.885 1.00 92.50 358 ARG A C 1
ATOM 2656 O O . ARG A 1 358 ? -61.964 1.727 108.106 1.00 92.50 358 ARG A O 1
ATOM 2663 N N . ASN A 1 359 ? -62.920 0.066 109.269 1.00 92.69 359 ASN A N 1
ATOM 2664 C CA . ASN A 1 359 ? -62.024 -0.984 108.787 1.00 92.69 359 ASN A CA 1
ATOM 2665 C C . ASN A 1 359 ? -62.154 -1.178 107.266 1.00 92.69 359 ASN A C 1
ATOM 2667 O O . ASN A 1 359 ? -61.149 -1.200 106.554 1.00 92.69 359 ASN A O 1
ATOM 2671 N N . LEU A 1 360 ? -63.384 -1.205 106.744 1.00 94.88 360 LEU A N 1
ATOM 2672 C CA . LEU A 1 360 ? -63.639 -1.279 105.306 1.00 94.88 360 LEU A CA 1
ATOM 2673 C C . LEU A 1 360 ? -63.057 -0.072 104.553 1.00 94.88 360 LEU A C 1
ATOM 2675 O O . LEU A 1 360 ? -62.455 -0.250 103.496 1.00 94.88 360 LEU A O 1
ATOM 2679 N N . ALA A 1 361 ? -63.181 1.133 105.113 1.00 93.81 361 ALA A N 1
ATOM 2680 C CA . ALA A 1 361 ? -62.618 2.353 104.543 1.00 93.81 361 ALA A CA 1
ATOM 2681 C C . ALA A 1 361 ? -61.078 2.333 104.516 1.00 93.81 361 ALA A C 1
ATOM 2683 O O . ALA A 1 361 ? -60.488 2.679 103.497 1.00 93.81 361 ALA A O 1
ATOM 2684 N N . MET A 1 362 ? -60.417 1.862 105.581 1.00 92.69 362 MET A N 1
ATOM 2685 C CA . MET A 1 362 ? -58.955 1.684 105.585 1.00 92.69 362 MET A CA 1
ATOM 2686 C C . MET A 1 362 ? -58.506 0.642 104.551 1.00 92.69 362 MET A C 1
ATOM 2688 O O . MET A 1 362 ? -57.568 0.890 103.801 1.00 92.69 362 MET A O 1
ATOM 2692 N N . ARG A 1 363 ? -59.221 -0.486 104.433 1.00 94.62 363 ARG A N 1
ATOM 2693 C CA . ARG A 1 363 ? -58.945 -1.497 103.398 1.00 94.62 363 ARG A CA 1
ATOM 2694 C C . ARG A 1 363 ? -59.150 -0.960 101.980 1.00 94.62 363 ARG A C 1
ATOM 2696 O O . ARG A 1 363 ? -58.404 -1.339 101.081 1.00 94.62 363 ARG A O 1
ATOM 2703 N N . ALA A 1 364 ? -60.154 -0.108 101.772 1.00 94.50 364 ALA A N 1
ATOM 2704 C CA . ALA A 1 364 ? -60.398 0.548 100.491 1.00 94.50 364 ALA A CA 1
ATOM 2705 C C . ALA A 1 364 ? -59.280 1.542 100.140 1.00 94.50 364 ALA A C 1
ATOM 2707 O O . ALA A 1 364 ? -58.835 1.546 98.996 1.00 94.50 364 ALA A O 1
ATOM 2708 N N . ALA A 1 365 ? -58.784 2.313 101.115 1.00 92.62 365 ALA A N 1
ATOM 2709 C CA . ALA A 1 365 ? -57.639 3.209 100.937 1.00 92.62 365 ALA A CA 1
ATOM 2710 C C . ALA A 1 365 ? -56.354 2.430 100.600 1.00 92.62 365 ALA A C 1
ATOM 2712 O O . ALA A 1 365 ? -55.673 2.749 99.629 1.00 92.62 365 ALA A O 1
ATOM 2713 N N . ASP A 1 366 ? -56.065 1.338 101.318 1.00 94.44 366 ASP A N 1
ATOM 2714 C CA . ASP A 1 366 ? -54.910 0.478 101.023 1.00 94.44 366 ASP A CA 1
ATOM 2715 C C . ASP A 1 366 ? -55.002 -0.149 99.619 1.00 94.44 366 ASP A C 1
ATOM 2717 O O . ASP A 1 366 ? -54.015 -0.201 98.881 1.00 94.44 366 ASP A O 1
ATOM 2721 N N . ALA A 1 367 ? -56.193 -0.599 99.209 1.00 94.25 367 ALA A N 1
ATOM 2722 C CA . ALA A 1 367 ? -56.424 -1.128 97.866 1.00 94.25 367 ALA A CA 1
ATOM 2723 C C . ALA A 1 367 ? -56.292 -0.045 96.779 1.00 94.25 367 ALA A C 1
ATOM 2725 O O . ALA A 1 367 ? -55.699 -0.305 95.728 1.00 94.25 367 ALA A O 1
ATOM 2726 N N . ALA A 1 368 ? -56.807 1.163 97.030 1.00 94.31 368 ALA A N 1
ATOM 2727 C CA . ALA A 1 368 ? -56.666 2.305 96.132 1.00 94.31 368 ALA A CA 1
ATOM 2728 C C . ALA A 1 368 ? -55.191 2.686 95.968 1.00 94.31 368 ALA A C 1
ATOM 2730 O O . ALA A 1 368 ? -54.721 2.801 94.840 1.00 94.31 368 ALA A O 1
ATOM 2731 N N . LYS A 1 369 ? -54.427 2.761 97.063 1.00 93.38 369 LYS A N 1
ATOM 2732 C CA . LYS A 1 369 ? -52.987 3.035 97.038 1.00 93.38 369 LYS A CA 1
ATOM 2733 C C . LYS A 1 369 ? -52.201 1.992 96.241 1.00 93.38 369 LYS A C 1
ATOM 2735 O O . LYS A 1 369 ? -51.460 2.358 95.337 1.00 93.38 369 LYS A O 1
ATOM 2740 N N . ASN A 1 370 ? -52.424 0.701 96.495 1.00 94.25 370 ASN A N 1
ATOM 2741 C CA . ASN A 1 370 ? -51.777 -0.366 95.720 1.00 94.25 370 ASN A CA 1
ATOM 2742 C C . ASN A 1 370 ? -52.127 -0.286 94.221 1.00 94.25 370 ASN A C 1
ATOM 2744 O O . ASN A 1 370 ? -51.284 -0.548 93.365 1.00 94.25 370 ASN A O 1
ATOM 2748 N N . THR A 1 371 ? -53.368 0.087 93.888 1.00 95.12 371 THR A N 1
ATOM 2749 C CA . THR A 1 371 ? -53.792 0.287 92.493 1.00 95.12 371 THR A CA 1
ATOM 2750 C C . THR A 1 371 ? -53.126 1.523 91.882 1.00 95.12 371 THR A C 1
ATOM 2752 O O . THR A 1 371 ? -52.724 1.481 90.722 1.00 95.12 371 THR A O 1
ATOM 2755 N N . ALA A 1 372 ? -52.964 2.603 92.650 1.00 92.44 372 ALA A N 1
ATOM 2756 C CA . ALA A 1 372 ? -52.272 3.811 92.215 1.00 92.44 372 ALA A CA 1
ATOM 2757 C C . ALA A 1 372 ? -50.803 3.518 91.881 1.00 92.44 372 ALA A C 1
ATOM 2759 O O . ALA A 1 372 ? -50.346 3.911 90.810 1.00 92.44 372 ALA A O 1
ATOM 2760 N N . ASP A 1 373 ? -50.111 2.753 92.730 1.00 93.94 373 ASP A N 1
ATOM 2761 C CA . ASP A 1 373 ? -48.722 2.337 92.502 1.00 93.94 373 ASP A CA 1
ATOM 2762 C C . ASP A 1 373 ? -48.592 1.504 91.207 1.00 93.94 373 ASP A C 1
ATOM 2764 O O . ASP A 1 373 ? -47.704 1.747 90.386 1.00 93.94 373 ASP A O 1
ATOM 2768 N N . LEU A 1 374 ? -49.522 0.567 90.959 1.00 94.31 374 LEU A N 1
ATOM 2769 C CA . LEU A 1 374 ? -49.564 -0.220 89.715 1.00 94.31 374 LEU A CA 1
ATOM 2770 C C . LEU A 1 374 ? -49.827 0.644 88.472 1.00 94.31 374 LEU A C 1
ATOM 2772 O O . LEU A 1 374 ? -49.244 0.398 87.411 1.00 94.31 374 LEU A O 1
ATOM 2776 N N . ILE A 1 375 ? -50.699 1.650 88.578 1.00 93.81 375 ILE A N 1
ATOM 2777 C CA . ILE A 1 375 ? -50.963 2.589 87.482 1.00 93.81 375 ILE A CA 1
ATOM 2778 C C . ILE A 1 375 ? -49.735 3.464 87.231 1.00 93.81 375 ILE A C 1
ATOM 2780 O O . ILE A 1 375 ? -49.365 3.646 86.075 1.00 93.81 375 ILE A O 1
ATOM 2784 N N . GLU A 1 376 ? -49.064 3.958 88.274 1.00 91.56 376 GLU A N 1
ATOM 2785 C CA . GLU A 1 376 ? -47.840 4.751 88.130 1.00 91.56 376 GLU A CA 1
ATOM 2786 C C . GLU A 1 376 ? -46.732 3.946 87.432 1.00 91.56 376 GLU A C 1
ATOM 2788 O O . GLU A 1 376 ? -46.088 4.442 86.502 1.00 91.56 376 GLU A O 1
ATOM 2793 N N . GLU A 1 377 ? -46.536 2.680 87.815 1.00 93.81 377 GLU A N 1
ATOM 2794 C CA . GLU A 1 377 ? -45.622 1.786 87.099 1.00 93.81 377 GLU A CA 1
ATOM 2795 C C . GLU A 1 377 ? -46.032 1.574 85.637 1.00 93.81 377 GLU A C 1
ATOM 2797 O O . GLU A 1 377 ? -45.174 1.543 84.749 1.00 93.81 377 GLU A O 1
ATOM 2802 N N . THR A 1 378 ? -47.330 1.420 85.371 1.00 93.19 378 THR A N 1
ATOM 2803 C CA . THR A 1 378 ? -47.852 1.226 84.013 1.00 93.19 378 THR A CA 1
ATOM 2804 C C . THR A 1 378 ? -47.605 2.463 83.154 1.00 93.19 378 THR A C 1
ATOM 2806 O O . THR A 1 378 ? -47.093 2.324 82.046 1.00 93.19 378 THR A O 1
ATOM 2809 N N . VAL A 1 379 ? -47.855 3.666 83.681 1.00 91.75 379 VAL A N 1
ATOM 2810 C CA . VAL A 1 379 ? -47.547 4.937 83.008 1.00 91.75 379 VAL A CA 1
ATOM 2811 C C . VAL A 1 379 ? -46.060 5.013 82.668 1.00 91.75 379 VAL A C 1
ATOM 2813 O O . VAL A 1 379 ? -45.718 5.255 81.515 1.00 91.75 379 VAL A O 1
ATOM 2816 N N . LYS A 1 380 ? -45.157 4.713 83.617 1.00 92.81 380 LYS A N 1
ATOM 2817 C CA . LYS A 1 380 ? -43.704 4.695 83.350 1.00 92.81 380 LYS A CA 1
ATOM 2818 C C . LYS A 1 380 ? -43.331 3.730 82.218 1.00 92.81 380 LYS A C 1
ATOM 2820 O O . LYS A 1 380 ? -42.531 4.086 81.351 1.00 92.81 380 LYS A O 1
ATOM 2825 N N . LYS A 1 381 ? -43.912 2.524 82.200 1.00 93.56 381 LYS A N 1
ATOM 2826 C CA . LYS A 1 381 ? -43.681 1.524 81.141 1.00 93.56 381 LYS A CA 1
ATOM 2827 C C . LYS A 1 381 ? -44.213 1.988 79.784 1.00 93.56 381 LYS A C 1
ATOM 2829 O O . LYS A 1 381 ? -43.528 1.797 78.784 1.00 93.56 381 LYS A O 1
ATOM 2834 N N . VAL A 1 382 ? -45.389 2.615 79.745 1.00 93.94 382 VAL A N 1
ATOM 2835 C CA . VAL A 1 382 ? -45.987 3.156 78.512 1.00 93.94 382 VAL A CA 1
ATOM 2836 C C . VAL A 1 382 ? -45.159 4.318 77.970 1.00 93.94 382 VAL A C 1
ATOM 2838 O O . VAL A 1 382 ? -44.860 4.322 76.781 1.00 93.94 382 VAL A O 1
ATOM 2841 N N . THR A 1 383 ? -44.707 5.247 78.817 1.00 91.12 383 THR A N 1
ATOM 2842 C CA . THR A 1 383 ? -43.827 6.352 78.400 1.00 91.12 383 THR A CA 1
ATOM 2843 C C . THR A 1 383 ? -42.526 5.830 77.798 1.00 91.12 383 THR A C 1
ATOM 2845 O O . THR A 1 383 ? -42.159 6.221 76.693 1.00 91.12 383 THR A O 1
ATOM 2848 N N . SER A 1 384 ? -41.864 4.881 78.469 1.00 93.12 384 SER A N 1
ATOM 2849 C CA . SER A 1 384 ? -40.651 4.253 77.933 1.00 93.12 384 SER A CA 1
ATOM 2850 C C . SER A 1 384 ? -40.916 3.493 76.624 1.00 93.12 384 SER A C 1
ATOM 2852 O O . SER A 1 384 ? -40.100 3.538 75.703 1.00 93.12 384 SER A O 1
ATOM 2854 N N . GLY A 1 385 ? -42.074 2.834 76.506 1.00 94.44 385 GLY A N 1
ATOM 2855 C CA . GLY A 1 385 ? -42.522 2.204 75.265 1.00 94.44 385 GLY A CA 1
ATOM 2856 C C . GLY A 1 385 ? -42.730 3.214 74.134 1.00 94.44 385 GLY A C 1
ATOM 2857 O O . GLY A 1 385 ? -42.273 2.972 73.020 1.00 94.44 385 GLY A O 1
ATOM 2858 N N . SER A 1 386 ? -43.348 4.361 74.423 1.00 92.56 386 SER A N 1
ATOM 2859 C CA . SER A 1 386 ? -43.563 5.448 73.461 1.00 92.56 386 SER A CA 1
ATOM 2860 C C . SER A 1 386 ? -42.241 6.001 72.930 1.00 92.56 386 SER A C 1
ATOM 2862 O O . SER A 1 386 ? -42.084 6.135 71.721 1.00 92.56 386 SER A O 1
ATOM 2864 N N . GLU A 1 387 ? -41.257 6.238 73.802 1.00 92.94 387 GLU A N 1
ATOM 2865 C CA . GLU A 1 387 ? -39.918 6.686 73.388 1.00 92.94 387 GLU A CA 1
ATOM 2866 C C . GLU A 1 387 ? -39.235 5.680 72.446 1.00 92.94 387 GLU A C 1
ATOM 2868 O O . GLU A 1 387 ? -38.585 6.061 71.467 1.00 92.94 387 GLU A O 1
ATOM 2873 N N . LEU A 1 388 ? -39.387 4.377 72.715 1.00 94.25 388 LEU A N 1
ATOM 2874 C CA . LEU A 1 388 ? -38.834 3.328 71.859 1.00 94.25 388 LEU A CA 1
ATOM 2875 C C . LEU A 1 388 ? -39.537 3.277 70.496 1.00 94.25 388 LEU A C 1
ATOM 2877 O O . LEU A 1 388 ? -38.868 3.102 69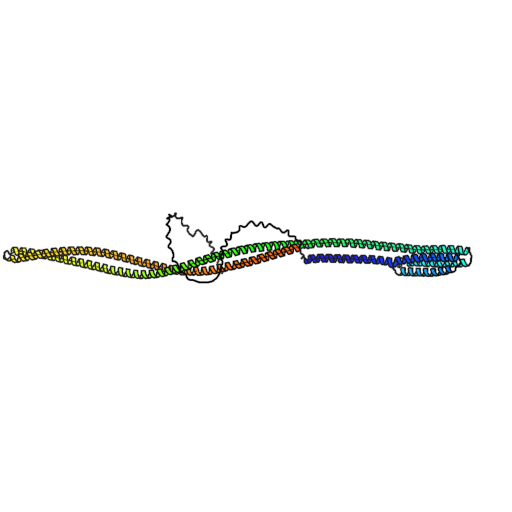.473 1.00 94.25 388 LEU A O 1
ATOM 2881 N N . VAL A 1 389 ? -40.862 3.443 70.473 1.00 94.69 389 VAL A N 1
ATOM 2882 C CA . VAL A 1 389 ? -41.649 3.517 69.236 1.00 94.69 389 VAL A CA 1
ATOM 2883 C C . VAL A 1 389 ? -41.231 4.733 68.411 1.00 94.69 389 VAL A C 1
ATOM 2885 O O . VAL A 1 389 ? -40.943 4.569 67.229 1.00 94.69 389 VAL A O 1
ATOM 2888 N N . ASP A 1 390 ? -41.082 5.912 69.017 1.00 91.38 390 ASP A N 1
ATOM 2889 C CA . ASP A 1 390 ? -40.650 7.126 68.313 1.00 91.38 390 ASP A CA 1
ATOM 2890 C C . ASP A 1 390 ? -39.247 6.974 67.717 1.00 91.38 390 ASP A C 1
ATOM 2892 O O . ASP A 1 390 ? -39.012 7.299 66.550 1.00 91.38 390 ASP A O 1
ATOM 2896 N N . LYS A 1 391 ? -38.310 6.393 68.477 1.00 94.00 391 LYS A N 1
ATOM 2897 C CA . LYS A 1 391 ? -36.965 6.089 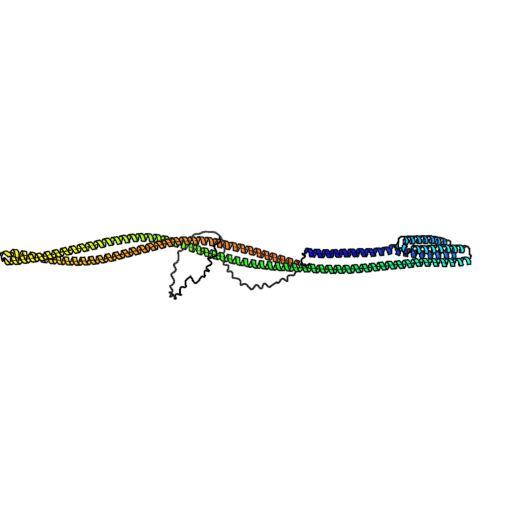67.970 1.00 94.00 391 LYS A CA 1
ATOM 2898 C C . LYS A 1 391 ? -37.004 5.100 66.802 1.00 94.00 391 LYS A C 1
ATOM 2900 O O . LYS A 1 391 ? -36.257 5.256 65.836 1.00 94.00 391 LYS A O 1
ATOM 2905 N N . THR A 1 392 ? -37.866 4.090 66.887 1.00 94.50 392 THR A N 1
ATOM 2906 C CA . THR A 1 392 ? -38.041 3.079 65.835 1.00 94.50 392 THR A CA 1
ATOM 2907 C C . THR A 1 392 ? -38.676 3.691 64.585 1.00 94.50 392 THR A C 1
ATOM 2909 O O . THR A 1 392 ? -38.206 3.438 63.478 1.00 94.50 392 THR A O 1
ATOM 2912 N N . SER A 1 393 ? -39.671 4.563 64.752 1.00 92.94 393 SER A N 1
ATOM 2913 C CA . SER A 1 393 ? -40.294 5.342 63.678 1.00 92.94 393 SER A CA 1
ATOM 2914 C C . SER A 1 393 ? -39.264 6.214 62.948 1.00 92.94 393 SER A C 1
ATOM 2916 O O . SER A 1 393 ? -39.152 6.162 61.722 1.00 92.94 393 SER A O 1
ATOM 2918 N N . GLY A 1 394 ? -38.408 6.921 63.696 1.00 92.50 394 GLY A N 1
ATOM 2919 C CA . GLY A 1 394 ? -37.298 7.689 63.126 1.00 92.50 394 GLY A CA 1
ATOM 2920 C C . GLY A 1 394 ? -36.305 6.829 62.333 1.00 92.50 394 GLY A C 1
ATOM 2921 O O . GLY A 1 394 ? -35.850 7.241 61.265 1.00 92.50 394 GLY A O 1
ATOM 2922 N N . ALA A 1 395 ? -35.998 5.616 62.805 1.00 94.19 395 ALA A N 1
ATOM 2923 C CA . ALA A 1 395 ? -35.144 4.678 62.074 1.00 94.19 395 ALA A CA 1
ATOM 2924 C C . ALA A 1 395 ? -35.792 4.209 60.758 1.00 94.19 395 ALA A C 1
ATOM 2926 O O . ALA A 1 395 ? -35.115 4.177 59.733 1.00 94.19 395 ALA A O 1
ATOM 2927 N N . PHE A 1 396 ? -37.099 3.917 60.749 1.00 93.44 396 PHE A N 1
ATOM 2928 C CA . PHE A 1 396 ? -37.820 3.571 59.517 1.00 93.44 396 PHE A CA 1
ATOM 2929 C C . PHE A 1 396 ? -37.850 4.721 58.506 1.00 93.44 396 PHE A C 1
ATOM 2931 O O . PHE A 1 396 ? -37.661 4.474 57.316 1.00 93.44 396 PHE A O 1
ATOM 2938 N N . SER A 1 397 ? -37.973 5.973 58.959 1.00 91.75 397 SER A N 1
ATOM 2939 C CA . SER A 1 397 ? -37.855 7.141 58.074 1.00 91.75 397 SER A CA 1
ATOM 2940 C C . SER A 1 397 ? -36.477 7.219 57.403 1.00 91.75 397 SER A C 1
ATOM 2942 O O . SER A 1 397 ? -36.386 7.460 56.203 1.00 91.75 397 SER A O 1
ATOM 2944 N N . GLN A 1 398 ? -35.392 6.963 58.145 1.00 94.25 398 GLN A N 1
ATOM 2945 C CA . GLN A 1 398 ? -34.037 6.943 57.572 1.00 94.25 398 GLN A CA 1
ATOM 2946 C C . GLN A 1 398 ? -33.831 5.783 56.589 1.00 94.25 398 GLN A C 1
ATOM 2948 O O . GLN A 1 398 ? -33.115 5.929 55.592 1.00 94.25 398 GLN A O 1
ATOM 2953 N N . VAL A 1 399 ? -34.452 4.628 56.856 1.00 95.00 399 VAL A N 1
ATOM 2954 C CA . VAL A 1 399 ? -34.470 3.502 55.916 1.00 95.00 399 VAL A CA 1
ATOM 2955 C C . VAL A 1 399 ? -35.197 3.908 54.635 1.00 95.00 399 VAL A C 1
ATOM 2957 O O . VAL A 1 399 ? -34.638 3.697 53.565 1.00 95.00 399 VAL A O 1
ATOM 2960 N N . ALA A 1 400 ? -36.356 4.570 54.720 1.00 91.81 400 ALA A N 1
ATOM 2961 C CA . ALA A 1 400 ? -37.101 5.051 53.552 1.00 91.81 400 ALA A CA 1
ATOM 2962 C C . ALA A 1 400 ? -36.255 5.977 52.664 1.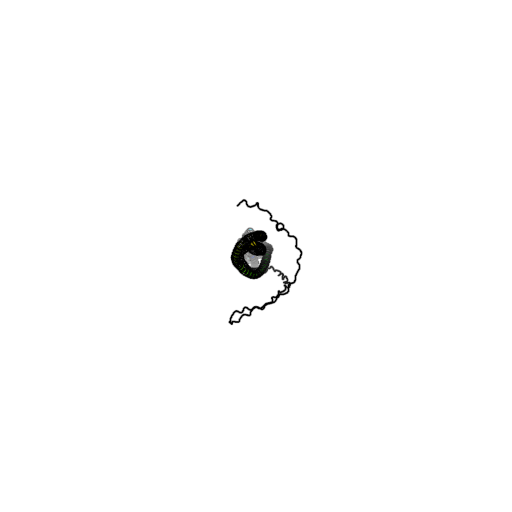00 91.81 400 ALA A C 1
ATOM 2964 O O . ALA A 1 400 ? -36.154 5.768 51.452 1.00 91.81 400 ALA A O 1
ATOM 2965 N N . ASP A 1 401 ? -35.577 6.952 53.273 1.00 93.00 401 ASP A N 1
ATOM 2966 C CA . ASP A 1 401 ? -34.682 7.869 52.562 1.00 93.00 401 ASP A CA 1
ATOM 2967 C C . ASP A 1 401 ? -33.520 7.131 51.884 1.00 93.00 401 ASP A C 1
ATOM 2969 O O . ASP A 1 401 ? -33.144 7.442 50.751 1.00 93.00 401 ASP A O 1
ATOM 2973 N N . SER A 1 402 ? -32.944 6.137 52.564 1.00 95.19 402 SER A N 1
ATOM 2974 C CA . SER A 1 402 ? -31.841 5.331 52.030 1.00 95.19 402 SER A CA 1
ATOM 2975 C C . SER A 1 402 ? -32.299 4.440 50.875 1.00 95.19 402 SER A C 1
ATOM 2977 O O . SER A 1 402 ? -31.614 4.359 49.857 1.00 95.19 402 SER A O 1
ATOM 2979 N N . THR A 1 403 ? -33.479 3.829 50.992 1.00 94.69 403 THR A N 1
ATOM 2980 C CA . THR A 1 403 ? -34.115 3.024 49.944 1.00 94.69 403 THR A CA 1
ATOM 2981 C C . THR A 1 403 ? -34.351 3.859 48.684 1.00 94.69 403 THR A C 1
ATOM 2983 O O . THR A 1 403 ? -33.986 3.427 47.592 1.00 94.69 403 THR A O 1
ATOM 2986 N N . ASN A 1 404 ? -34.855 5.090 48.820 1.00 91.44 404 ASN A N 1
ATOM 2987 C CA . ASN A 1 404 ? -35.046 5.995 47.682 1.00 91.44 404 ASN A CA 1
ATOM 2988 C C . ASN A 1 404 ? -33.722 6.383 47.005 1.00 91.44 404 ASN A C 1
ATOM 2990 O O . ASN A 1 404 ? -33.642 6.412 45.778 1.00 91.44 404 ASN A O 1
ATOM 2994 N N . LYS A 1 405 ? -32.658 6.634 47.780 1.00 95.12 405 LYS A N 1
ATOM 2995 C CA . LYS A 1 405 ? -31.326 6.922 47.219 1.00 95.12 405 LYS A CA 1
ATOM 2996 C C . LYS A 1 405 ? -30.765 5.739 46.431 1.00 95.12 405 LYS A C 1
ATOM 2998 O O . LYS A 1 405 ? -30.229 5.937 45.347 1.00 95.12 405 LYS A O 1
ATOM 3003 N N . VAL A 1 406 ? -30.899 4.518 46.954 1.00 96.50 406 VAL A N 1
ATOM 3004 C CA . VAL A 1 406 ? -30.439 3.303 46.262 1.00 96.50 406 VAL A CA 1
ATOM 3005 C C . VAL A 1 406 ? -31.225 3.075 44.968 1.00 96.50 406 VAL A C 1
ATOM 3007 O O . VAL A 1 406 ? -30.613 2.758 43.953 1.00 96.50 406 VAL A O 1
ATOM 3010 N N . ALA A 1 407 ? -32.543 3.305 44.965 1.00 93.25 407 ALA A N 1
ATOM 3011 C CA . ALA A 1 407 ? -33.354 3.240 43.746 1.00 93.25 407 ALA A CA 1
ATOM 3012 C C . ALA A 1 407 ? -32.880 4.250 42.678 1.00 93.25 407 ALA A C 1
ATOM 3014 O O . ALA A 1 407 ? -32.732 3.898 41.507 1.00 93.25 407 ALA A O 1
ATOM 3015 N N . GLY A 1 408 ? -32.550 5.480 43.092 1.00 94.25 408 GLY A N 1
ATOM 3016 C CA . GLY A 1 408 ? -31.970 6.491 42.203 1.00 94.25 408 GLY A CA 1
ATOM 3017 C C . GLY A 1 408 ? -30.648 6.043 41.571 1.00 94.25 408 GLY A C 1
ATOM 3018 O O . GLY A 1 408 ? -30.495 6.111 40.354 1.00 94.25 408 GLY A O 1
ATOM 3019 N N . LEU A 1 409 ? -29.728 5.492 42.370 1.00 96.44 409 LEU A N 1
ATOM 3020 C CA . LEU A 1 409 ? -28.452 4.963 41.868 1.00 96.44 409 LEU A CA 1
ATOM 3021 C C . LEU A 1 409 ? -28.644 3.805 40.880 1.00 96.44 409 LEU A C 1
ATOM 3023 O O . LEU A 1 409 ? -27.932 3.723 39.886 1.00 96.44 409 LEU A O 1
ATOM 3027 N N . ILE A 1 410 ? -29.610 2.914 41.118 1.00 96.50 410 ILE A N 1
ATOM 3028 C CA . ILE A 1 410 ? -29.917 1.818 40.186 1.00 96.50 410 ILE A CA 1
ATOM 3029 C C . ILE A 1 410 ? -30.441 2.362 38.852 1.00 96.50 410 ILE A C 1
ATOM 3031 O O . ILE A 1 410 ? -30.051 1.869 37.792 1.00 96.50 410 ILE A O 1
ATOM 3035 N N . THR A 1 411 ? -31.273 3.405 38.893 1.00 93.75 411 THR A N 1
ATOM 3036 C CA . THR A 1 411 ? -31.747 4.087 37.681 1.00 93.75 411 THR A CA 1
ATOM 3037 C C . THR A 1 411 ? -30.578 4.677 36.887 1.00 93.75 411 THR A C 1
ATOM 3039 O O . THR A 1 411 ? -30.499 4.483 35.675 1.00 93.75 411 THR A O 1
ATOM 3042 N N . GLU A 1 412 ? -29.631 5.333 37.562 1.00 95.94 412 GLU A N 1
ATOM 3043 C CA . GLU A 1 412 ? -28.417 5.865 36.928 1.00 95.94 412 GLU A CA 1
ATOM 3044 C C . GLU A 1 412 ? -27.552 4.757 36.303 1.00 95.94 412 GLU A C 1
ATOM 3046 O O . GLU A 1 412 ? -27.091 4.911 35.172 1.00 95.94 412 GLU A O 1
ATOM 3051 N N . ILE A 1 413 ? -27.382 3.610 36.979 1.00 95.88 413 ILE A N 1
ATOM 3052 C CA . ILE A 1 413 ? -26.650 2.454 36.427 1.00 95.88 413 ILE A CA 1
ATOM 3053 C C . ILE A 1 413 ? -27.340 1.923 35.165 1.00 95.88 413 ILE A C 1
ATOM 3055 O O . ILE A 1 413 ? -26.659 1.566 34.203 1.00 95.88 413 ILE A O 1
ATOM 3059 N N . ASN A 1 414 ? -28.672 1.868 35.142 1.00 92.50 414 ASN A N 1
ATOM 3060 C CA . ASN A 1 414 ? -29.428 1.401 33.981 1.00 92.50 414 ASN A CA 1
ATOM 3061 C C . ASN A 1 414 ? -29.245 2.325 32.764 1.00 92.50 414 ASN A C 1
ATOM 3063 O O . ASN A 1 414 ? -28.972 1.856 31.656 1.00 92.50 414 ASN A O 1
ATOM 3067 N N . ILE A 1 415 ? -29.322 3.643 32.983 1.00 93.88 415 ILE A N 1
ATOM 3068 C CA . ILE A 1 415 ? -29.073 4.653 31.945 1.00 93.88 415 ILE A CA 1
ATOM 3069 C C . ILE A 1 415 ? -27.640 4.517 31.417 1.00 93.88 415 ILE A C 1
ATOM 3071 O O . ILE A 1 415 ? -27.448 4.361 30.213 1.00 93.88 415 ILE A O 1
ATOM 3075 N N . ALA A 1 416 ? -26.648 4.472 32.313 1.00 96.69 416 ALA A N 1
ATOM 3076 C CA . ALA A 1 416 ? -25.243 4.325 31.938 1.00 96.69 416 ALA A CA 1
ATOM 3077 C C . ALA A 1 416 ? -24.965 3.008 31.194 1.00 96.69 416 ALA A C 1
ATOM 3079 O O . ALA A 1 416 ? -24.191 2.987 30.242 1.00 96.69 416 ALA A O 1
ATOM 3080 N N . SER A 1 417 ? -25.614 1.908 31.586 1.00 96.19 417 SER A N 1
ATOM 3081 C CA . SER A 1 417 ? -25.476 0.614 30.900 1.00 96.19 417 SER A CA 1
ATOM 3082 C C . SER A 1 417 ? -26.084 0.656 29.495 1.00 96.19 417 SER A C 1
ATOM 3084 O O . SER A 1 417 ? -25.532 0.077 28.564 1.00 96.19 417 SER A O 1
ATOM 3086 N N . THR A 1 418 ? -27.199 1.367 29.315 1.00 90.88 418 THR A N 1
ATOM 3087 C CA . THR A 1 418 ? -27.823 1.551 27.995 1.00 90.88 418 THR A CA 1
ATOM 3088 C C . THR A 1 418 ? -26.925 2.378 27.073 1.00 90.88 418 THR A C 1
ATOM 3090 O O . THR A 1 418 ? -26.693 1.985 25.932 1.00 90.88 418 THR A O 1
ATOM 3093 N N . GLU A 1 419 ? -26.350 3.469 27.583 1.00 94.50 419 GLU A N 1
ATOM 3094 C CA . GLU A 1 419 ? -25.400 4.309 26.843 1.00 94.50 419 GLU A CA 1
ATOM 3095 C C . GLU A 1 419 ? -24.108 3.545 26.498 1.00 94.50 419 GLU A C 1
ATOM 3097 O O . GLU A 1 419 ? -23.624 3.609 25.369 1.00 94.50 419 GLU A O 1
ATOM 3102 N N . GLN A 1 420 ? -23.585 2.734 27.425 1.00 96.25 420 GLN A N 1
ATOM 3103 C CA . GLN A 1 420 ? -22.457 1.837 27.152 1.00 96.25 420 GLN A CA 1
ATOM 3104 C C . GLN A 1 420 ? -22.773 0.831 26.043 1.00 96.25 420 GLN A C 1
ATOM 3106 O O . GLN A 1 420 ? -21.915 0.577 25.203 1.00 96.25 420 GLN A O 1
ATOM 3111 N N . ALA A 1 421 ? -23.980 0.259 26.019 1.00 92.44 421 ALA A N 1
ATOM 3112 C CA . ALA A 1 421 ? -24.375 -0.680 24.972 1.00 92.44 421 ALA A CA 1
ATOM 3113 C C . ALA A 1 421 ? -24.403 -0.004 23.590 1.00 92.44 421 ALA A C 1
ATOM 3115 O O . ALA A 1 421 ? -23.957 -0.595 22.607 1.00 92.44 421 ALA A O 1
ATOM 3116 N N . GLU A 1 422 ? -24.874 1.242 23.515 1.00 93.00 422 GLU A N 1
ATOM 3117 C CA . GLU A 1 422 ? -24.828 2.035 22.285 1.00 93.00 422 GLU A CA 1
ATOM 3118 C C . GLU A 1 422 ? -23.386 2.347 21.859 1.00 93.00 422 GLU A C 1
ATOM 3120 O O . GLU A 1 422 ? -23.024 2.110 20.706 1.00 93.00 422 GLU A O 1
ATOM 3125 N N . GLY A 1 423 ? -22.533 2.782 22.793 1.00 96.62 423 GLY A N 1
ATOM 3126 C CA . GLY A 1 423 ? -21.113 3.026 22.526 1.00 96.62 423 GLY A CA 1
ATOM 3127 C C . GLY A 1 423 ? -20.371 1.772 22.050 1.00 96.62 423 GLY A C 1
ATOM 3128 O O . GLY A 1 423 ? -19.572 1.837 21.119 1.00 96.62 423 GLY A O 1
ATOM 3129 N N . ILE A 1 424 ? -20.681 0.605 22.623 1.00 96.38 424 ILE A N 1
ATOM 3130 C CA . ILE A 1 424 ? -20.127 -0.686 22.191 1.00 96.38 424 ILE A CA 1
ATOM 3131 C C . ILE A 1 424 ? -20.539 -1.020 20.752 1.00 96.38 424 ILE A C 1
ATOM 3133 O O . ILE A 1 424 ? -19.705 -1.492 19.980 1.00 96.38 424 ILE A O 1
ATOM 3137 N N . ASN A 1 425 ? -21.786 -0.746 20.356 1.00 92.75 425 ASN A N 1
ATOM 3138 C CA . ASN A 1 425 ? -22.223 -0.958 18.972 1.00 92.75 425 ASN A CA 1
ATOM 3139 C C . ASN A 1 425 ? -21.451 -0.067 17.989 1.00 92.75 425 ASN A C 1
ATOM 3141 O O . ASN A 1 425 ? -20.988 -0.558 16.965 1.00 92.75 425 ASN A O 1
ATOM 3145 N N . GLN A 1 426 ? -21.231 1.207 18.330 1.00 95.50 426 GLN A N 1
ATOM 3146 C CA . GLN A 1 426 ? -20.431 2.115 17.498 1.00 95.50 426 GLN A CA 1
ATOM 3147 C C . GLN A 1 426 ? -18.980 1.632 17.352 1.00 95.50 426 GLN A C 1
ATOM 3149 O O . GLN A 1 426 ? -18.400 1.708 16.268 1.00 95.50 426 GLN A O 1
ATOM 3154 N N . VAL A 1 427 ? -18.392 1.093 18.426 1.00 96.44 427 VAL A N 1
ATOM 3155 C CA . VAL A 1 427 ? -17.054 0.485 18.370 1.00 96.44 427 VAL A CA 1
ATOM 3156 C C . VAL A 1 427 ? -17.051 -0.760 17.476 1.00 96.44 427 VAL A C 1
ATOM 3158 O O . VAL A 1 427 ? -16.127 -0.919 16.685 1.00 96.44 427 VAL A O 1
ATOM 3161 N N . ASN A 1 428 ? -18.079 -1.611 17.533 1.00 93.56 428 ASN A N 1
ATOM 3162 C CA . ASN A 1 428 ? -18.199 -2.772 16.640 1.00 93.56 428 ASN A CA 1
ATOM 3163 C C . ASN A 1 428 ? -18.300 -2.378 15.157 1.00 93.56 428 ASN A C 1
ATOM 3165 O O . ASN A 1 428 ? -17.654 -3.000 14.308 1.00 93.56 428 ASN A O 1
ATOM 3169 N N . ASP A 1 429 ? -19.050 -1.322 14.837 1.00 94.38 429 ASP A N 1
ATOM 3170 C CA . ASP A 1 429 ? -19.119 -0.793 13.471 1.00 94.38 429 ASP A CA 1
ATOM 3171 C C . ASP A 1 429 ? -17.741 -0.297 13.000 1.00 94.38 429 ASP A C 1
ATOM 3173 O O . ASP A 1 429 ? -17.313 -0.592 11.880 1.00 94.38 429 ASP A O 1
ATOM 3177 N N . ALA A 1 430 ? -17.001 0.399 13.870 1.00 96.00 430 ALA A N 1
ATOM 3178 C CA . ALA A 1 430 ? -15.640 0.847 13.582 1.00 96.00 430 ALA A CA 1
ATOM 3179 C C . ALA A 1 430 ? -14.660 -0.327 13.399 1.00 96.00 430 ALA A C 1
ATOM 3181 O O . ALA A 1 430 ? -13.835 -0.295 12.486 1.00 96.00 430 ALA A O 1
ATOM 3182 N N . LEU A 1 431 ? -14.769 -1.385 14.210 1.00 95.56 431 LEU A N 1
ATOM 3183 C CA . LEU A 1 431 ? -13.963 -2.603 14.060 1.00 95.56 431 LEU A CA 1
ATOM 3184 C C . LEU A 1 431 ? -14.237 -3.301 12.723 1.00 95.56 431 LEU A C 1
ATOM 3186 O O . LEU A 1 431 ? -13.297 -3.728 12.059 1.00 95.56 431 LEU A O 1
ATOM 3190 N N . THR A 1 432 ? -15.496 -3.340 12.281 1.00 93.81 432 THR A N 1
ATOM 3191 C CA . THR A 1 432 ? -15.868 -3.896 10.969 1.00 93.81 432 THR A CA 1
ATOM 3192 C C . THR A 1 432 ? -15.237 -3.101 9.820 1.00 93.81 432 THR A C 1
ATOM 3194 O O . THR A 1 432 ? -14.765 -3.671 8.836 1.00 93.81 432 THR A O 1
ATOM 3197 N N . GLN A 1 433 ? -15.180 -1.772 9.938 1.00 95.69 433 GLN A N 1
ATOM 3198 C CA . GLN A 1 433 ? -14.485 -0.931 8.959 1.00 95.69 433 GLN A CA 1
ATOM 3199 C C . GLN A 1 433 ? -12.966 -1.142 8.994 1.00 95.69 433 GLN A C 1
ATOM 3201 O O . GLN A 1 433 ? -12.332 -1.187 7.939 1.00 95.69 433 GLN A O 1
ATOM 3206 N N . MET A 1 434 ? -12.379 -1.291 10.186 1.00 96.25 434 MET A N 1
ATOM 3207 C CA . MET A 1 434 ? -10.954 -1.598 10.332 1.00 96.25 434 MET A CA 1
ATOM 3208 C C . MET A 1 434 ? -10.595 -2.941 9.696 1.00 96.25 434 MET A C 1
ATOM 3210 O O . MET A 1 434 ? -9.581 -3.012 9.006 1.00 96.25 434 MET A O 1
ATOM 3214 N N . ASP A 1 435 ? -11.432 -3.966 9.856 1.00 95.62 435 ASP A N 1
ATOM 3215 C CA . ASP A 1 435 ? -11.235 -5.274 9.223 1.00 95.62 435 ASP A CA 1
ATOM 3216 C C . ASP A 1 435 ? -11.178 -5.157 7.690 1.00 95.62 435 ASP A C 1
ATOM 3218 O O . ASP A 1 435 ? -10.230 -5.623 7.054 1.00 95.62 435 ASP A O 1
ATOM 3222 N N . ALA A 1 436 ? -12.104 -4.399 7.090 1.00 95.69 436 ALA A N 1
ATOM 3223 C CA . ALA A 1 436 ? -12.088 -4.127 5.651 1.00 95.69 436 ALA A CA 1
ATOM 3224 C C . ALA A 1 436 ? -10.806 -3.398 5.193 1.00 95.69 436 ALA A C 1
ATOM 3226 O O . ALA A 1 436 ? -10.258 -3.699 4.128 1.00 95.69 436 ALA A O 1
ATOM 3227 N N . VAL A 1 437 ? -10.298 -2.452 5.991 1.00 96.69 437 VAL A N 1
ATOM 3228 C CA . VAL A 1 437 ? -9.034 -1.748 5.705 1.00 96.69 437 VAL A CA 1
ATOM 3229 C C . VAL A 1 437 ? -7.833 -2.684 5.832 1.00 96.69 437 VAL A C 1
ATOM 3231 O O . VAL A 1 437 ? -6.932 -2.621 4.994 1.00 96.69 437 VAL A O 1
ATOM 3234 N N . VAL A 1 438 ? -7.810 -3.564 6.833 1.00 96.81 438 VAL A N 1
ATOM 3235 C CA . VAL A 1 438 ? -6.748 -4.563 7.013 1.00 96.81 438 VAL A CA 1
ATOM 3236 C C . VAL A 1 438 ? -6.735 -5.551 5.848 1.00 96.81 438 VAL A C 1
ATOM 3238 O O . VAL A 1 438 ? -5.675 -5.799 5.273 1.00 96.81 438 VAL A O 1
ATOM 3241 N N . GLN A 1 439 ? -7.901 -6.038 5.419 1.00 94.81 439 GLN A N 1
ATOM 3242 C CA . GLN A 1 439 ? -8.010 -6.923 4.261 1.00 94.81 439 GLN A CA 1
ATOM 3243 C C . GLN A 1 439 ? -7.556 -6.231 2.966 1.00 94.81 439 GLN A C 1
ATOM 3245 O O . GLN A 1 439 ? -6.803 -6.810 2.183 1.00 94.81 439 GLN A O 1
ATOM 3250 N N . SER A 1 440 ? -7.964 -4.975 2.758 1.00 96.81 440 SER A N 1
ATOM 3251 C CA . SER A 1 440 ? -7.509 -4.156 1.628 1.00 96.81 440 SER A CA 1
ATOM 3252 C C . SER A 1 440 ? -5.996 -3.923 1.665 1.00 96.81 440 SER A C 1
ATOM 3254 O O . SER A 1 440 ? -5.321 -4.041 0.646 1.00 96.81 440 SER A O 1
ATOM 3256 N N . SER A 1 441 ? -5.430 -3.666 2.845 1.00 95.81 441 SER A N 1
ATOM 3257 C CA . SER A 1 441 ? -3.985 -3.480 3.023 1.00 95.81 441 SER A CA 1
ATOM 3258 C C . SER A 1 441 ? -3.202 -4.749 2.691 1.00 95.81 441 SER A C 1
ATOM 3260 O O . SER A 1 441 ? -2.189 -4.668 1.998 1.00 95.81 441 SER A O 1
ATOM 3262 N N . ALA A 1 442 ? -3.695 -5.918 3.112 1.00 94.81 442 ALA A N 1
ATOM 3263 C CA . ALA A 1 442 ? -3.102 -7.206 2.766 1.00 94.81 442 ALA A CA 1
ATOM 3264 C C . ALA A 1 442 ? -3.153 -7.474 1.251 1.00 94.81 442 ALA A C 1
ATOM 3266 O O . ALA A 1 442 ? -2.138 -7.843 0.663 1.00 94.81 442 ALA A O 1
ATOM 3267 N N . ALA A 1 443 ? -4.297 -7.221 0.605 1.00 95.31 443 ALA A N 1
ATOM 3268 C CA . ALA A 1 443 ? -4.441 -7.373 -0.844 1.00 95.31 443 ALA A CA 1
ATOM 3269 C C . ALA A 1 443 ? -3.518 -6.414 -1.621 1.00 95.31 443 ALA A C 1
ATOM 3271 O O . ALA A 1 443 ? -2.809 -6.835 -2.533 1.00 95.31 443 ALA A O 1
ATOM 3272 N N . ASN A 1 444 ? -3.460 -5.142 -1.216 1.00 96.62 444 ASN A N 1
ATOM 3273 C CA . ASN A 1 444 ? -2.585 -4.139 -1.829 1.00 96.62 444 ASN A CA 1
ATOM 3274 C C . ASN A 1 444 ? -1.102 -4.480 -1.644 1.00 96.62 444 ASN A C 1
ATOM 3276 O O . ASN A 1 444 ? -0.290 -4.202 -2.527 1.00 96.62 444 ASN A O 1
ATOM 3280 N N . ALA A 1 445 ? -0.732 -5.071 -0.506 1.00 97.69 445 ALA A N 1
ATOM 3281 C CA . ALA A 1 445 ? 0.617 -5.564 -0.269 1.00 97.69 445 ALA A CA 1
ATOM 3282 C C . ALA A 1 445 ? 0.970 -6.713 -1.229 1.00 97.69 445 ALA A C 1
ATOM 3284 O O . ALA A 1 445 ? 2.043 -6.708 -1.829 1.00 97.69 445 ALA A O 1
ATOM 3285 N N . GLU A 1 446 ? 0.064 -7.668 -1.435 1.00 94.38 446 GLU A N 1
ATOM 3286 C CA . GLU A 1 446 ? 0.269 -8.778 -2.374 1.00 94.38 446 GLU A CA 1
ATOM 3287 C C . GLU A 1 446 ? 0.380 -8.292 -3.833 1.00 94.38 446 GLU A C 1
ATOM 3289 O O . GLU A 1 446 ? 1.291 -8.699 -4.566 1.00 94.38 446 GLU A O 1
ATOM 3294 N N . GLU A 1 447 ? -0.476 -7.349 -4.236 1.00 97.12 447 GLU A N 1
ATOM 3295 C CA . GLU A 1 447 ? -0.420 -6.711 -5.556 1.00 97.12 447 GLU A CA 1
ATOM 3296 C C . GLU A 1 447 ? 0.881 -5.915 -5.744 1.00 97.12 447 GLU A C 1
ATOM 3298 O O . GLU A 1 447 ? 1.564 -6.067 -6.758 1.00 97.12 447 GLU A O 1
ATOM 3303 N N . SER A 1 448 ? 1.282 -5.123 -4.743 1.00 96.88 448 SER A N 1
ATOM 3304 C CA . SER A 1 448 ? 2.520 -4.330 -4.779 1.00 96.88 448 SER A CA 1
ATOM 3305 C C . SER A 1 448 ? 3.768 -5.208 -4.841 1.00 96.88 448 SER A C 1
ATOM 3307 O O . SER A 1 448 ? 4.722 -4.871 -5.549 1.00 96.88 448 SER A O 1
ATOM 3309 N N . SER A 1 449 ? 3.765 -6.346 -4.142 1.00 95.69 449 SER A N 1
ATOM 3310 C CA . SER A 1 449 ? 4.835 -7.343 -4.226 1.00 95.69 449 SER A CA 1
ATOM 3311 C C . SER A 1 449 ? 4.937 -7.910 -5.644 1.00 95.69 449 SER A C 1
ATOM 3313 O O . SER A 1 449 ? 6.006 -7.861 -6.252 1.00 95.69 449 SER A O 1
ATOM 3315 N N . SER A 1 450 ? 3.808 -8.334 -6.219 1.00 95.75 450 SER A N 1
ATOM 3316 C CA . SER A 1 450 ? 3.741 -8.877 -7.584 1.00 95.75 450 SER A CA 1
ATOM 3317 C C . SER A 1 450 ? 4.197 -7.859 -8.638 1.00 95.75 450 SER A C 1
ATOM 3319 O O . SER A 1 450 ? 5.016 -8.171 -9.503 1.00 95.75 450 SER A O 1
ATOM 3321 N N . ALA A 1 451 ? 3.736 -6.609 -8.534 1.00 97.00 451 ALA A N 1
ATOM 3322 C CA . ALA A 1 451 ? 4.155 -5.523 -9.416 1.00 97.00 451 ALA A CA 1
ATOM 3323 C C . ALA A 1 451 ? 5.658 -5.223 -9.283 1.00 97.00 451 ALA A C 1
ATOM 3325 O O . ALA A 1 451 ? 6.336 -4.940 -10.271 1.00 97.00 451 ALA A O 1
ATOM 3326 N N . SER A 1 452 ? 6.208 -5.319 -8.072 1.00 97.62 452 SER A N 1
ATOM 3327 C CA . SER A 1 452 ? 7.642 -5.138 -7.826 1.00 97.62 452 SER A CA 1
ATOM 3328 C C . SER A 1 452 ? 8.487 -6.256 -8.435 1.00 97.62 452 SER A C 1
ATOM 3330 O O . SER A 1 452 ? 9.564 -5.987 -8.969 1.00 97.62 452 SER A O 1
ATOM 3332 N N . GLU A 1 453 ? 8.011 -7.502 -8.397 1.00 94.81 453 GLU A N 1
ATOM 3333 C CA . GLU A 1 453 ? 8.666 -8.619 -9.085 1.00 94.81 453 GLU A CA 1
ATOM 3334 C C . GLU A 1 453 ? 8.692 -8.399 -10.604 1.00 94.81 453 GLU A C 1
ATOM 3336 O O . GLU A 1 453 ? 9.739 -8.577 -11.235 1.00 94.81 453 GLU A O 1
ATOM 3341 N N . GLU A 1 454 ? 7.585 -7.928 -11.187 1.00 97.00 454 GLU A N 1
ATOM 3342 C CA . GLU A 1 454 ? 7.518 -7.587 -12.611 1.00 97.00 454 GLU A CA 1
ATOM 3343 C C . GLU A 1 454 ? 8.461 -6.428 -12.968 1.00 97.00 454 GLU A C 1
ATOM 3345 O O . GLU A 1 454 ? 9.230 -6.529 -13.927 1.00 97.00 454 GLU A O 1
ATOM 3350 N N . LEU A 1 455 ? 8.480 -5.350 -12.176 1.00 97.12 455 LEU A N 1
ATOM 3351 C CA . LEU A 1 455 ? 9.400 -4.226 -12.379 1.00 97.12 455 LEU A CA 1
ATOM 3352 C C . LEU A 1 455 ? 10.868 -4.659 -12.281 1.00 97.12 455 LEU A C 1
ATOM 3354 O O . LEU A 1 455 ? 11.697 -4.207 -13.078 1.00 97.12 455 LEU A O 1
ATOM 3358 N N . ASN A 1 456 ? 11.199 -5.563 -11.354 1.00 96.75 456 ASN A N 1
ATOM 3359 C CA . ASN A 1 456 ? 12.544 -6.119 -11.258 1.00 96.75 456 ASN A CA 1
ATOM 3360 C C . ASN A 1 456 ? 12.902 -6.942 -12.508 1.00 96.75 456 ASN A C 1
ATOM 3362 O O . ASN A 1 456 ? 13.988 -6.765 -13.063 1.00 96.75 456 ASN A O 1
ATOM 3366 N N . ALA A 1 457 ? 11.984 -7.778 -13.003 1.00 96.19 457 ALA A N 1
ATOM 3367 C CA . ALA A 1 457 ? 12.187 -8.535 -14.237 1.00 96.19 457 ALA A CA 1
ATOM 3368 C C . ALA A 1 457 ? 12.380 -7.614 -15.459 1.00 96.19 457 ALA A C 1
ATOM 3370 O O . ALA A 1 457 ? 13.281 -7.837 -16.273 1.00 96.19 457 ALA A O 1
ATOM 3371 N N . GLN A 1 458 ? 11.601 -6.532 -15.566 1.00 96.31 458 GLN A N 1
ATOM 3372 C CA . GLN A 1 458 ? 11.756 -5.526 -16.624 1.00 96.31 458 GLN A CA 1
ATOM 3373 C C . GLN A 1 458 ? 13.099 -4.791 -16.526 1.00 96.31 458 GLN A C 1
ATOM 3375 O O . GLN A 1 458 ? 13.762 -4.549 -17.538 1.00 96.31 458 GLN A O 1
ATOM 3380 N N . ALA A 1 459 ? 13.548 -4.472 -15.311 1.00 97.38 459 ALA A N 1
ATOM 3381 C CA . ALA A 1 459 ? 14.854 -3.868 -15.084 1.00 97.38 459 ALA A CA 1
ATOM 3382 C C . ALA A 1 459 ? 16.007 -4.807 -15.482 1.00 97.38 459 ALA A C 1
ATOM 3384 O O . ALA A 1 459 ? 16.986 -4.365 -16.089 1.00 97.38 459 ALA A O 1
ATOM 3385 N N . GLU A 1 460 ? 15.899 -6.107 -15.199 1.00 94.81 460 GLU A N 1
ATOM 3386 C CA . GLU A 1 460 ? 16.865 -7.111 -15.658 1.00 94.81 460 GLU A CA 1
ATOM 3387 C C . GLU A 1 460 ? 16.874 -7.255 -17.186 1.00 94.81 460 GLU A C 1
ATOM 3389 O O . GLU A 1 460 ? 17.948 -7.267 -17.798 1.00 94.81 460 GLU A O 1
ATOM 3394 N N . ALA A 1 461 ? 15.702 -7.274 -17.827 1.00 95.25 461 ALA A N 1
ATOM 3395 C CA . ALA A 1 461 ? 15.585 -7.289 -19.285 1.00 95.25 461 ALA A CA 1
ATOM 3396 C C . ALA A 1 461 ? 16.212 -6.035 -19.927 1.00 95.25 461 ALA A C 1
ATOM 3398 O O . ALA A 1 461 ? 16.923 -6.127 -20.937 1.00 95.25 461 ALA A O 1
ATOM 3399 N N . MET A 1 462 ? 16.027 -4.865 -19.309 1.00 94.88 462 MET A N 1
ATOM 3400 C CA . MET A 1 462 ? 16.656 -3.616 -19.740 1.00 94.88 462 MET A CA 1
ATOM 3401 C C . MET A 1 462 ? 18.179 -3.678 -19.599 1.00 94.88 462 MET A C 1
ATOM 3403 O O . MET A 1 462 ? 18.885 -3.338 -20.547 1.00 94.88 462 MET A O 1
ATOM 3407 N N . LYS A 1 463 ? 18.706 -4.180 -18.473 1.00 93.50 463 LYS A N 1
ATOM 3408 C CA . LYS A 1 463 ? 20.154 -4.402 -18.294 1.00 93.50 463 LYS A CA 1
ATOM 3409 C C . LYS A 1 463 ? 20.723 -5.329 -19.367 1.00 93.50 463 LYS A C 1
ATOM 3411 O O . LYS A 1 463 ? 21.792 -5.047 -19.905 1.00 93.50 463 LYS A O 1
ATOM 3416 N N . SER A 1 464 ? 20.009 -6.404 -19.705 1.00 93.50 464 SER A N 1
ATOM 3417 C CA . SER A 1 464 ? 20.399 -7.314 -20.789 1.00 93.50 464 SER A CA 1
ATOM 3418 C C . SER A 1 464 ? 20.483 -6.584 -22.137 1.00 93.50 464 SER A C 1
ATOM 3420 O O . SER A 1 464 ? 21.507 -6.644 -22.818 1.00 93.50 464 SER A O 1
ATOM 3422 N N . SER A 1 465 ? 19.462 -5.787 -22.467 1.00 93.19 465 SER A N 1
ATOM 3423 C CA . SER A 1 465 ? 19.412 -4.994 -23.705 1.00 93.19 465 SER A CA 1
ATOM 3424 C C . SER A 1 465 ? 20.526 -3.940 -23.772 1.00 93.19 465 SER A C 1
ATOM 3426 O O . SER A 1 465 ? 21.139 -3.725 -24.818 1.00 93.19 465 SER A O 1
ATOM 3428 N N . VAL A 1 466 ? 20.838 -3.297 -22.642 1.00 93.56 466 VAL A N 1
ATOM 3429 C CA . VAL A 1 466 ? 21.949 -2.340 -22.515 1.00 93.56 466 VAL A CA 1
ATOM 3430 C C . VAL A 1 466 ? 23.299 -3.030 -22.731 1.00 93.56 466 VAL A C 1
ATOM 3432 O O . VAL A 1 466 ? 24.170 -2.462 -23.392 1.00 93.56 466 VAL A O 1
ATOM 3435 N N . ASN A 1 467 ? 23.474 -4.257 -22.231 1.00 90.81 467 ASN A N 1
ATOM 3436 C CA . ASN A 1 467 ? 24.682 -5.051 -22.465 1.00 90.81 467 ASN A CA 1
ATOM 3437 C C . ASN A 1 467 ? 24.844 -5.424 -23.943 1.00 90.81 467 ASN A C 1
ATOM 3439 O O . ASN A 1 467 ? 25.939 -5.285 -24.489 1.00 90.81 467 ASN A O 1
ATOM 3443 N N . GLU A 1 468 ? 23.770 -5.846 -24.610 1.00 90.44 468 GLU A N 1
ATOM 3444 C CA . GLU A 1 468 ? 23.789 -6.123 -26.050 1.00 90.44 468 GLU A CA 1
ATOM 3445 C C . GLU A 1 468 ? 24.146 -4.865 -26.859 1.00 90.44 468 GLU A C 1
ATOM 3447 O O . GLU A 1 468 ? 25.032 -4.901 -27.719 1.00 90.44 468 GLU A O 1
ATOM 3452 N N . LEU A 1 469 ? 23.547 -3.718 -26.518 1.00 89.38 469 LEU A N 1
ATOM 3453 C CA . LEU A 1 469 ? 23.856 -2.432 -27.145 1.00 89.38 469 LEU A CA 1
ATOM 3454 C C . LEU A 1 469 ? 25.314 -2.003 -26.905 1.00 89.38 469 LEU A C 1
ATOM 3456 O O . LEU A 1 469 ? 25.958 -1.463 -27.808 1.00 89.38 469 LEU A O 1
ATOM 3460 N N . ALA A 1 470 ? 25.860 -2.267 -25.714 1.00 88.38 470 ALA A N 1
ATOM 3461 C CA . ALA A 1 470 ? 27.262 -2.009 -25.397 1.00 88.38 470 ALA A CA 1
ATOM 3462 C C . ALA A 1 470 ? 28.212 -2.864 -26.244 1.00 88.38 470 ALA A C 1
ATOM 3464 O O . ALA A 1 470 ? 29.171 -2.325 -26.805 1.00 88.38 470 ALA A O 1
ATOM 3465 N N . MET A 1 471 ? 27.910 -4.157 -26.411 1.00 87.50 471 MET A N 1
ATOM 3466 C CA . MET A 1 471 ? 28.675 -5.041 -27.294 1.00 87.50 471 MET A CA 1
ATOM 3467 C C . MET A 1 471 ? 28.636 -4.558 -28.748 1.00 87.50 471 MET A C 1
ATOM 3469 O O . MET A 1 471 ? 29.688 -4.456 -29.381 1.00 87.50 471 MET A O 1
ATOM 3473 N N . LEU A 1 472 ? 27.458 -4.186 -29.262 1.00 86.81 472 LEU A N 1
ATOM 3474 C CA . LEU A 1 472 ? 27.300 -3.674 -30.629 1.00 86.81 472 LEU A CA 1
ATOM 3475 C C . LEU A 1 472 ? 28.094 -2.378 -30.862 1.00 86.81 472 LEU A C 1
ATOM 3477 O O . LEU A 1 472 ? 28.670 -2.173 -31.929 1.00 86.81 472 LEU A O 1
ATOM 3481 N N . ALA A 1 473 ? 28.160 -1.507 -29.854 1.00 82.94 473 ALA A N 1
ATOM 3482 C CA . ALA A 1 473 ? 28.914 -0.259 -29.912 1.00 82.94 473 ALA A CA 1
ATOM 3483 C C . ALA A 1 473 ? 30.438 -0.442 -29.744 1.00 82.94 473 ALA A C 1
ATOM 3485 O O . ALA A 1 473 ? 31.170 0.554 -29.745 1.00 82.94 473 ALA A O 1
ATOM 3486 N N . GLY A 1 474 ? 30.928 -1.679 -29.575 1.00 80.94 474 GLY A N 1
ATOM 3487 C CA . GLY A 1 474 ? 32.336 -1.967 -29.280 1.00 80.94 474 GLY A CA 1
ATOM 3488 C C . GLY A 1 474 ? 32.782 -1.416 -27.924 1.00 80.94 474 GLY A C 1
ATOM 3489 O O . GLY A 1 474 ? 33.972 -1.201 -27.688 1.00 80.94 474 GLY A O 1
ATOM 3490 N N . ILE A 1 475 ? 31.825 -1.139 -27.039 1.00 76.44 475 ILE A N 1
ATOM 3491 C CA . ILE A 1 475 ? 32.075 -0.682 -25.683 1.00 76.44 475 ILE A CA 1
ATOM 3492 C C . ILE A 1 475 ? 32.179 -1.947 -24.852 1.00 76.44 475 ILE A C 1
ATOM 3494 O O . ILE A 1 475 ? 31.184 -2.467 -24.352 1.00 76.44 475 ILE A O 1
ATOM 3498 N N . THR A 1 476 ? 33.401 -2.450 -24.700 1.00 62.06 476 THR A N 1
ATOM 3499 C CA . THR A 1 476 ? 33.680 -3.436 -23.664 1.00 62.06 476 THR A CA 1
ATOM 3500 C C . THR A 1 476 ? 33.389 -2.748 -22.340 1.00 62.06 476 THR A C 1
ATOM 3502 O O . THR A 1 476 ? 34.215 -1.984 -21.834 1.00 62.06 476 THR A O 1
ATOM 3505 N N . GLN A 1 477 ? 32.193 -2.962 -21.787 1.00 56.19 477 GLN A N 1
ATOM 3506 C CA . GLN A 1 477 ? 32.013 -2.745 -20.367 1.00 56.19 477 GLN A CA 1
ATOM 3507 C C . GLN A 1 477 ? 33.056 -3.648 -19.725 1.00 56.19 477 GLN A C 1
ATOM 3509 O O . GLN A 1 477 ? 32.996 -4.872 -19.851 1.00 56.19 477 GLN A O 1
ATOM 3514 N N . THR A 1 478 ? 34.065 -3.050 -19.092 1.00 48.47 478 THR A N 1
ATOM 3515 C CA . THR A 1 478 ? 34.754 -3.725 -18.007 1.00 48.47 478 THR A CA 1
ATOM 3516 C C . THR A 1 478 ? 33.636 -4.095 -17.065 1.00 48.47 478 THR A C 1
ATOM 3518 O O . THR A 1 478 ? 33.137 -3.236 -16.342 1.00 48.47 478 THR A O 1
ATOM 3521 N N . THR A 1 479 ? 33.160 -5.335 -17.172 1.00 42.72 479 THR A N 1
ATOM 3522 C CA . THR A 1 479 ? 32.288 -5.943 -16.192 1.00 42.72 479 THR A CA 1
ATOM 3523 C C . THR A 1 479 ? 33.012 -5.710 -14.888 1.00 42.72 479 THR A C 1
ATOM 3525 O O . THR A 1 479 ? 33.990 -6.399 -14.582 1.00 42.72 479 THR A O 1
ATOM 3528 N N . HIS A 1 480 ? 32.586 -4.688 -14.151 1.00 43.00 480 HIS A N 1
ATOM 3529 C CA . HIS A 1 480 ? 32.824 -4.624 -12.737 1.00 43.00 480 HIS A CA 1
ATOM 3530 C C . HIS A 1 480 ? 32.053 -5.824 -12.217 1.00 43.00 480 HIS A C 1
ATOM 3532 O O . HIS A 1 480 ? 30.902 -5.746 -11.804 1.00 43.00 480 HIS A O 1
ATOM 3538 N N . LYS A 1 481 ? 32.739 -6.966 -12.251 1.00 38.31 481 LYS A N 1
ATOM 3539 C CA . LYS A 1 481 ? 32.621 -8.041 -11.291 1.00 38.31 481 LYS A CA 1
ATOM 3540 C C . LYS A 1 481 ? 33.045 -7.427 -9.955 1.00 38.31 481 LYS A C 1
ATOM 3542 O O . LYS A 1 481 ? 34.088 -7.757 -9.406 1.00 38.31 481 LYS A O 1
ATOM 3547 N N . ALA A 1 482 ? 32.287 -6.422 -9.513 1.00 38.00 482 ALA A N 1
ATOM 3548 C CA . ALA A 1 482 ? 32.256 -5.981 -8.149 1.00 38.00 482 ALA A CA 1
ATOM 3549 C C . ALA A 1 482 ? 31.755 -7.213 -7.425 1.00 38.00 482 ALA A C 1
ATOM 3551 O O . ALA A 1 482 ? 30.622 -7.659 -7.609 1.00 38.00 482 ALA A O 1
ATOM 3552 N N . GLU A 1 483 ? 32.716 -7.849 -6.774 1.00 38.25 483 GLU A N 1
ATOM 3553 C CA . GLU A 1 483 ? 32.540 -8.875 -5.783 1.00 38.25 483 GLU A CA 1
ATOM 3554 C C . GLU A 1 483 ? 31.148 -8.767 -5.156 1.00 38.25 483 GLU A C 1
ATOM 3556 O O . GLU A 1 483 ? 30.854 -7.842 -4.399 1.00 38.25 483 GLU A O 1
ATOM 3561 N N . GLN A 1 484 ? 30.314 -9.773 -5.415 1.00 38.88 484 GLN A N 1
ATOM 3562 C CA . GLN A 1 484 ? 29.421 -10.290 -4.392 1.00 38.88 484 GLN A CA 1
ATOM 3563 C C . GLN A 1 484 ? 30.290 -10.715 -3.196 1.00 38.88 484 GLN A C 1
ATOM 3565 O O . GLN A 1 484 ? 30.484 -11.892 -2.918 1.00 38.88 484 GLN A O 1
ATOM 3570 N N . ARG A 1 485 ? 30.821 -9.744 -2.452 1.00 36.88 485 ARG A N 1
ATOM 3571 C CA . ARG A 1 485 ? 30.981 -9.863 -1.012 1.00 36.88 485 ARG A CA 1
ATOM 3572 C C . ARG A 1 485 ? 29.602 -9.579 -0.443 1.00 36.88 485 ARG A C 1
ATOM 3574 O O . ARG A 1 485 ? 29.342 -8.528 0.130 1.00 36.88 485 ARG A O 1
ATOM 3581 N N . GLN A 1 486 ? 28.700 -10.537 -0.650 1.00 39.28 486 GLN A N 1
ATOM 3582 C CA . GLN A 1 486 ? 27.609 -10.718 0.285 1.00 39.28 486 GLN A CA 1
ATOM 3583 C C . GLN A 1 486 ? 28.278 -11.017 1.623 1.00 39.28 486 GLN A C 1
ATOM 3585 O O . GLN A 1 486 ? 28.829 -12.096 1.846 1.00 39.28 486 GLN A O 1
ATOM 3590 N N . SER A 1 487 ? 28.287 -10.016 2.497 1.00 34.38 487 SER A N 1
ATOM 3591 C CA . SER A 1 487 ? 28.340 -10.225 3.936 1.00 34.38 487 SER A CA 1
ATOM 3592 C C . SER A 1 487 ? 27.400 -11.391 4.262 1.00 34.38 487 SER A C 1
ATOM 3594 O O . SER A 1 487 ? 26.281 -11.392 3.745 1.00 34.38 487 SER A O 1
ATOM 3596 N N . PRO A 1 488 ? 27.804 -12.391 5.064 1.00 38.00 488 PRO A N 1
ATOM 3597 C CA . PRO A 1 488 ? 26.916 -13.483 5.419 1.00 38.00 488 PRO A CA 1
ATOM 3598 C C . PRO A 1 488 ? 25.771 -12.906 6.252 1.00 38.00 488 PRO A C 1
ATOM 3600 O O . PRO A 1 488 ? 25.880 -12.719 7.464 1.00 38.00 488 PRO A O 1
ATOM 3603 N N . GLN A 1 489 ? 24.671 -12.586 5.575 1.00 41.84 489 GLN A N 1
ATOM 3604 C CA . GLN A 1 489 ? 23.404 -12.274 6.194 1.00 41.84 489 GLN A CA 1
ATOM 3605 C C . GLN A 1 489 ? 22.994 -13.550 6.916 1.00 41.84 489 GLN A C 1
ATOM 3607 O O . GLN A 1 489 ? 22.776 -14.602 6.309 1.00 41.84 489 GLN A O 1
ATOM 3612 N N . ARG A 1 490 ? 23.033 -13.479 8.248 1.00 38.38 490 ARG A N 1
ATOM 3613 C CA . ARG A 1 490 ? 22.579 -14.545 9.131 1.00 38.38 490 ARG A CA 1
ATOM 3614 C C . ARG A 1 490 ? 21.215 -15.015 8.636 1.00 38.38 490 ARG A C 1
ATOM 3616 O O . ARG A 1 490 ? 20.250 -14.260 8.681 1.00 38.38 490 ARG A O 1
ATOM 3623 N N . ARG A 1 491 ? 21.157 -16.275 8.201 1.00 33.66 491 ARG A N 1
ATOM 3624 C CA . ARG A 1 491 ? 19.924 -17.061 8.141 1.00 33.66 491 ARG A CA 1
ATOM 3625 C C . ARG A 1 491 ? 19.125 -16.793 9.424 1.00 33.66 491 ARG A C 1
ATOM 3627 O O . ARG A 1 491 ? 19.643 -17.120 10.497 1.00 33.66 491 ARG A O 1
ATOM 3634 N N . PRO A 1 492 ? 17.879 -16.300 9.358 1.00 39.88 492 PRO A N 1
ATOM 3635 C CA . PRO A 1 492 ? 16.928 -16.679 10.376 1.00 39.88 492 PRO A CA 1
ATOM 3636 C C . PRO A 1 492 ? 16.725 -18.183 10.202 1.00 39.88 492 PRO A C 1
ATOM 3638 O O . PRO A 1 492 ? 16.386 -18.678 9.126 1.00 39.88 492 PRO A O 1
ATOM 3641 N N . THR A 1 493 ? 17.033 -18.942 11.245 1.00 34.78 493 THR A N 1
ATOM 3642 C CA . THR A 1 493 ? 16.642 -20.343 11.344 1.00 34.78 493 THR A CA 1
ATOM 3643 C C . THR A 1 493 ? 15.121 -20.399 11.322 1.00 34.78 493 THR A C 1
ATOM 3645 O O . THR A 1 493 ? 14.480 -20.264 12.361 1.00 34.78 493 THR A O 1
ATOM 3648 N N . ASN A 1 494 ? 14.554 -20.583 10.132 1.00 35.91 494 ASN A N 1
ATOM 3649 C CA . ASN A 1 494 ? 13.177 -20.997 9.965 1.00 35.91 494 ASN A CA 1
ATOM 3650 C C . ASN A 1 494 ? 13.061 -22.416 10.539 1.00 35.91 494 ASN A C 1
ATOM 3652 O O . ASN A 1 494 ? 13.444 -23.400 9.901 1.00 35.91 494 ASN A O 1
ATOM 3656 N N . LYS A 1 495 ? 12.605 -22.517 11.791 1.00 35.75 495 LYS A N 1
ATOM 3657 C CA . LYS A 1 495 ? 12.013 -23.748 12.304 1.00 35.75 495 LYS A CA 1
ATOM 3658 C C . LYS A 1 495 ? 10.710 -23.933 11.535 1.00 35.75 495 LYS A C 1
ATOM 3660 O O . LYS A 1 495 ? 9.677 -23.400 11.921 1.00 35.75 495 LYS A O 1
ATOM 3665 N N . GLN A 1 496 ? 10.782 -24.717 10.466 1.00 34.12 496 GLN A N 1
ATOM 3666 C CA . GLN A 1 496 ? 9.623 -25.406 9.921 1.00 34.12 496 GLN A CA 1
ATOM 3667 C C . GLN A 1 496 ? 9.014 -26.262 11.038 1.00 34.12 496 GLN A C 1
ATOM 3669 O O . GLN A 1 496 ? 9.459 -27.378 11.302 1.00 34.12 496 GLN A O 1
ATOM 3674 N N . SER A 1 497 ? 7.990 -25.730 11.700 1.00 35.97 497 SER A N 1
ATOM 3675 C CA . SER A 1 497 ? 6.921 -26.561 12.233 1.00 35.97 497 SER A CA 1
ATOM 3676 C C . SER A 1 497 ? 6.122 -27.038 11.031 1.00 35.97 497 SER A C 1
ATOM 3678 O O . SER A 1 497 ? 5.376 -26.285 10.413 1.00 35.97 497 SER A O 1
ATOM 3680 N N . SER A 1 498 ? 6.331 -28.296 10.663 1.00 35.75 498 SER A N 1
ATOM 3681 C CA . SER A 1 498 ? 5.451 -29.019 9.761 1.00 35.75 498 SER A CA 1
ATOM 3682 C C . SER A 1 498 ? 4.047 -29.063 10.366 1.00 35.75 498 SER A C 1
ATOM 3684 O O . SER A 1 498 ? 3.798 -29.839 11.289 1.00 35.75 498 SER A O 1
ATOM 3686 N N . VAL A 1 499 ? 3.124 -28.266 9.838 1.00 34.34 499 VAL A N 1
ATOM 3687 C CA . VAL A 1 499 ? 1.694 -28.555 9.954 1.00 34.34 499 VAL A CA 1
ATOM 3688 C C . VAL A 1 499 ? 1.228 -28.937 8.561 1.00 34.34 499 VAL A C 1
ATOM 3690 O O . VAL A 1 499 ? 0.992 -28.102 7.694 1.00 34.34 499 VAL A O 1
ATOM 3693 N N . ALA A 1 500 ? 1.197 -30.246 8.330 1.00 33.59 500 ALA A N 1
ATOM 3694 C CA . ALA A 1 500 ? 0.573 -30.827 7.162 1.00 33.59 500 ALA A CA 1
ATOM 3695 C C . ALA A 1 500 ? -0.939 -30.579 7.246 1.00 33.59 500 ALA A C 1
ATOM 3697 O O . ALA A 1 500 ? -1.605 -31.076 8.154 1.00 33.59 500 ALA A O 1
ATOM 3698 N N . SER A 1 501 ? -1.472 -29.830 6.282 1.00 32.31 501 SER A N 1
ATOM 3699 C CA . SER A 1 501 ? -2.895 -29.845 5.961 1.00 32.31 501 SER A CA 1
ATOM 3700 C C . SER A 1 501 ? -3.181 -31.106 5.146 1.00 32.31 501 SER A C 1
ATOM 3702 O O . SER A 1 501 ? -2.760 -31.238 3.997 1.00 32.31 501 SER A O 1
ATOM 3704 N N . GLY A 1 502 ? -3.847 -32.066 5.783 1.00 31.30 502 GLY A N 1
ATOM 3705 C CA . GLY A 1 502 ? -4.419 -33.252 5.161 1.00 31.30 502 GLY A CA 1
ATOM 3706 C C . GLY A 1 502 ? -5.895 -33.313 5.521 1.00 31.30 502 GLY A C 1
ATOM 3707 O O . GLY A 1 502 ? -6.261 -33.719 6.622 1.00 31.30 502 GLY A O 1
ATOM 3708 N N . MET A 1 503 ? -6.739 -32.873 4.595 1.00 33.81 503 MET A N 1
ATOM 3709 C CA . MET A 1 503 ? -8.188 -32.914 4.724 1.00 33.81 503 MET A CA 1
ATOM 3710 C C . MET A 1 503 ? -8.703 -34.366 4.634 1.00 33.81 503 MET A C 1
ATOM 3712 O O . MET A 1 503 ? -8.430 -35.069 3.664 1.00 33.81 503 MET A O 1
ATOM 3716 N N . ASN A 1 504 ? -9.587 -34.712 5.579 1.00 31.73 504 ASN A N 1
ATOM 3717 C CA . ASN A 1 504 ? -10.785 -35.553 5.415 1.00 31.73 504 ASN A CA 1
ATOM 3718 C C . ASN A 1 504 ? -10.703 -37.090 5.634 1.00 31.73 504 ASN A C 1
ATOM 3720 O O . ASN A 1 504 ? -10.238 -37.836 4.775 1.00 31.73 504 ASN A O 1
ATOM 3724 N N . LYS A 1 505 ? -11.332 -37.568 6.727 1.00 35.66 505 LYS A N 1
ATOM 3725 C CA . LYS A 1 505 ? -12.578 -38.389 6.776 1.00 35.66 505 LYS A CA 1
ATOM 3726 C C . LYS A 1 505 ? -12.623 -39.299 8.017 1.00 35.66 505 LYS A C 1
ATOM 3728 O O . LYS A 1 505 ? -11.691 -40.052 8.269 1.00 35.66 505 LYS A O 1
ATOM 3733 N N . GLY A 1 506 ? -13.782 -39.347 8.684 1.00 31.22 506 GLY A N 1
ATOM 3734 C CA . GLY A 1 506 ? -14.214 -40.510 9.477 1.00 31.22 506 GLY A CA 1
ATOM 3735 C C . GLY A 1 506 ? -14.520 -40.214 10.943 1.00 31.22 506 GLY A C 1
ATOM 3736 O O . GLY A 1 506 ? -13.624 -39.956 11.735 1.00 31.22 506 GLY A O 1
ATOM 3737 N N . GLY A 1 507 ? -15.803 -40.263 11.303 1.00 34.81 507 GLY A N 1
ATOM 3738 C CA . GLY A 1 507 ? -16.288 -39.922 12.636 1.00 34.81 507 GLY A CA 1
ATOM 3739 C C . GLY A 1 507 ? -15.972 -40.926 13.745 1.00 34.81 507 GLY A C 1
ATOM 3740 O O . GLY A 1 507 ? -15.710 -42.101 13.500 1.00 34.81 507 GLY A O 1
ATOM 3741 N N . LYS A 1 508 ? -16.107 -40.447 14.986 1.00 34.56 508 LYS A N 1
ATOM 3742 C CA . LYS A 1 508 ? -16.813 -41.110 16.095 1.00 34.56 508 LYS A CA 1
ATOM 3743 C C . LYS A 1 508 ? -16.838 -40.194 17.319 1.00 34.56 508 LYS A C 1
ATOM 3745 O O . LYS A 1 508 ? -15.829 -39.609 17.693 1.00 34.56 508 LYS A O 1
ATOM 3750 N N . GLN A 1 509 ? -18.016 -40.114 17.931 1.00 40.47 509 GLN A N 1
ATOM 3751 C CA . GLN A 1 509 ? -18.279 -39.528 19.244 1.00 40.47 509 GLN A CA 1
ATOM 3752 C C . GLN A 1 509 ? -17.249 -39.966 20.295 1.00 40.47 509 GLN A C 1
ATOM 3754 O O . GLN A 1 509 ? -16.979 -41.163 20.424 1.00 40.47 509 GLN A O 1
ATOM 3759 N N . ARG A 1 510 ? -16.798 -39.023 21.134 1.00 35.38 510 ARG A N 1
ATOM 3760 C CA . ARG A 1 510 ? -16.470 -39.303 22.540 1.00 35.38 510 ARG A CA 1
ATOM 3761 C C . ARG A 1 510 ? -16.420 -38.025 23.391 1.00 35.38 510 ARG A C 1
ATOM 3763 O O . ARG A 1 510 ? -15.508 -37.223 23.276 1.00 35.38 510 ARG A O 1
ATOM 3770 N N . SER A 1 511 ? -17.468 -37.884 24.203 1.00 34.16 511 SER A N 1
ATOM 3771 C CA . SER A 1 511 ? -17.534 -37.355 25.577 1.00 34.16 511 SER A CA 1
ATOM 3772 C C . SER A 1 511 ? -16.411 -36.445 26.108 1.00 34.16 511 SER A C 1
ATOM 3774 O O . SER A 1 511 ? -15.267 -36.870 26.263 1.00 34.16 511 SER A O 1
ATOM 3776 N N . LEU A 1 512 ? -16.844 -35.259 26.546 1.00 38.47 512 LEU A N 1
ATOM 3777 C CA . LEU A 1 512 ? -16.207 -34.323 27.483 1.00 38.47 512 LEU A CA 1
ATOM 3778 C C . LEU A 1 512 ? -15.578 -34.999 28.720 1.00 38.47 512 LEU A C 1
ATOM 3780 O O . LEU A 1 512 ? -16.159 -35.946 29.258 1.00 38.47 512 LEU A O 1
ATOM 3784 N N . PRO A 1 513 ? -14.518 -34.395 29.286 1.00 40.88 513 PRO A N 1
ATOM 3785 C CA . PRO A 1 513 ? -14.339 -34.344 30.731 1.00 40.88 513 PRO A CA 1
ATOM 3786 C C . PRO A 1 513 ? -14.359 -32.902 31.274 1.00 40.88 513 PRO A C 1
ATOM 3788 O O . PRO A 1 513 ? -13.857 -31.963 30.663 1.00 40.88 513 PRO A O 1
ATOM 3791 N N . ALA A 1 514 ? -14.966 -32.776 32.454 1.00 40.16 514 ALA A N 1
ATOM 3792 C CA . ALA A 1 514 ? -15.159 -31.575 33.263 1.00 40.16 514 ALA A CA 1
ATOM 3793 C C . ALA A 1 514 ? -13.839 -30.907 33.734 1.00 40.16 514 ALA A C 1
ATOM 3795 O O . ALA A 1 514 ? -12.790 -31.559 33.754 1.00 40.16 514 ALA A O 1
ATOM 3796 N N . PRO A 1 515 ? -13.876 -29.624 34.155 1.00 39.22 515 PRO A N 1
ATOM 3797 C CA . PRO A 1 515 ? -12.680 -28.842 34.451 1.00 39.22 515 PRO A CA 1
ATOM 3798 C C . PRO A 1 515 ? -12.097 -29.176 35.831 1.00 39.22 515 PRO A C 1
ATOM 3800 O O . PRO A 1 515 ? -12.800 -29.225 36.840 1.00 39.22 515 PRO A O 1
ATOM 3803 N N . ALA A 1 516 ? -10.778 -29.373 35.885 1.00 37.47 516 ALA A N 1
ATOM 3804 C CA . ALA A 1 516 ? -10.041 -29.551 37.130 1.00 37.47 516 ALA A CA 1
ATOM 3805 C C . ALA A 1 516 ? -9.700 -28.190 37.762 1.00 37.47 516 ALA A C 1
ATOM 3807 O O . ALA A 1 516 ? -8.974 -27.377 37.190 1.00 37.47 516 ALA A O 1
ATOM 3808 N N . ALA A 1 517 ? -10.207 -27.977 38.976 1.00 37.94 517 ALA A N 1
ATOM 3809 C CA . ALA A 1 517 ? -9.946 -26.819 39.820 1.00 37.94 517 ALA A CA 1
ATOM 3810 C C . ALA A 1 517 ? -8.452 -26.670 40.175 1.00 37.94 517 ALA A C 1
ATOM 3812 O O . ALA A 1 517 ? -7.850 -27.564 40.778 1.00 37.94 517 ALA A O 1
ATOM 3813 N N . LYS A 1 518 ? -7.863 -25.504 39.876 1.00 41.47 518 LYS A N 1
ATOM 3814 C CA . LYS A 1 518 ? -6.572 -25.067 40.433 1.00 41.47 518 LYS A CA 1
ATOM 3815 C C . LYS A 1 518 ? -6.804 -24.064 41.568 1.00 41.47 518 LYS A C 1
ATOM 3817 O O . LYS A 1 518 ? -7.525 -23.086 41.418 1.00 41.47 518 LYS A O 1
ATOM 3822 N N . LYS A 1 519 ? -6.177 -24.348 42.714 1.00 38.28 519 LYS A N 1
ATOM 3823 C CA . LYS A 1 519 ? -6.145 -23.529 43.939 1.00 38.28 519 LYS A CA 1
ATOM 3824 C C . LYS A 1 519 ? -5.456 -22.169 43.706 1.00 38.28 519 LYS A C 1
ATOM 3826 O O . LYS A 1 519 ? -4.519 -22.118 42.908 1.00 38.28 519 LYS A O 1
ATOM 3831 N N . PRO A 1 520 ? -5.828 -21.105 44.445 1.00 36.00 520 PRO A N 1
ATOM 3832 C CA . PRO A 1 520 ? -5.222 -19.787 44.294 1.00 36.00 520 PRO A CA 1
ATOM 3833 C C . PRO A 1 520 ? -3.846 -19.712 44.973 1.00 36.00 520 PRO A C 1
ATOM 3835 O O . PRO A 1 520 ? -3.649 -20.206 46.088 1.00 36.00 520 PRO A O 1
ATOM 3838 N N . ALA A 1 521 ? -2.892 -19.076 44.291 1.00 38.34 521 ALA A N 1
ATOM 3839 C CA . ALA A 1 521 ? -1.578 -18.737 44.824 1.00 38.34 521 ALA A CA 1
ATOM 3840 C C . ALA A 1 521 ? -1.649 -17.504 45.747 1.00 38.34 521 ALA A C 1
ATOM 3842 O O . ALA A 1 521 ? -2.507 -16.634 45.612 1.00 38.34 521 ALA A O 1
ATOM 3843 N N . LYS A 1 522 ? -0.740 -17.478 46.724 1.00 38.19 522 LYS A N 1
ATOM 3844 C CA . LYS A 1 522 ? -0.648 -16.527 47.839 1.00 38.19 522 LYS A CA 1
ATOM 3845 C C . LYS A 1 522 ? -0.492 -15.068 47.384 1.00 38.19 522 LYS A C 1
ATOM 3847 O O . LYS A 1 522 ? 0.342 -14.759 46.539 1.00 38.19 522 LYS A O 1
ATOM 3852 N N . LYS A 1 523 ? -1.233 -14.177 48.051 1.00 33.53 523 LYS A N 1
ATOM 3853 C CA . LYS A 1 523 ? -1.070 -12.716 48.024 1.00 33.53 523 LYS A CA 1
ATOM 3854 C C . LYS A 1 523 ? 0.304 -12.321 48.585 1.00 33.53 523 LYS A C 1
ATOM 3856 O O . LYS A 1 523 ? 0.600 -12.642 49.734 1.00 33.53 523 LYS A O 1
ATOM 3861 N N . HIS A 1 524 ? 1.091 -11.579 47.810 1.00 37.69 524 HIS A N 1
ATOM 3862 C CA . HIS A 1 524 ? 2.150 -10.718 48.337 1.00 37.69 524 HIS A CA 1
ATOM 3863 C C . HIS A 1 524 ? 1.583 -9.305 48.502 1.00 37.69 524 HIS A C 1
ATOM 3865 O O . HIS A 1 524 ? 1.124 -8.692 47.543 1.00 37.69 524 HIS A O 1
ATOM 3871 N N . SER A 1 525 ? 1.584 -8.812 49.738 1.00 33.66 525 SER A N 1
ATOM 3872 C CA . SER A 1 525 ? 1.301 -7.422 50.084 1.00 33.66 525 SER A CA 1
ATOM 3873 C C . SER A 1 525 ? 2.501 -6.548 49.711 1.00 33.66 525 SER A C 1
ATOM 3875 O O . SER A 1 525 ? 3.556 -6.669 50.335 1.00 33.66 525 SER A O 1
ATOM 3877 N N . ALA A 1 526 ? 2.342 -5.668 48.725 1.00 37.81 526 ALA A N 1
ATOM 3878 C CA . ALA A 1 526 ? 3.245 -4.545 48.496 1.00 37.81 526 ALA A CA 1
ATOM 3879 C C . ALA A 1 526 ? 2.606 -3.271 49.074 1.00 37.81 526 ALA A C 1
ATOM 3881 O O . ALA A 1 526 ? 1.428 -3.003 48.845 1.00 37.81 526 ALA A O 1
ATOM 3882 N N . ALA A 1 527 ? 3.376 -2.532 49.872 1.00 41.38 527 ALA A N 1
ATOM 3883 C CA . ALA A 1 527 ? 2.994 -1.245 50.449 1.00 41.38 527 ALA A CA 1
ATOM 3884 C C . ALA A 1 527 ? 2.927 -0.142 49.366 1.00 41.38 527 ALA A C 1
ATOM 3886 O O . ALA A 1 527 ? 3.635 -0.249 48.362 1.00 41.38 527 ALA A O 1
ATOM 3887 N N . PRO A 1 528 ? 2.118 0.921 49.545 1.00 40.50 528 PRO A N 1
ATOM 3888 C CA . PRO A 1 528 ? 1.963 1.960 48.534 1.00 40.50 528 PRO A CA 1
ATOM 3889 C C . PRO A 1 528 ? 3.136 2.953 48.544 1.00 40.50 528 PRO A C 1
ATOM 3891 O O . PRO A 1 528 ? 3.563 3.425 49.598 1.00 40.50 528 PRO A O 1
ATOM 3894 N N . ALA A 1 529 ? 3.635 3.277 47.349 1.00 47.56 529 ALA A N 1
ATOM 3895 C CA . ALA A 1 529 ? 4.588 4.359 47.101 1.00 47.56 529 ALA A CA 1
ATOM 3896 C C . ALA A 1 529 ? 3.891 5.741 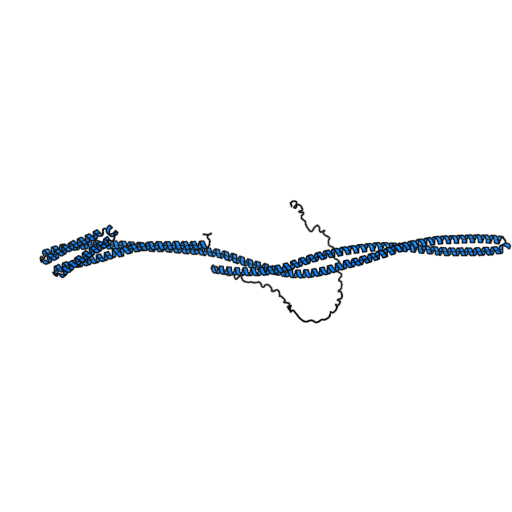47.158 1.00 47.56 529 ALA A C 1
ATOM 3898 O O . ALA A 1 529 ? 2.689 5.824 46.889 1.00 47.56 529 ALA A O 1
ATOM 3899 N N . PRO A 1 530 ? 4.606 6.831 47.503 1.00 45.03 530 PRO A N 1
ATOM 3900 C CA . PRO A 1 530 ? 4.006 8.151 47.679 1.00 45.03 530 PRO A CA 1
ATOM 3901 C C . PRO A 1 530 ? 3.637 8.813 46.341 1.00 45.03 530 PRO A C 1
ATOM 3903 O O . PRO A 1 530 ? 4.335 8.670 45.339 1.00 45.03 530 PRO A O 1
ATOM 3906 N N . ALA A 1 531 ? 2.527 9.554 46.353 1.00 42.31 531 ALA A N 1
ATOM 3907 C CA . ALA A 1 531 ? 1.950 10.239 45.201 1.00 42.31 531 ALA A CA 1
ATOM 3908 C C . ALA A 1 531 ? 2.830 11.395 44.683 1.00 42.31 531 ALA A C 1
ATOM 3910 O O . ALA A 1 531 ? 3.251 12.260 45.451 1.00 42.31 531 ALA A O 1
ATOM 3911 N N . ALA A 1 532 ? 3.044 11.430 43.366 1.00 50.72 532 ALA A N 1
ATOM 3912 C CA . ALA A 1 532 ? 3.607 12.569 42.641 1.00 50.72 532 ALA A CA 1
ATOM 3913 C C . ALA A 1 532 ? 2.531 13.659 42.400 1.00 50.72 532 ALA A C 1
ATOM 3915 O O . ALA A 1 532 ? 1.339 13.337 42.341 1.00 50.72 532 ALA A O 1
ATOM 3916 N N . PRO A 1 533 ? 2.909 14.947 42.276 1.00 48.22 533 PRO A N 1
ATOM 3917 C CA . PRO A 1 533 ? 1.948 16.042 42.194 1.00 48.22 533 PRO A CA 1
ATOM 3918 C C . PRO A 1 533 ? 1.215 16.075 40.844 1.00 48.22 533 PRO A C 1
ATOM 3920 O O . PRO A 1 533 ? 1.809 15.885 39.787 1.00 48.22 533 PRO A O 1
ATOM 3923 N N . LYS A 1 534 ? -0.096 16.345 40.899 1.00 49.31 534 LYS A N 1
ATOM 3924 C CA . LYS A 1 534 ? -0.990 16.486 39.742 1.00 49.31 534 LYS A CA 1
ATOM 3925 C C . LYS A 1 534 ? -0.633 17.747 38.944 1.00 49.31 534 LYS A C 1
ATOM 3927 O O . LYS A 1 534 ? -0.912 18.852 39.407 1.00 49.31 534 LYS A O 1
ATOM 3932 N N . GLN A 1 535 ? -0.065 17.590 37.751 1.00 53.00 535 GLN A N 1
ATOM 3933 C CA . GLN A 1 535 ? -0.010 18.660 36.749 1.00 53.00 535 GLN A CA 1
ATOM 3934 C C . GLN A 1 535 ? -1.367 18.767 36.035 1.00 53.00 535 GLN A C 1
ATOM 3936 O O . GLN A 1 535 ? -2.014 17.754 35.760 1.00 53.00 535 GLN A O 1
ATOM 3941 N N . LYS A 1 536 ? -1.835 19.998 35.792 1.00 53.84 536 LYS A N 1
ATOM 3942 C CA . LYS A 1 536 ? -3.092 20.274 35.079 1.00 53.84 536 LYS A CA 1
ATOM 3943 C C . LYS A 1 536 ? -2.906 20.002 33.584 1.00 53.84 536 LYS A C 1
ATOM 3945 O O . LYS A 1 536 ? -1.905 20.399 33.002 1.00 53.84 536 LYS A O 1
ATOM 3950 N N . ALA A 1 537 ? -3.914 19.397 32.955 1.00 48.62 537 ALA A N 1
ATOM 3951 C CA . ALA A 1 537 ? -3.927 19.051 31.529 1.00 48.62 537 ALA A CA 1
ATOM 3952 C C . ALA A 1 537 ? -3.841 20.259 30.566 1.00 48.62 537 ALA A C 1
ATOM 3954 O O . ALA A 1 537 ? -3.689 20.071 29.366 1.00 48.62 537 ALA A O 1
ATOM 3955 N N . SER A 1 538 ? -3.900 21.493 31.077 1.00 55.53 538 SER A N 1
ATOM 3956 C CA . SER A 1 538 ? -3.794 22.731 30.299 1.00 55.53 538 SER A CA 1
ATOM 3957 C C . SER A 1 538 ? -2.356 23.172 29.979 1.00 55.53 538 SER A C 1
ATOM 3959 O O . SER A 1 538 ? -2.188 24.199 29.339 1.00 55.53 538 SER A O 1
ATOM 3961 N N . GLU A 1 539 ? -1.321 22.457 30.436 1.00 59.56 539 GLU A N 1
ATOM 3962 C CA . GLU A 1 539 ? 0.094 22.843 30.234 1.00 59.56 539 GLU A CA 1
ATOM 3963 C C . GLU A 1 539 ? 0.867 21.943 29.247 1.00 59.56 539 GLU A C 1
ATOM 3965 O O . GLU A 1 539 ? 2.071 22.120 29.083 1.00 59.56 539 GLU A O 1
ATOM 3970 N N . ILE A 1 540 ? 0.216 20.977 28.583 1.00 56.06 540 ILE A N 1
ATOM 3971 C CA . ILE A 1 540 ? 0.909 19.955 27.763 1.00 56.06 540 ILE A CA 1
ATOM 3972 C C . ILE A 1 540 ? 0.645 20.108 26.250 1.00 56.06 540 ILE A C 1
ATOM 3974 O O . ILE A 1 540 ? 1.329 19.481 25.446 1.00 56.06 540 ILE A O 1
ATOM 3978 N N . ILE A 1 541 ? -0.276 20.983 25.829 1.00 52.09 541 ILE A N 1
ATOM 3979 C CA . ILE A 1 541 ? -0.587 21.199 24.406 1.00 52.09 541 ILE A CA 1
ATOM 3980 C C . ILE A 1 541 ? -0.689 22.708 24.130 1.00 52.09 541 ILE A C 1
ATOM 3982 O O . ILE A 1 541 ? -1.621 23.335 24.637 1.00 52.09 541 ILE A O 1
ATOM 3986 N N . PRO A 1 542 ? 0.231 23.316 23.357 1.00 47.22 542 PRO A N 1
ATOM 3987 C CA . PRO A 1 542 ? 0.022 24.656 22.834 1.00 47.22 542 PRO A CA 1
ATOM 3988 C C . PRO A 1 542 ? -0.949 24.547 21.654 1.00 47.22 542 PRO A C 1
ATOM 3990 O O . PRO A 1 542 ? -0.609 23.986 20.615 1.00 47.22 542 PRO A O 1
ATOM 3993 N N . PHE A 1 543 ? -2.177 25.027 21.835 1.00 54.72 543 PHE A N 1
ATOM 3994 C CA . PHE A 1 543 ? -3.046 25.347 20.708 1.00 54.72 543 PHE A CA 1
ATOM 3995 C C . PHE A 1 543 ? -2.700 26.770 20.273 1.00 54.72 543 PHE A C 1
ATOM 3997 O O . PHE A 1 543 ? -2.907 27.709 21.041 1.00 54.72 543 PHE A O 1
ATOM 4004 N N . ASP A 1 544 ? -2.119 26.903 19.081 1.00 50.97 544 ASP A N 1
ATOM 4005 C CA . ASP A 1 544 ? -2.040 28.183 18.385 1.00 50.97 544 ASP A CA 1
ATOM 4006 C C . ASP A 1 544 ? -3.470 28.596 18.004 1.00 50.97 544 ASP A C 1
ATOM 4008 O O . ASP A 1 544 ? -4.214 27.844 17.370 1.00 50.97 544 ASP A O 1
ATOM 4012 N N . ASP A 1 545 ? -3.864 29.770 18.484 1.00 51.69 545 ASP A N 1
ATOM 4013 C CA . ASP A 1 545 ? -5.192 30.366 18.351 1.00 51.69 545 ASP A CA 1
ATOM 4014 C C . ASP A 1 545 ? -5.289 31.070 16.984 1.00 51.69 545 ASP A C 1
ATOM 4016 O O . ASP A 1 545 ? -5.233 32.293 16.886 1.00 51.69 545 ASP A O 1
ATOM 4020 N N . ASP A 1 546 ? -5.359 30.290 15.902 1.00 52.75 546 ASP A N 1
ATOM 4021 C CA . ASP A 1 546 ? -5.601 30.791 14.541 1.00 52.75 546 ASP A CA 1
ATOM 4022 C C . ASP A 1 546 ? -7.103 30.707 14.212 1.00 52.75 546 ASP A C 1
ATOM 4024 O O . ASP A 1 546 ? -7.550 29.879 13.415 1.00 52.75 546 ASP A O 1
ATOM 4028 N N . SER A 1 547 ? -7.914 31.563 14.842 1.00 51.88 547 SER A N 1
ATOM 4029 C CA . SER A 1 547 ? -9.362 31.652 14.584 1.00 51.88 547 SER A CA 1
ATOM 4030 C C . SER A 1 547 ? -9.785 32.766 13.610 1.00 51.88 547 SER A C 1
ATOM 4032 O O . SER A 1 547 ? -10.980 32.971 13.427 1.00 51.88 547 SER A O 1
ATOM 4034 N N . ASP A 1 548 ? -8.854 33.443 12.930 1.00 52.84 548 ASP A N 1
ATOM 4035 C CA . ASP A 1 548 ? -9.156 34.635 12.108 1.00 52.84 548 ASP A CA 1
ATOM 4036 C C . ASP A 1 548 ? -9.076 34.423 10.574 1.00 52.84 548 ASP A C 1
ATOM 4038 O O . ASP A 1 548 ? -8.882 35.380 9.826 1.00 52.84 548 ASP A O 1
ATOM 4042 N N . GLN A 1 549 ? -9.227 33.196 10.050 1.00 54.12 549 GLN A N 1
ATOM 4043 C CA . GLN A 1 549 ? -9.072 32.932 8.597 1.00 54.12 549 GLN A CA 1
ATOM 4044 C C . GLN A 1 549 ? -10.267 32.330 7.839 1.00 54.12 549 GLN A C 1
ATOM 4046 O O . GLN A 1 549 ? -10.095 31.861 6.716 1.00 54.12 549 GLN A O 1
ATOM 4051 N N . PHE A 1 550 ? -11.493 32.417 8.354 1.00 50.19 550 PHE A N 1
ATOM 4052 C CA . PHE A 1 550 ? -12.679 32.002 7.588 1.00 50.19 550 PHE A CA 1
ATOM 4053 C C . PHE A 1 550 ? -13.793 33.056 7.621 1.00 50.19 550 PHE A C 1
ATOM 4055 O O . PHE A 1 550 ? -14.811 32.867 8.277 1.00 50.19 550 PHE A O 1
ATOM 4062 N N . GLU A 1 551 ? -13.603 34.157 6.885 1.00 48.25 551 GLU A N 1
ATOM 4063 C CA . GLU A 1 551 ? -14.673 35.129 6.572 1.00 48.25 551 GLU A CA 1
ATOM 4064 C C . GLU A 1 551 ? -14.929 35.339 5.066 1.00 48.25 551 GLU A C 1
ATOM 4066 O O . GLU A 1 551 ? -15.679 36.230 4.693 1.00 48.25 551 GLU A O 1
ATOM 4071 N N . ASP A 1 552 ? -14.404 34.490 4.182 1.00 54.12 552 ASP A N 1
ATOM 4072 C CA . ASP A 1 552 ? -14.805 34.501 2.767 1.00 54.12 552 ASP A CA 1
ATOM 4073 C C . ASP A 1 552 ? -15.000 33.063 2.278 1.00 54.12 552 ASP A C 1
ATOM 4075 O O . ASP A 1 552 ? -14.048 32.457 1.796 1.00 54.12 552 ASP A O 1
ATOM 4079 N N . PHE A 1 553 ? -16.210 32.510 2.445 1.00 48.22 553 PHE A N 1
ATOM 4080 C CA . PHE A 1 553 ? -16.806 31.474 1.582 1.00 48.22 553 PHE A CA 1
ATOM 4081 C C . PHE A 1 553 ? -18.318 31.338 1.797 1.00 48.22 553 PHE A C 1
ATOM 4083 O O . PHE A 1 553 ? -18.753 31.264 2.969 1.00 48.22 553 PHE A O 1
#

Secondary structure (DSSP, 8-state):
-TT--HHHHHHHHHHHHHHHHHHHHHHHHHHHHHHHHHHHHIIIIIHHHHHHHHHHHHHHHHHHHHHHHHHHH--HHHHHHHHHHHHHHHHHHHHHHHHHHT-HHHHHTTHHHHHHHHHHHHHHHHHHHHHHHHHHHHT-HHHHHHHHHHHHHHHHHHHHHHHHHHHHHHHHHHHHHHHHHHHHHHHHHHHHHHHHHHHHHHHHHHHHHHHHHHHHHHHHHHHHHHHHHHHHHHHHHHHHHHHHHHHHHHHHHHHHHHHHHHHHHHHHHHHHHHHHHHHHHHHHHHHHHHHHHHHHHHHHHHHHHHHHHHHHHHHHHHHHHHHHHHHHHHHHHHHHHHHHHHTGGGGHHHHHHHHHHHHHHHHHHHHHHHHHHHHHHHHHHHHHHHHHHHHHHHHHHHHHHHHHHHHHHHHHHHHHHHHHHHHHHHHHHHHHHHHHHHHHHHHHHHHHHHHHHHHHHHHHHHHHHHHHHHHHTT---------------------------------------PPPPPPPPPPP-PPPPPPPP---GGGS----------S--

pLDDT: mean 83.18, std 17.66, range [31.22, 97.69]

Foldseek 3Di:
DLPDDLVRLVVVLVVVLVVLVVVLVVLLVVLVVVLVVLVCCLVQALVVLLVLLVVLVVLVVLLVVLLVCCLVPVDCVSVVSNVVSLVVNVVSLVVNLVSQVVDVVSVVVVVNVLSVQLVVLVVQLSVLSVQLSVVSVVVPPVSNVVSVVSNVVSVVSNVVSSVVSNVVSVVVSVVSVVVSVVSVVVSVVVSVVSVVVSVVSSVVSVVVSLVSVLVVLVVVLVVLLVVLVVLLVVLVVLLVVLVVLLVVLVVVLVVLVVVLVVLVVVLVVLVVLLVVLVVVLVVLVVVLVVLVVVLVVLVVVLVVLVVQLVVLVVVLVVLVVQLVVLVVQLVVLVVQLVVLVVVPPVSPVSNVVSVVSNVVSVVSNVVSVVVNVVSVVVSVVSVVVSVVSVVVSVVSVVVSVVSVVVSVVSVVSNVVSVVVSVVSVVVSVVSVVVNVVSVVSNVVSVVSNVVSVVSNVVSVVSNVVSVVSCVVSVNPPPPPPVDPPPPPPDDPPPPPPDDDDDDDDDDDDDDDDDDDDDDDDDDDDDDDDDDDDDDDPPPPDDDDPPPPPPPDD

Sequence (553 aa):
MSQMTVGKRIALSFTVILILTLLLAGIGSFNAQRVLTSMNDLASIHVPLMALQEQLAEEVAEQEASALLFVLHGDKRFLEKFDTLDKEVDTRFKEVSSTVSSDQELVDAGWISIVNSAAAAHDDFVVSARNLMKAAQSGDKAEIDHKADILEEKTKKFKETVSVFKDTNKKETAAVTNEAMSRSKTAKTMIGIFSLIALIVGVLLAIISTRGITILLKKIITELGDGASQVAAASGQIAAGSQTLAESSTELASSLEETSAAMEEMSSMTRQNADNSNQADSLMQETSRIVIDATSSMGQLTSSMAEISKASEETSKIVKTIDEIAFQTNLLALNAAVEAARAGEAGAGFAVVADEVRNLAMRAADAAKNTADLIEETVKKVTSGSELVDKTSGAFSQVADSTNKVAGLITEINIASTEQAEGINQVNDALTQMDAVVQSSAANAEESSSASEELNAQAEAMKSSVNELAMLAGITQTTHKAEQRQSPQRRPTNKQSSVASGMNKGGKQRSLPAPAAKKPAKKHSAAPAPAAPKQKASEIIPFDDDSDQFEDF

Solvent-accessible surface area (backbone atoms only — not comparable to full-atom values): 29584 Å² total; per-residue (Å²): 119,90,88,56,52,70,69,58,48,53,51,49,47,52,48,53,49,51,51,48,51,52,50,49,52,50,56,46,50,56,44,50,50,56,32,49,51,43,49,47,50,43,63,71,48,49,49,54,49,52,52,53,51,52,50,48,56,50,48,49,53,51,28,53,51,21,41,52,49,22,48,75,69,68,45,63,68,27,52,55,50,26,60,48,37,52,54,48,48,55,47,48,53,50,53,51,49,51,58,42,69,72,33,68,69,45,46,76,72,44,46,61,59,49,52,51,51,26,51,53,28,43,53,54,25,52,54,32,40,53,53,27,44,54,31,46,74,72,68,46,65,70,60,29,52,58,31,45,55,52,26,52,54,30,45,51,54,22,51,50,36,49,46,54,50,52,52,49,49,52,51,50,46,50,49,48,50,51,48,31,50,50,51,43,51,50,40,54,49,50,52,52,52,53,51,50,50,47,49,53,52,45,52,51,44,49,52,52,52,50,53,56,49,45,54,52,51,51,52,53,41,49,54,51,42,52,49,23,51,50,44,29,51,52,19,54,51,46,27,54,50,15,52,52,45,32,53,51,26,53,54,47,51,56,52,50,53,54,49,49,52,53,50,51,53,47,45,53,51,32,50,50,48,28,53,50,26,55,53,50,37,54,53,39,54,53,50,48,52,54,42,52,53,51,45,52,51,38,53,53,49,50,51,51,44,52,52,52,44,53,53,43,53,54,49,43,52,52,33,53,51,48,29,52,50,18,50,53,43,28,52,53,18,49,53,45,28,53,53,16,60,71,50,44,86,84,14,52,72,52,26,56,52,18,52,52,48,23,50,53,16,52,53,45,27,54,52,25,50,57,50,39,54,54,41,53,53,47,43,55,52,44,53,56,48,42,55,51,48,54,54,50,42,54,50,43,53,54,48,45,56,51,48,54,51,52,38,51,52,32,52,51,50,28,52,52,25,52,53,49,45,54,52,48,50,54,49,50,55,51,50,55,54,48,51,54,50,36,52,49,46,30,51,51,16,53,50,43,27,53,52,17,54,51,44,28,50,52,19,51,52,46,41,52,52,36,50,54,52,28,56,77,62,70,44,77,70,76,75,76,78,68,71,86,73,68,69,83,73,75,74,77,82,77,78,79,74,86,75,82,88,76,87,88,89,83,89,79,91,78,82,88,81,84,86,83,86,79,82,86,78,83,86,80,89,77,82,87,80,84,86,78,86,86,77,68,85,81,77,81,64,89,77,80,88,79,83,86,84,83,90,82,133

Mean predicted aligned error: 17.95 Å